Protein AF-R7ZF53-F1 (afdb_monomer_lite)

Structure (mmCIF, N/CA/C/O backbone):
data_AF-R7ZF53-F1
#
_entry.id   AF-R7ZF53-F1
#
loop_
_atom_site.group_PDB
_atom_site.id
_atom_site.type_symbol
_atom_site.label_atom_id
_atom_site.label_alt_id
_atom_site.label_comp_id
_atom_site.label_asym_id
_atom_site.label_entity_id
_atom_site.label_seq_id
_atom_site.pdbx_PDB_ins_code
_atom_site.Cartn_x
_atom_site.Cartn_y
_atom_site.Cartn_z
_atom_site.occupancy
_atom_site.B_iso_or_equiv
_atom_site.auth_seq_id
_atom_site.auth_comp_id
_atom_site.auth_asym_id
_atom_site.auth_atom_id
_atom_site.pdbx_PDB_model_num
ATOM 1 N N . MET A 1 1 ? 0.265 -41.746 15.300 1.00 52.25 1 MET A N 1
ATOM 2 C CA . MET A 1 1 ? 1.417 -40.941 14.830 1.00 52.25 1 MET A CA 1
ATOM 3 C C . MET A 1 1 ? 2.450 -41.763 14.051 1.00 52.25 1 MET A C 1
ATOM 5 O O . MET A 1 1 ? 2.731 -41.390 12.923 1.00 52.25 1 MET A O 1
ATOM 9 N N . ASN A 1 2 ? 2.970 -42.889 14.566 1.00 54.03 2 ASN A N 1
ATOM 10 C CA . ASN A 1 2 ? 4.012 -43.663 13.857 1.00 54.03 2 ASN A CA 1
ATOM 11 C C . ASN A 1 2 ? 3.586 -44.215 12.476 1.00 54.03 2 ASN A C 1
ATOM 13 O O . ASN A 1 2 ? 4.370 -44.101 11.543 1.00 54.03 2 ASN A O 1
ATOM 17 N N . ASN A 1 3 ? 2.352 -44.717 12.310 1.00 58.72 3 ASN A N 1
ATOM 18 C CA . ASN A 1 3 ? 1.872 -45.207 11.001 1.00 58.72 3 ASN A CA 1
ATOM 19 C C . ASN A 1 3 ? 1.922 -44.132 9.904 1.00 58.72 3 ASN A C 1
ATOM 21 O O . ASN A 1 3 ? 2.463 -44.380 8.834 1.00 58.72 3 ASN A O 1
ATOM 25 N N . PHE A 1 4 ? 1.447 -42.917 10.199 1.00 62.94 4 PHE A N 1
ATOM 26 C CA . PHE A 1 4 ? 1.478 -41.789 9.259 1.00 62.94 4 PHE A CA 1
ATOM 27 C C . PHE A 1 4 ? 2.906 -41.465 8.788 1.00 62.94 4 PHE A C 1
ATOM 29 O O . PHE A 1 4 ? 3.125 -41.149 7.625 1.00 62.94 4 PHE A O 1
ATOM 36 N N . LYS A 1 5 ? 3.901 -41.603 9.675 1.00 63.41 5 LYS A N 1
ATOM 37 C CA . LYS A 1 5 ? 5.309 -41.332 9.358 1.00 63.41 5 LYS A CA 1
ATOM 38 C C . LYS A 1 5 ? 5.918 -42.358 8.397 1.00 63.41 5 LYS A C 1
ATOM 40 O O . LYS A 1 5 ? 6.731 -41.976 7.560 1.00 63.41 5 LYS A O 1
ATOM 45 N N . GLU A 1 6 ? 5.551 -43.634 8.508 1.00 75.44 6 GLU A N 1
ATOM 46 C CA . GLU A 1 6 ? 6.014 -44.661 7.564 1.00 75.44 6 GLU A CA 1
ATOM 47 C C . GLU A 1 6 ? 5.228 -44.624 6.247 1.00 75.44 6 GLU A C 1
ATOM 49 O O . GLU A 1 6 ? 5.832 -44.756 5.186 1.00 75.44 6 GLU A O 1
ATOM 54 N N . GLN A 1 7 ? 3.928 -44.321 6.292 1.00 66.88 7 GLN A N 1
ATOM 55 C CA . GLN A 1 7 ? 3.101 -44.123 5.099 1.00 66.88 7 GLN A CA 1
ATOM 56 C C . GLN A 1 7 ? 3.622 -42.953 4.240 1.00 66.88 7 GLN A C 1
ATOM 58 O O . GLN A 1 7 ? 3.903 -43.140 3.058 1.00 66.88 7 GLN A O 1
ATOM 63 N N . LEU A 1 8 ? 3.917 -41.803 4.860 1.00 62.56 8 LEU A N 1
ATOM 64 C CA . LEU A 1 8 ? 4.511 -40.639 4.189 1.00 62.56 8 LEU A CA 1
ATOM 65 C C . LEU A 1 8 ? 5.898 -40.943 3.584 1.00 62.56 8 LEU A C 1
ATOM 67 O O . LEU A 1 8 ? 6.215 -40.499 2.483 1.00 62.56 8 LEU A O 1
ATOM 71 N N . LYS A 1 9 ? 6.741 -41.729 4.273 1.00 69.56 9 LYS A N 1
ATOM 72 C CA . LYS A 1 9 ? 8.036 -42.187 3.728 1.00 69.56 9 LYS A CA 1
ATOM 73 C C . LYS A 1 9 ? 7.876 -43.103 2.516 1.00 69.56 9 LYS A C 1
ATOM 75 O O . LYS A 1 9 ? 8.777 -43.139 1.679 1.00 69.56 9 LYS A O 1
ATOM 80 N N . GLN A 1 10 ? 6.804 -43.890 2.470 1.00 72.12 10 GLN A N 1
ATOM 81 C CA . GLN A 1 10 ? 6.548 -44.829 1.387 1.00 72.12 10 GLN A CA 1
ATOM 82 C C . GLN A 1 10 ? 6.003 -44.091 0.158 1.00 72.12 10 GLN A C 1
ATOM 84 O O . GLN A 1 10 ? 6.542 -44.277 -0.926 1.00 72.12 10 GLN A O 1
ATOM 89 N N . GLU A 1 11 ? 5.065 -43.158 0.333 1.00 62.78 11 GLU A N 1
ATOM 90 C CA . GLU A 1 11 ? 4.568 -42.281 -0.741 1.00 62.78 11 GLU A CA 1
ATOM 91 C C . GLU A 1 11 ? 5.685 -41.411 -1.353 1.00 62.78 11 GLU A C 1
ATOM 93 O O . GLU A 1 11 ? 5.838 -41.362 -2.574 1.00 62.78 11 GLU A O 1
ATOM 98 N N . LEU A 1 12 ? 6.562 -40.821 -0.527 1.00 60.66 12 LEU A N 1
ATOM 99 C CA . LEU A 1 12 ? 7.716 -40.025 -0.989 1.00 60.66 12 LEU A CA 1
ATOM 100 C C . LEU A 1 12 ? 8.754 -40.814 -1.812 1.00 60.66 12 LEU A C 1
ATOM 102 O O . LEU A 1 12 ? 9.619 -40.206 -2.454 1.00 60.66 12 LEU A O 1
ATOM 106 N N . ARG A 1 13 ? 8.711 -42.153 -1.788 1.00 62.62 13 ARG A N 1
ATOM 107 C CA . ARG A 1 13 ? 9.612 -43.004 -2.577 1.00 62.62 13 ARG A CA 1
ATOM 108 C C . ARG A 1 13 ? 9.081 -43.315 -3.971 1.00 62.62 13 ARG A C 1
ATOM 110 O O . ARG A 1 13 ? 9.917 -43.478 -4.856 1.00 62.62 13 ARG A O 1
ATOM 117 N N . THR A 1 14 ? 7.765 -43.394 -4.162 1.00 57.03 14 THR A N 1
ATOM 118 C CA . THR A 1 14 ? 7.198 -44.033 -5.361 1.00 57.03 14 THR A CA 1
ATOM 119 C C . THR A 1 14 ? 6.913 -43.066 -6.512 1.00 57.03 14 THR A C 1
ATOM 121 O O . THR A 1 14 ? 7.334 -43.374 -7.618 1.00 57.03 14 THR A O 1
ATOM 124 N N . ASP A 1 15 ? 6.310 -41.888 -6.275 1.00 54.09 15 ASP A N 1
ATOM 125 C CA . ASP A 1 15 ? 5.784 -41.044 -7.381 1.00 54.09 15 ASP A CA 1
ATOM 126 C C . ASP A 1 15 ? 6.053 -39.524 -7.279 1.00 54.09 15 ASP A C 1
ATOM 128 O O . ASP A 1 15 ? 5.532 -38.731 -8.060 1.00 54.09 15 ASP A O 1
ATOM 132 N N . ALA A 1 16 ? 6.889 -39.067 -6.341 1.00 53.66 16 ALA A N 1
ATOM 133 C CA . ALA A 1 16 ? 7.153 -37.631 -6.187 1.00 53.66 16 ALA A CA 1
ATOM 134 C C . ALA A 1 16 ? 8.307 -37.118 -7.093 1.00 53.66 16 ALA A C 1
ATOM 136 O O . ALA A 1 16 ? 9.413 -37.688 -7.024 1.00 53.66 16 ALA A O 1
ATOM 137 N N . PRO A 1 17 ? 8.127 -36.003 -7.846 1.00 45.22 17 PRO A N 1
ATOM 138 C CA . PRO A 1 17 ? 9.099 -35.441 -8.801 1.00 45.22 17 PRO A CA 1
ATOM 139 C C . PRO A 1 17 ? 10.241 -34.655 -8.122 1.00 45.22 17 PRO A C 1
ATOM 141 O O . PRO A 1 17 ? 10.721 -33.642 -8.623 1.00 45.22 17 PRO A O 1
ATOM 144 N N . PHE A 1 18 ? 10.694 -35.112 -6.954 1.00 62.78 18 PHE A N 1
ATOM 145 C CA . PHE A 1 18 ? 11.819 -34.512 -6.242 1.00 62.78 18 PHE A CA 1
ATOM 146 C C . PHE A 1 18 ? 13.152 -35.073 -6.734 1.00 62.78 18 PHE A C 1
ATOM 148 O O . PHE A 1 18 ? 13.312 -36.289 -6.893 1.00 62.78 18 PHE A O 1
ATOM 155 N N . THR A 1 19 ? 14.131 -34.183 -6.899 1.00 67.19 19 THR A N 1
ATOM 156 C CA . THR A 1 19 ? 15.506 -34.539 -7.261 1.00 67.19 19 THR A CA 1
ATOM 157 C C . THR A 1 19 ? 16.152 -35.437 -6.197 1.00 67.19 19 THR A C 1
ATOM 159 O O . THR A 1 19 ? 15.761 -35.448 -5.024 1.00 67.19 19 THR A O 1
ATOM 162 N N . VAL A 1 20 ? 17.169 -36.206 -6.600 1.00 60.50 20 VAL A N 1
ATOM 163 C CA . VAL A 1 20 ? 17.858 -37.171 -5.720 1.00 60.50 20 VAL A CA 1
ATOM 164 C C . VAL A 1 20 ? 18.441 -36.494 -4.469 1.00 60.50 20 VAL A C 1
ATOM 166 O O . VAL A 1 20 ? 18.356 -37.053 -3.376 1.00 60.50 20 VAL A O 1
ATOM 169 N N . ASP A 1 21 ? 18.948 -35.266 -4.603 1.00 53.84 21 ASP A N 1
ATOM 170 C CA . ASP A 1 21 ? 19.468 -34.457 -3.492 1.00 53.84 21 ASP A CA 1
ATOM 171 C C . ASP A 1 21 ? 18.367 -34.063 -2.483 1.00 53.84 21 ASP A C 1
ATOM 173 O O . ASP A 1 21 ? 18.536 -34.243 -1.275 1.00 53.84 21 ASP A O 1
ATOM 177 N N . MET A 1 22 ? 17.183 -33.639 -2.948 1.00 51.19 22 MET A N 1
ATOM 178 C CA . MET A 1 22 ? 16.047 -33.358 -2.055 1.00 51.19 22 MET A CA 1
ATOM 179 C C . MET A 1 22 ? 15.598 -34.614 -1.292 1.00 51.19 22 MET A C 1
ATOM 181 O O . MET A 1 22 ? 15.362 -34.550 -0.082 1.00 51.19 22 MET A O 1
ATOM 185 N N . LYS A 1 23 ? 15.556 -35.776 -1.962 1.00 59.62 23 LYS A N 1
ATOM 186 C CA . LYS A 1 23 ? 15.221 -37.063 -1.324 1.00 59.62 23 LYS A CA 1
ATOM 187 C C . LYS A 1 23 ? 16.246 -37.456 -0.246 1.00 59.62 23 LYS A C 1
ATOM 189 O O . LYS A 1 23 ? 15.850 -37.962 0.804 1.00 59.62 23 LYS A O 1
ATOM 194 N N . GLN A 1 24 ? 17.539 -37.171 -0.433 1.00 59.38 24 GLN A N 1
ATOM 195 C CA . GLN A 1 24 ? 18.566 -37.422 0.591 1.00 59.38 24 GLN A CA 1
ATOM 196 C C . GLN A 1 24 ? 18.449 -36.485 1.807 1.00 59.38 24 GLN A C 1
ATOM 198 O O . GLN A 1 24 ? 18.561 -36.947 2.946 1.00 59.38 24 GLN A O 1
ATOM 203 N N . ARG A 1 25 ? 18.161 -35.192 1.596 1.00 58.06 25 ARG A N 1
ATOM 204 C CA . ARG A 1 25 ? 18.036 -34.198 2.683 1.00 58.06 25 ARG A CA 1
ATOM 205 C C . ARG A 1 25 ? 16.856 -34.468 3.623 1.00 58.06 25 ARG A C 1
ATOM 207 O O . ARG A 1 25 ? 16.985 -34.255 4.823 1.00 58.06 25 ARG A O 1
ATOM 214 N N . ILE A 1 26 ? 15.738 -34.983 3.106 1.00 57.31 26 ILE A N 1
ATOM 215 C CA . ILE A 1 26 ? 14.554 -35.340 3.915 1.00 57.31 26 ILE A CA 1
ATOM 216 C C . ILE A 1 26 ? 14.816 -36.578 4.795 1.00 57.31 26 ILE A C 1
ATOM 218 O O . ILE A 1 26 ? 14.299 -36.680 5.908 1.00 57.31 26 ILE A O 1
ATOM 222 N N . VAL A 1 27 ? 15.634 -37.525 4.322 1.00 60.31 27 VAL A N 1
ATOM 223 C CA . VAL A 1 27 ? 15.929 -38.778 5.041 1.00 60.31 27 VAL A CA 1
ATOM 224 C C . VAL A 1 27 ? 16.989 -38.587 6.133 1.00 60.31 27 VAL A C 1
ATOM 226 O O . VAL A 1 27 ? 16.904 -39.221 7.188 1.00 60.31 27 VAL A O 1
ATOM 229 N N . ILE A 1 28 ? 17.975 -37.708 5.925 1.00 50.19 28 ILE A N 1
ATOM 230 C CA . ILE A 1 28 ? 19.074 -37.483 6.876 1.00 50.19 28 ILE A CA 1
ATOM 231 C C . ILE A 1 28 ? 18.737 -36.310 7.806 1.00 50.19 28 ILE A C 1
ATOM 233 O O . ILE A 1 28 ? 19.179 -35.180 7.615 1.00 50.19 28 ILE A O 1
ATOM 237 N N . ASN A 1 29 ? 17.986 -36.599 8.872 1.00 45.47 29 ASN A N 1
ATOM 238 C CA . ASN A 1 29 ? 17.669 -35.624 9.918 1.00 45.47 29 ASN A CA 1
ATOM 239 C C . ASN A 1 29 ? 18.912 -35.266 10.766 1.00 45.47 29 ASN A C 1
ATOM 241 O O . ASN A 1 29 ? 19.122 -35.806 11.854 1.00 45.47 29 ASN A O 1
ATOM 245 N N . LYS A 1 30 ? 19.747 -34.351 10.262 1.00 37.41 30 LYS A N 1
ATOM 246 C CA . LYS A 1 30 ? 20.832 -33.693 11.004 1.00 37.41 30 LYS A CA 1
ATOM 247 C C . LYS A 1 30 ? 20.637 -32.180 10.975 1.00 37.41 30 LYS A C 1
ATOM 249 O O . LYS A 1 30 ? 21.011 -31.518 10.012 1.00 37.41 30 LYS A O 1
ATOM 254 N N . GLN A 1 31 ? 20.107 -31.630 12.067 1.00 36.81 31 GLN A N 1
ATOM 255 C CA . GLN A 1 31 ? 20.148 -30.188 12.308 1.00 36.81 31 GLN A CA 1
ATOM 256 C C . GLN A 1 31 ? 21.613 -29.703 12.365 1.00 36.81 31 GLN A C 1
ATOM 258 O O . GLN A 1 31 ? 22.427 -30.324 13.061 1.00 36.81 31 GLN A O 1
ATOM 263 N N . PRO A 1 32 ? 21.975 -28.602 11.680 1.00 36.84 32 PRO A N 1
ATOM 264 C CA . PRO A 1 32 ? 23.294 -28.002 11.820 1.00 36.84 32 PRO A CA 1
ATOM 265 C C . PRO A 1 32 ? 23.442 -27.375 13.213 1.00 36.84 32 PRO A C 1
ATOM 267 O O . PRO A 1 32 ? 22.622 -26.561 13.636 1.00 36.84 32 PRO A O 1
ATOM 270 N N . LYS A 1 33 ? 24.506 -27.740 13.935 1.00 36.06 33 LYS A N 1
ATOM 271 C CA . LYS A 1 33 ? 24.841 -27.125 15.227 1.00 36.06 33 LYS A CA 1
ATOM 272 C C . LYS A 1 33 ? 25.357 -25.702 15.004 1.00 36.06 33 LYS A C 1
ATOM 274 O O . LYS A 1 33 ? 26.354 -25.512 14.311 1.00 36.06 33 LYS A O 1
ATOM 279 N N . THR A 1 34 ? 24.722 -24.720 15.635 1.00 36.78 34 THR A N 1
ATOM 280 C CA . THR A 1 34 ? 25.186 -23.326 15.668 1.00 36.78 34 THR A CA 1
ATOM 281 C C . THR A 1 34 ? 26.523 -23.207 16.403 1.00 36.78 34 THR A C 1
ATOM 283 O O . THR A 1 34 ? 26.632 -23.620 17.559 1.00 36.78 34 THR A O 1
ATOM 286 N N . ALA A 1 35 ? 27.530 -22.615 15.760 1.00 35.97 35 ALA A N 1
ATOM 287 C CA . ALA A 1 35 ? 28.796 -22.262 16.403 1.00 35.97 35 ALA A CA 1
ATOM 288 C C . ALA A 1 35 ? 28.645 -20.989 17.270 1.00 35.97 35 ALA A C 1
ATOM 290 O O . ALA A 1 35 ? 27.857 -20.109 16.916 1.00 35.97 35 ALA A O 1
ATOM 291 N N . PRO A 1 36 ? 29.379 -20.856 18.393 1.00 36.25 36 PRO A N 1
ATOM 292 C CA . PRO A 1 36 ? 29.255 -19.704 19.286 1.00 36.25 36 PRO A CA 1
ATOM 293 C C . PRO A 1 36 ? 29.867 -18.426 18.689 1.00 36.25 36 PRO A C 1
ATOM 295 O O . PRO A 1 36 ? 30.923 -18.453 18.054 1.00 36.25 36 PRO A O 1
ATOM 298 N N . ALA A 1 37 ? 29.214 -17.287 18.934 1.00 35.16 37 ALA A N 1
ATOM 299 C CA . ALA A 1 37 ? 29.604 -15.991 18.385 1.00 35.16 37 ALA A CA 1
ATOM 300 C C . ALA A 1 37 ? 30.945 -15.478 18.948 1.00 35.16 37 ALA A C 1
ATOM 302 O O . ALA A 1 37 ? 31.139 -15.368 20.160 1.00 35.16 37 ALA A O 1
ATOM 303 N N . LYS A 1 38 ? 31.862 -15.100 18.050 1.00 33.38 38 LYS A N 1
ATOM 304 C CA . LYS A 1 38 ? 33.190 -14.566 18.381 1.00 33.38 38 LYS A CA 1
ATOM 305 C C . LYS A 1 38 ? 33.127 -13.037 18.492 1.00 33.38 38 LYS A C 1
ATOM 307 O O . LYS A 1 38 ? 32.983 -12.354 17.482 1.00 33.38 38 LYS A O 1
ATOM 312 N N . LYS A 1 39 ? 33.235 -12.491 19.710 1.00 36.50 39 LYS A N 1
ATOM 313 C CA . LYS A 1 39 ? 33.302 -11.033 19.940 1.00 36.50 39 LYS A CA 1
ATOM 314 C C . LYS A 1 39 ? 34.585 -10.453 19.324 1.00 36.50 39 LYS A C 1
ATOM 316 O O . LYS A 1 39 ? 35.670 -10.966 19.590 1.00 36.50 39 LYS A O 1
ATOM 321 N N . PHE A 1 40 ? 34.461 -9.373 18.551 1.00 31.72 40 PHE A N 1
ATOM 322 C CA . PHE A 1 40 ? 35.582 -8.592 18.013 1.00 31.72 40 PHE A CA 1
ATOM 323 C C . PHE A 1 40 ? 35.603 -7.198 18.656 1.00 31.72 40 PHE A C 1
ATOM 325 O O . PHE A 1 40 ? 34.609 -6.477 18.596 1.00 31.72 40 PHE A O 1
ATOM 332 N N . ASN A 1 41 ? 36.732 -6.814 19.259 1.00 34.34 41 ASN A N 1
ATOM 333 C CA . ASN A 1 41 ? 36.886 -5.528 19.948 1.00 34.34 41 ASN A CA 1
ATOM 334 C C . ASN A 1 41 ? 37.324 -4.418 18.973 1.00 34.34 41 ASN A C 1
ATOM 336 O O . ASN A 1 41 ? 38.391 -4.492 18.368 1.00 34.34 41 ASN A O 1
ATOM 340 N N . TRP A 1 42 ? 36.512 -3.366 18.863 1.00 33.59 42 TRP A N 1
ATOM 341 C CA . TRP A 1 42 ? 36.645 -2.263 17.900 1.00 33.59 42 TRP A CA 1
ATOM 342 C C . TRP A 1 42 ? 37.352 -1.023 18.495 1.00 33.59 42 TRP A C 1
ATOM 344 O O . TRP A 1 42 ? 36.747 0.036 18.625 1.00 33.59 42 TRP A O 1
ATOM 354 N N . GLN A 1 43 ? 38.630 -1.129 18.893 1.00 37.47 43 GLN A N 1
ATOM 355 C CA . GLN A 1 43 ? 39.355 0.029 19.470 1.00 37.47 43 GLN A CA 1
ATOM 356 C C . GLN A 1 43 ? 40.796 0.285 18.989 1.00 37.47 43 GLN A C 1
ATOM 358 O O . GLN A 1 43 ? 41.361 1.309 19.359 1.00 37.47 43 GLN A O 1
ATOM 363 N N . VAL A 1 44 ? 41.397 -0.558 18.139 1.00 40.00 44 VAL A N 1
ATOM 364 C CA . VAL A 1 44 ? 42.833 -0.412 17.781 1.00 40.00 44 VAL A CA 1
ATOM 365 C C . VAL A 1 44 ? 43.077 0.228 16.398 1.00 40.00 44 VAL A C 1
ATOM 367 O O . VAL A 1 44 ? 44.136 0.801 16.166 1.00 40.00 44 VAL A O 1
ATOM 370 N N . SER A 1 45 ? 42.103 0.225 15.480 1.00 41.53 45 SER A N 1
ATOM 371 C CA . SER A 1 45 ? 42.328 0.668 14.087 1.00 41.53 45 SER A CA 1
ATOM 372 C C . SER A 1 45 ? 42.277 2.186 13.838 1.00 41.53 45 SER A C 1
ATOM 374 O O . SER A 1 45 ? 42.696 2.628 12.773 1.00 41.53 45 SER A O 1
ATOM 376 N N . VAL A 1 46 ? 41.787 3.002 14.780 1.00 42.31 46 VAL A N 1
ATOM 377 C CA . VAL A 1 46 ? 41.555 4.447 14.538 1.00 42.31 46 VAL A CA 1
ATOM 378 C C . VAL A 1 46 ? 42.855 5.267 14.553 1.00 42.31 46 VAL A C 1
ATOM 380 O O . VAL A 1 46 ? 42.996 6.218 13.788 1.00 42.31 46 VAL A O 1
ATOM 383 N N . ILE A 1 47 ? 43.837 4.881 15.374 1.00 41.69 47 ILE A N 1
ATOM 384 C CA . ILE A 1 47 ? 45.073 5.661 15.575 1.00 41.69 47 ILE A CA 1
ATOM 385 C C . ILE A 1 47 ? 45.994 5.601 14.344 1.00 41.69 47 ILE A C 1
ATOM 387 O O . ILE A 1 47 ? 46.689 6.568 14.039 1.00 41.69 47 ILE A O 1
ATOM 391 N N . SER A 1 48 ? 45.968 4.498 13.588 1.00 40.34 48 SER A N 1
ATOM 392 C CA . SER A 1 48 ? 46.894 4.306 12.466 1.00 40.34 48 SER A CA 1
ATOM 393 C C . SER A 1 48 ? 46.517 5.087 11.200 1.00 40.34 48 SER A C 1
ATOM 395 O O . SER A 1 48 ? 47.402 5.383 10.401 1.00 40.34 48 SER A O 1
ATOM 397 N N . LEU A 1 49 ? 45.238 5.437 11.007 1.00 39.31 49 LEU A N 1
ATOM 398 C CA . LEU A 1 49 ? 44.779 6.167 9.815 1.00 39.31 49 LEU A CA 1
ATOM 399 C C . LEU A 1 49 ? 45.053 7.681 9.908 1.00 39.31 49 LEU A C 1
ATOM 401 O O . LEU A 1 49 ? 45.348 8.323 8.901 1.00 39.31 49 LEU A O 1
ATOM 405 N N . ALA A 1 50 ? 45.019 8.245 11.120 1.00 40.25 50 ALA A N 1
ATOM 406 C CA . ALA A 1 50 ? 45.274 9.667 11.356 1.00 40.25 50 ALA A CA 1
ATOM 407 C C . ALA A 1 50 ? 46.723 10.078 11.024 1.00 40.25 50 ALA A C 1
ATOM 409 O O . ALA A 1 50 ? 46.954 11.166 10.499 1.00 40.25 50 ALA A O 1
ATOM 410 N N . PHE A 1 51 ? 47.698 9.195 11.269 1.00 42.47 51 PHE A N 1
ATOM 411 C CA . PHE A 1 51 ? 49.116 9.478 11.012 1.00 42.47 51 PHE A CA 1
ATOM 412 C C . PHE A 1 51 ? 49.462 9.567 9.514 1.00 42.47 51 PHE A C 1
ATOM 414 O O . PHE A 1 51 ? 50.350 10.326 9.132 1.00 42.47 51 PHE A O 1
ATOM 421 N N . VAL A 1 52 ? 48.743 8.834 8.656 1.00 49.09 52 VAL A N 1
ATOM 422 C CA . VAL A 1 52 ? 48.971 8.835 7.197 1.00 49.09 52 VAL A CA 1
ATOM 423 C C . VAL A 1 52 ? 48.455 10.126 6.550 1.00 49.09 52 VAL A C 1
ATOM 425 O O . VAL A 1 52 ? 49.112 10.684 5.673 1.00 49.09 52 VAL A O 1
ATOM 428 N N . LEU A 1 53 ? 47.315 10.647 7.017 1.00 41.91 53 LEU A N 1
ATOM 429 C CA . LEU A 1 53 ? 46.716 11.873 6.474 1.00 41.91 53 LEU A CA 1
ATOM 430 C C . LEU A 1 53 ? 47.529 13.136 6.806 1.00 41.91 53 LEU A C 1
ATOM 432 O O . LEU A 1 53 ? 47.591 14.051 5.986 1.00 41.91 53 LEU A O 1
ATOM 436 N N . ILE A 1 54 ? 48.198 13.175 7.963 1.00 46.88 54 ILE A N 1
ATOM 437 C CA . ILE A 1 54 ? 49.024 14.325 8.369 1.00 46.88 54 ILE A CA 1
ATOM 438 C C . ILE A 1 54 ? 50.300 14.432 7.514 1.00 46.88 54 ILE A C 1
ATOM 440 O O . ILE A 1 54 ? 50.669 15.539 7.127 1.00 46.88 54 ILE A O 1
ATOM 444 N N . LEU A 1 55 ? 50.945 13.314 7.146 1.00 41.53 55 LEU A N 1
ATOM 445 C CA . LEU A 1 55 ? 52.112 13.357 6.250 1.00 41.53 55 LEU A CA 1
ATOM 446 C C . LEU A 1 55 ? 51.753 13.775 4.814 1.00 41.53 55 LEU A C 1
ATOM 448 O O . LEU A 1 55 ? 52.515 14.516 4.194 1.00 41.53 55 LEU A O 1
ATOM 452 N N . GLY A 1 56 ? 50.597 13.349 4.293 1.00 40.88 56 GLY A N 1
ATOM 453 C CA . GLY A 1 56 ? 50.166 13.711 2.936 1.00 40.88 56 GLY A CA 1
ATOM 454 C C . GLY A 1 56 ? 49.950 15.218 2.743 1.00 40.88 56 GLY A C 1
ATOM 455 O O . GLY A 1 56 ? 50.278 15.761 1.689 1.00 40.88 56 GLY A O 1
ATOM 456 N N . PHE A 1 57 ? 49.458 15.913 3.773 1.00 40.00 57 PHE A N 1
ATOM 457 C CA . PHE A 1 57 ? 49.143 17.344 3.690 1.00 40.00 57 PHE A CA 1
ATOM 458 C C . PHE A 1 57 ? 50.390 18.249 3.677 1.00 40.00 57 PHE A C 1
ATOM 460 O O . PHE A 1 57 ? 50.355 19.341 3.116 1.00 40.00 57 PHE A O 1
ATOM 467 N N . VAL A 1 58 ? 51.512 17.795 4.250 1.00 40.09 58 VAL A N 1
ATOM 468 C CA . VAL A 1 58 ? 52.768 18.571 4.305 1.00 40.09 58 VAL A CA 1
ATOM 469 C C . VAL A 1 58 ? 53.505 18.572 2.958 1.00 40.09 58 VAL A C 1
ATOM 471 O O . VAL A 1 58 ? 54.132 19.568 2.605 1.00 40.09 58 VAL A O 1
ATOM 474 N N . VAL A 1 59 ? 53.398 17.496 2.170 1.00 38.06 59 VAL A N 1
ATOM 475 C CA . VAL A 1 59 ? 54.092 17.371 0.869 1.00 38.06 59 VAL A CA 1
ATOM 476 C C . VAL A 1 59 ? 53.436 18.224 -0.229 1.00 38.06 59 VAL A C 1
ATOM 478 O O . VAL A 1 59 ? 54.119 18.696 -1.135 1.00 38.06 59 VAL A O 1
ATOM 481 N N . MET A 1 60 ? 52.128 18.484 -0.137 1.00 41.66 60 MET A N 1
ATOM 482 C CA . MET A 1 60 ? 51.372 19.247 -1.147 1.00 41.66 60 MET A CA 1
ATOM 483 C C . MET A 1 60 ? 51.647 20.766 -1.121 1.00 41.66 60 MET A C 1
ATOM 485 O O . MET A 1 60 ? 51.307 21.470 -2.066 1.00 41.66 60 MET A O 1
ATOM 489 N N . LEU A 1 61 ? 52.285 21.290 -0.067 1.00 38.19 61 LEU A N 1
ATOM 490 C CA . LEU A 1 61 ? 52.470 22.733 0.156 1.00 38.19 61 LEU A CA 1
ATOM 491 C C . LEU A 1 61 ? 53.814 23.314 -0.338 1.00 38.19 61 LEU A C 1
ATOM 493 O O . LEU A 1 61 ? 54.105 24.472 -0.045 1.00 38.19 61 LEU A O 1
ATOM 497 N N . GLN A 1 62 ? 54.638 22.556 -1.076 1.00 35.72 62 GLN A N 1
ATOM 498 C CA . GLN A 1 62 ? 55.972 23.016 -1.522 1.00 35.72 62 GLN A CA 1
ATOM 499 C C . GLN A 1 62 ? 56.246 22.957 -3.037 1.00 35.72 62 GLN A C 1
ATOM 501 O O . GLN A 1 62 ? 57.403 23.057 -3.441 1.00 35.72 62 GLN A O 1
ATOM 506 N N . VAL A 1 63 ? 55.225 22.850 -3.897 1.00 33.62 63 VAL A N 1
ATOM 507 C CA . VAL A 1 63 ? 55.433 22.874 -5.361 1.00 33.62 63 VAL A CA 1
ATOM 508 C C . VAL A 1 63 ? 54.571 23.933 -6.052 1.00 33.62 63 VAL A C 1
ATOM 510 O O . VAL A 1 63 ? 53.437 23.683 -6.449 1.00 33.62 63 VAL A O 1
ATOM 513 N N . THR A 1 64 ? 55.166 25.105 -6.269 1.00 35.25 64 THR A N 1
ATOM 514 C CA . THR A 1 64 ? 54.807 26.031 -7.354 1.00 35.25 64 THR A CA 1
ATOM 515 C C . THR A 1 64 ? 55.968 26.104 -8.345 1.00 35.25 64 THR A C 1
ATOM 517 O O . THR A 1 64 ? 57.134 26.099 -7.946 1.00 35.25 64 THR A O 1
ATOM 520 N N . PRO A 1 65 ? 55.671 26.168 -9.650 1.00 33.12 65 PRO A N 1
ATOM 521 C CA . PRO A 1 65 ? 56.282 27.243 -10.431 1.00 33.12 65 PRO A CA 1
ATOM 522 C C . PRO A 1 65 ? 55.311 27.927 -11.409 1.00 33.12 65 PRO A C 1
ATOM 524 O O . PRO A 1 65 ? 54.193 27.480 -11.659 1.00 33.12 65 PRO A O 1
ATOM 527 N N . ASN A 1 66 ? 55.764 29.064 -11.937 1.00 26.81 66 ASN A N 1
ATOM 528 C CA . ASN A 1 66 ? 54.962 30.040 -12.672 1.00 26.81 66 ASN A CA 1
ATOM 529 C C . ASN A 1 66 ? 54.765 29.710 -14.165 1.00 26.81 66 ASN A C 1
ATOM 531 O O . ASN A 1 66 ? 55.702 29.286 -14.829 1.00 26.81 66 ASN A O 1
ATOM 535 N N . GLY A 1 67 ? 53.588 30.081 -14.684 1.00 25.12 67 GLY A N 1
ATOM 536 C CA . GLY A 1 67 ? 53.405 30.932 -15.872 1.00 25.12 67 GLY A CA 1
ATOM 537 C C . GLY A 1 67 ? 53.924 30.501 -17.255 1.00 25.12 67 GLY A C 1
ATOM 538 O O . GLY A 1 67 ? 55.123 30.475 -17.502 1.00 25.12 67 GLY A O 1
ATOM 539 N N . ALA A 1 68 ? 53.000 30.408 -18.221 1.00 25.91 68 ALA A N 1
ATOM 540 C CA . ALA A 1 68 ? 53.233 30.818 -19.612 1.00 25.91 68 ALA A CA 1
ATOM 541 C C . ALA A 1 68 ? 51.905 31.153 -20.322 1.00 25.91 68 ALA A C 1
ATOM 543 O O . ALA A 1 68 ? 50.926 30.419 -20.207 1.00 25.91 68 ALA A O 1
ATOM 544 N N . THR A 1 69 ? 51.884 32.256 -21.071 1.00 24.70 69 THR A N 1
ATOM 545 C CA . THR A 1 69 ? 50.740 32.717 -21.876 1.00 24.70 69 THR A CA 1
ATOM 546 C C . THR A 1 69 ? 50.817 32.145 -23.292 1.00 24.70 69 THR A C 1
ATOM 548 O O . THR A 1 69 ? 51.864 32.261 -23.924 1.00 24.70 69 THR A O 1
ATOM 551 N N . ALA A 1 70 ? 49.710 31.641 -23.847 1.00 24.58 70 ALA A N 1
ATOM 552 C CA . ALA A 1 70 ? 49.566 31.459 -25.295 1.00 24.58 70 ALA A CA 1
ATOM 553 C C . ALA A 1 70 ? 48.095 31.568 -25.730 1.00 24.58 70 ALA A C 1
ATOM 555 O O . ALA A 1 70 ? 47.250 30.785 -25.306 1.00 24.58 70 ALA A O 1
ATOM 556 N N . SER A 1 71 ? 47.804 32.537 -26.599 1.00 24.61 71 SER A N 1
ATOM 557 C CA . SER A 1 71 ? 46.544 32.621 -27.346 1.00 24.61 71 SER A CA 1
ATOM 558 C C . SER A 1 71 ? 46.671 31.826 -28.646 1.00 24.61 71 SER A C 1
ATOM 560 O O . SER A 1 71 ? 47.745 31.841 -29.256 1.00 24.61 71 SER A O 1
ATOM 562 N N . LYS A 1 72 ? 45.591 31.191 -29.122 1.00 24.86 72 LYS A N 1
ATOM 563 C CA . LYS A 1 72 ? 45.503 30.811 -30.537 1.00 24.86 72 LYS A CA 1
ATOM 564 C C . LYS A 1 72 ? 44.082 30.906 -31.092 1.00 24.86 72 LYS A C 1
ATOM 566 O O . LYS A 1 72 ? 43.150 30.290 -30.589 1.00 24.86 72 LYS A O 1
ATOM 571 N N . THR A 1 73 ? 43.979 31.701 -32.149 1.00 22.67 73 THR A N 1
ATOM 572 C CA . THR A 1 73 ? 42.786 32.020 -32.936 1.00 22.67 73 THR A CA 1
ATOM 573 C C . THR A 1 73 ? 42.257 30.809 -33.711 1.00 22.67 73 THR A C 1
ATOM 575 O O . THR A 1 73 ? 43.037 29.971 -34.165 1.00 22.67 73 THR A O 1
ATOM 578 N N . VAL A 1 74 ? 40.935 30.754 -33.899 1.00 23.78 74 VAL A N 1
ATOM 579 C CA . VAL A 1 74 ? 40.251 29.847 -34.836 1.00 23.78 74 VAL A CA 1
ATOM 580 C C . VAL A 1 74 ? 40.320 30.436 -36.245 1.00 23.78 74 VAL A C 1
ATOM 582 O O . VAL A 1 74 ? 39.966 31.597 -36.433 1.00 23.78 74 VAL A O 1
ATOM 585 N N . GLU A 1 75 ? 40.712 29.636 -37.234 1.00 22.80 75 GLU A N 1
ATOM 586 C CA . GLU A 1 75 ? 40.637 30.003 -38.651 1.00 22.80 75 GLU A CA 1
ATOM 587 C C . GLU A 1 75 ? 39.781 28.969 -39.396 1.00 22.80 75 GLU A C 1
ATOM 589 O O . GLU A 1 75 ? 39.865 27.768 -39.130 1.00 22.80 75 GLU A O 1
ATOM 594 N N . ILE A 1 76 ? 38.885 29.455 -40.257 1.00 25.00 76 ILE A N 1
ATOM 595 C CA . ILE A 1 76 ? 37.793 28.679 -40.857 1.00 25.00 76 ILE A CA 1
ATOM 596 C C . ILE A 1 76 ? 38.214 28.205 -42.252 1.00 25.00 76 ILE A C 1
ATOM 598 O O . ILE A 1 76 ? 38.715 28.990 -43.055 1.00 25.00 76 ILE A O 1
ATOM 602 N N . LEU A 1 77 ? 37.979 26.926 -42.548 1.00 22.98 77 LEU A N 1
ATOM 603 C CA . LEU A 1 77 ? 38.255 26.326 -43.853 1.00 22.98 77 LEU A CA 1
ATOM 604 C C . LEU A 1 77 ? 37.135 26.674 -44.861 1.00 22.98 77 LEU A C 1
ATOM 606 O O . LEU A 1 77 ? 35.964 26.508 -44.512 1.00 22.98 77 LEU A O 1
ATOM 610 N N . PRO A 1 78 ? 37.442 27.127 -46.093 1.00 25.30 78 PRO A N 1
ATOM 611 C CA . PRO A 1 78 ? 36.429 27.365 -47.117 1.00 25.30 78 PRO A CA 1
ATOM 612 C C . PRO A 1 78 ? 35.970 26.079 -47.831 1.00 25.30 78 PRO A C 1
ATOM 614 O O . PRO A 1 78 ? 36.643 25.050 -47.829 1.00 25.30 78 PRO A O 1
ATOM 617 N N . THR A 1 79 ? 34.782 26.191 -48.420 1.00 24.33 79 THR A N 1
ATOM 618 C CA . THR A 1 79 ? 33.911 25.150 -48.986 1.00 24.33 79 THR A CA 1
ATOM 619 C C . THR A 1 79 ? 34.392 24.548 -50.309 1.00 24.33 79 THR A C 1
ATOM 621 O O . THR A 1 79 ? 35.046 25.231 -51.088 1.00 24.33 79 THR A O 1
ATOM 624 N N . ASP A 1 80 ? 33.885 23.353 -50.642 1.00 23.58 80 ASP A N 1
ATOM 625 C CA . ASP A 1 80 ? 33.436 23.064 -52.013 1.00 23.58 80 ASP A CA 1
ATOM 626 C C . ASP A 1 80 ? 32.184 22.155 -52.023 1.00 23.58 80 ASP A C 1
ATOM 628 O O . ASP A 1 80 ? 32.119 21.130 -51.345 1.00 23.58 80 ASP A O 1
ATOM 632 N N . GLN A 1 81 ? 31.177 22.558 -52.799 1.00 31.45 81 GLN A N 1
ATOM 633 C CA . GLN A 1 81 ? 29.966 21.810 -53.178 1.00 31.45 81 GLN A CA 1
ATOM 634 C C . GLN A 1 81 ? 29.686 22.124 -54.654 1.00 31.45 81 GLN A C 1
ATOM 636 O O . GLN A 1 81 ? 30.055 23.203 -55.122 1.00 31.45 81 GLN A O 1
ATOM 641 N N . PRO A 1 82 ? 28.941 21.266 -55.374 1.00 29.36 82 PRO A N 1
ATOM 642 C CA . PRO A 1 82 ? 27.846 21.856 -56.154 1.00 29.36 82 PRO A CA 1
ATOM 643 C C . PRO A 1 82 ? 26.555 21.018 -56.264 1.00 29.36 82 PRO A C 1
ATOM 645 O O . PRO A 1 82 ? 26.560 19.798 -56.119 1.00 29.36 82 PRO A O 1
ATOM 648 N N . ASN A 1 83 ? 25.496 21.728 -56.692 1.00 26.88 83 ASN A N 1
ATOM 649 C CA . ASN A 1 83 ? 24.170 21.287 -57.176 1.00 26.88 83 ASN A CA 1
ATOM 650 C C . ASN A 1 83 ? 23.072 21.085 -56.096 1.00 26.88 83 ASN A C 1
ATOM 652 O O . ASN A 1 83 ? 23.134 20.132 -55.333 1.00 26.88 83 ASN A O 1
ATOM 656 N N . GLY A 1 84 ? 21.994 21.887 -56.031 1.00 22.86 84 GLY A N 1
ATOM 657 C CA . GLY A 1 84 ? 21.683 23.134 -56.757 1.00 22.86 84 GLY A CA 1
ATOM 658 C C . GLY A 1 84 ? 20.217 23.614 -56.618 1.00 22.86 84 GLY A C 1
ATOM 659 O O . GLY A 1 84 ? 19.368 22.875 -56.137 1.00 22.86 84 GLY A O 1
ATOM 660 N N . VAL A 1 85 ? 19.940 24.816 -57.158 1.00 24.05 85 VAL A N 1
ATOM 661 C CA . VAL A 1 85 ? 18.613 25.407 -57.510 1.00 24.05 85 VAL A CA 1
ATOM 662 C C . VAL A 1 85 ? 17.758 26.081 -56.397 1.00 24.05 85 VAL A C 1
ATOM 664 O O . VAL A 1 85 ? 16.948 25.441 -55.747 1.00 24.05 85 VAL A O 1
ATOM 667 N N . THR A 1 86 ? 17.909 27.419 -56.297 1.00 22.31 86 THR A N 1
ATOM 668 C CA . THR A 1 86 ? 16.879 28.514 -56.283 1.00 22.31 86 THR A CA 1
ATOM 669 C C . THR A 1 86 ? 15.597 28.361 -55.409 1.00 22.31 86 THR A C 1
ATOM 671 O O . THR A 1 86 ? 14.877 27.387 -55.551 1.00 22.31 86 THR A O 1
ATOM 674 N N . ALA A 1 87 ? 15.151 29.328 -54.578 1.00 22.77 87 ALA A N 1
ATOM 675 C CA . ALA A 1 87 ? 15.081 30.782 -54.824 1.00 22.77 87 ALA A CA 1
ATOM 676 C C . ALA A 1 87 ? 14.992 31.715 -53.576 1.00 22.77 87 ALA A C 1
ATOM 678 O O . ALA A 1 87 ? 14.409 31.360 -52.561 1.00 22.77 87 ALA A O 1
ATOM 679 N N . SER A 1 88 ? 15.509 32.945 -53.750 1.00 22.17 88 SER A N 1
ATOM 680 C CA . SER A 1 88 ? 15.153 34.269 -53.165 1.00 22.17 88 SER A CA 1
ATOM 681 C C . SER A 1 88 ? 14.487 34.364 -51.771 1.00 22.17 88 SER A C 1
ATOM 683 O O . SER A 1 88 ? 13.343 33.969 -51.603 1.00 22.17 88 SER A O 1
ATOM 685 N N . LYS A 1 89 ? 15.122 34.930 -50.730 1.00 22.69 89 LYS A N 1
ATOM 686 C CA . LYS A 1 89 ? 15.562 36.340 -50.511 1.00 22.69 89 LYS A CA 1
ATOM 687 C C . LYS A 1 89 ? 14.430 37.349 -50.216 1.00 22.69 89 LYS A C 1
ATOM 689 O O . LYS A 1 89 ? 13.830 37.891 -51.139 1.00 22.69 89 LYS A O 1
ATOM 694 N N . MET A 1 90 ? 14.359 37.791 -48.957 1.00 21.77 90 MET A N 1
ATOM 695 C CA . MET A 1 90 ? 14.323 39.223 -48.624 1.00 21.77 90 MET A CA 1
ATOM 696 C C . MET A 1 90 ? 15.469 39.552 -47.660 1.00 21.77 90 MET A C 1
ATOM 698 O O . MET A 1 90 ? 15.887 38.713 -46.868 1.00 21.77 90 MET A O 1
ATOM 702 N N . VAL A 1 91 ? 16.003 40.765 -47.787 1.00 22.75 91 VAL A N 1
ATOM 703 C CA . VAL A 1 91 ? 17.055 41.348 -46.947 1.00 22.75 91 VAL A CA 1
ATOM 704 C C . VAL A 1 91 ? 16.590 42.755 -46.610 1.00 22.75 91 VAL A C 1
ATOM 706 O O . VAL A 1 91 ? 16.251 43.494 -47.531 1.00 22.75 91 VAL A O 1
ATOM 709 N N . GLU A 1 92 ? 16.655 43.137 -45.341 1.00 21.59 92 GLU A N 1
ATOM 710 C CA . GLU A 1 92 ? 16.651 44.540 -44.927 1.00 21.59 92 GLU A CA 1
ATOM 711 C C . GLU A 1 92 ? 17.709 44.737 -43.830 1.00 21.59 92 GLU A C 1
ATOM 713 O O . GLU A 1 92 ? 18.010 43.812 -43.072 1.00 21.59 92 GLU A O 1
ATOM 718 N N . THR A 1 93 ? 18.370 45.895 -43.823 1.00 21.92 93 THR A N 1
ATOM 719 C CA . THR A 1 93 ? 19.681 46.086 -43.178 1.00 21.92 93 THR A CA 1
ATOM 720 C C . THR A 1 93 ? 19.753 47.336 -42.303 1.00 21.92 93 THR A C 1
ATOM 722 O O . THR A 1 93 ? 19.698 48.433 -42.853 1.00 21.92 93 THR A O 1
ATOM 725 N N . LEU A 1 94 ? 20.101 47.135 -41.018 1.00 24.92 94 LEU A N 1
ATOM 726 C CA . LEU A 1 94 ? 20.763 48.091 -40.095 1.00 24.92 94 LEU A CA 1
ATOM 727 C C . LEU A 1 94 ? 19.991 49.398 -39.736 1.00 24.92 94 LEU A C 1
ATOM 729 O O . LEU A 1 94 ? 19.019 49.717 -40.413 1.00 24.92 94 LEU A O 1
ATOM 733 N N . PRO A 1 95 ? 20.396 50.182 -38.696 1.00 28.98 95 PRO A N 1
ATOM 734 C CA . PRO A 1 95 ? 21.600 50.098 -37.846 1.00 28.98 95 PRO A CA 1
ATOM 735 C C . PRO A 1 95 ? 21.360 50.128 -36.303 1.00 28.98 95 PRO A C 1
ATOM 737 O O . PRO A 1 95 ? 20.246 50.017 -35.808 1.00 28.98 95 PRO A O 1
ATOM 740 N N . THR A 1 96 ? 22.474 50.250 -35.572 1.00 30.59 96 THR A N 1
ATOM 741 C CA . THR A 1 96 ? 22.720 50.383 -34.116 1.00 30.59 96 THR A CA 1
ATOM 742 C C . THR A 1 96 ? 21.808 51.293 -33.276 1.00 30.59 96 THR A C 1
ATOM 744 O O . THR A 1 96 ? 21.578 52.431 -33.671 1.00 30.59 96 THR A O 1
ATOM 747 N N . ASP A 1 97 ? 21.499 50.863 -32.038 1.00 23.00 97 ASP A N 1
ATOM 748 C CA . ASP A 1 97 ? 21.896 51.556 -30.784 1.00 23.00 97 ASP A CA 1
ATOM 749 C C . ASP A 1 97 ? 21.640 50.698 -29.510 1.00 23.00 97 ASP A C 1
ATOM 751 O O . ASP A 1 97 ? 20.807 49.794 -29.509 1.00 23.00 97 ASP A O 1
ATOM 755 N N . GLN A 1 98 ? 22.378 50.960 -28.420 1.00 29.64 98 GLN A N 1
ATOM 756 C CA . GLN A 1 98 ? 22.11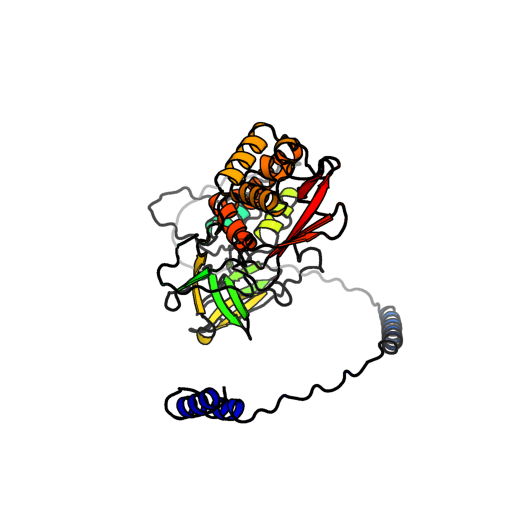6 50.460 -27.047 1.00 29.64 98 GLN A CA 1
ATOM 757 C C . GLN A 1 98 ? 21.201 51.463 -26.298 1.00 29.64 98 GLN A C 1
ATOM 759 O O . GLN A 1 98 ? 21.312 52.649 -26.611 1.00 29.64 98 GLN A O 1
ATOM 764 N N . PRO A 1 99 ? 20.364 51.082 -25.289 1.00 32.31 99 PRO A N 1
ATOM 765 C CA . PRO A 1 99 ? 20.773 50.258 -24.133 1.00 32.31 99 PRO A CA 1
ATOM 766 C C . PRO A 1 99 ? 19.706 49.337 -23.467 1.00 32.31 99 PRO A C 1
ATOM 768 O O . PRO A 1 99 ? 18.527 49.357 -23.788 1.00 32.31 99 PRO A O 1
ATOM 771 N N . ASN A 1 100 ? 20.163 48.567 -22.467 1.00 29.19 100 ASN A N 1
ATOM 772 C CA . ASN A 1 100 ? 19.447 47.983 -21.313 1.00 29.19 100 ASN A CA 1
ATOM 773 C C . ASN A 1 100 ? 17.978 47.495 -21.434 1.00 29.19 100 ASN A C 1
ATOM 775 O O . ASN A 1 100 ? 17.040 48.267 -21.266 1.00 29.19 100 ASN A O 1
ATOM 779 N N . GLY A 1 101 ? 17.821 46.164 -21.388 1.00 29.19 101 GLY A N 1
ATOM 780 C CA . GLY A 1 101 ? 16.861 45.507 -20.483 1.00 29.19 101 GLY A CA 1
ATOM 781 C C . GLY A 1 101 ? 15.467 45.158 -21.019 1.00 29.19 101 GLY A C 1
ATOM 782 O O . GLY A 1 101 ? 14.513 45.881 -20.755 1.00 29.19 101 GLY A O 1
ATOM 783 N N . VAL A 1 102 ? 15.319 43.970 -21.625 1.00 23.12 102 VAL A N 1
ATOM 784 C CA . VAL A 1 102 ? 14.024 43.271 -21.774 1.00 23.12 102 VAL A CA 1
ATOM 785 C C . VAL A 1 102 ? 14.218 41.757 -21.612 1.00 23.12 102 VAL A C 1
ATOM 787 O O . VAL A 1 102 ? 15.201 41.192 -22.090 1.00 23.12 102 VAL A O 1
ATOM 790 N N . THR A 1 103 ? 13.267 41.106 -20.941 1.00 28.72 103 THR A N 1
ATOM 791 C CA . THR A 1 103 ? 13.157 39.650 -20.769 1.00 28.72 103 THR A CA 1
ATOM 792 C C . THR A 1 103 ? 13.051 38.925 -22.115 1.00 28.72 103 THR A C 1
ATOM 794 O O . THR A 1 103 ? 12.113 39.161 -22.873 1.00 28.72 103 THR A O 1
ATOM 797 N N . ALA A 1 104 ? 13.968 37.999 -22.401 1.00 21.56 104 ALA A N 1
ATOM 798 C CA . ALA A 1 104 ? 13.884 37.150 -23.587 1.00 21.56 104 ALA A CA 1
ATOM 799 C C . ALA A 1 104 ? 12.989 35.927 -23.321 1.00 21.56 104 ALA A C 1
ATOM 801 O O . ALA A 1 104 ? 13.459 34.901 -22.827 1.00 21.56 104 ALA A O 1
ATOM 802 N N . SER A 1 105 ? 11.703 36.021 -23.669 1.00 23.83 105 SER A N 1
ATOM 803 C CA . SER A 1 105 ? 10.848 34.834 -23.792 1.00 23.83 105 SER A CA 1
ATOM 804 C C . SER A 1 105 ? 11.387 33.940 -24.906 1.00 23.83 105 SER A C 1
ATOM 806 O O . SER A 1 105 ? 11.462 34.356 -26.062 1.00 23.83 105 SER A O 1
ATOM 808 N N . LYS A 1 106 ? 11.768 32.708 -24.565 1.00 25.06 106 LYS A N 1
ATOM 809 C CA . LYS A 1 106 ? 12.223 31.714 -25.538 1.00 25.06 106 LYS A CA 1
ATOM 810 C C . LYS A 1 106 ? 11.004 31.138 -26.258 1.00 25.06 106 LYS A C 1
ATOM 812 O O . LYS A 1 106 ? 10.216 30.423 -25.646 1.00 25.06 106 LYS A O 1
ATOM 817 N N . THR A 1 107 ? 10.851 31.443 -27.543 1.00 20.89 107 THR A N 1
ATOM 818 C CA . THR A 1 107 ? 9.817 30.833 -28.387 1.00 20.89 107 THR A CA 1
ATOM 819 C C . THR A 1 107 ? 10.050 29.326 -28.460 1.00 20.89 107 THR A C 1
ATOM 821 O O . THR A 1 107 ? 11.051 28.878 -29.018 1.00 20.89 107 THR A O 1
ATOM 824 N N . VAL A 1 108 ? 9.135 28.547 -27.887 1.00 25.62 108 VAL A N 1
ATOM 825 C CA . VAL A 1 108 ? 9.002 27.117 -28.179 1.00 25.62 108 VAL A CA 1
ATOM 826 C C . VAL A 1 108 ? 8.260 27.008 -29.508 1.00 25.62 108 VAL A C 1
ATOM 828 O O . VAL A 1 108 ? 7.196 27.610 -29.657 1.00 25.62 108 VAL A O 1
ATOM 831 N N . GLU A 1 109 ? 8.798 26.262 -30.474 1.00 22.67 109 GLU A N 1
ATOM 832 C CA . GLU A 1 109 ? 8.039 25.888 -31.670 1.00 22.67 109 GLU A CA 1
ATOM 833 C C . GLU A 1 109 ? 6.955 24.876 -31.285 1.00 22.67 109 GLU A C 1
ATOM 835 O O . GLU A 1 109 ? 7.166 23.665 -31.272 1.00 22.67 109 GLU A O 1
ATOM 840 N N . THR A 1 110 ? 5.769 25.381 -30.960 1.00 27.61 110 THR A N 1
ATOM 841 C CA . THR A 1 110 ? 4.554 24.576 -30.889 1.00 27.61 110 THR A CA 1
ATOM 842 C C . THR A 1 110 ? 3.958 24.456 -32.290 1.00 27.61 110 THR A C 1
ATOM 844 O O . THR A 1 110 ? 3.363 25.401 -32.807 1.00 27.61 110 THR A O 1
ATOM 847 N N . LEU A 1 111 ? 4.087 23.284 -32.925 1.00 25.09 111 LEU A N 1
ATOM 848 C CA . LEU A 1 111 ? 3.273 22.973 -34.105 1.00 25.09 111 LEU A CA 1
ATOM 849 C C . LEU A 1 111 ? 1.799 22.818 -33.682 1.00 25.09 111 LEU A C 1
ATOM 851 O O . LEU A 1 111 ? 1.506 21.981 -32.824 1.00 25.09 111 LEU A O 1
ATOM 855 N N . PRO A 1 112 ? 0.851 23.561 -34.283 1.00 25.62 112 PRO A N 1
ATOM 856 C CA . PRO A 1 112 ? -0.566 23.359 -34.028 1.00 25.62 112 PRO A CA 1
ATOM 857 C C . PRO A 1 112 ? -1.114 22.170 -34.835 1.00 25.62 112 PRO A C 1
ATOM 859 O O . PRO A 1 112 ? -1.120 22.178 -36.062 1.00 25.62 112 PRO A O 1
ATOM 862 N N . THR A 1 113 ? -1.574 21.166 -34.089 1.00 32.84 113 THR A N 1
ATOM 863 C CA . THR A 1 113 ? -2.614 20.160 -34.388 1.00 32.84 113 THR A CA 1
ATOM 864 C C . THR A 1 113 ? -3.162 20.006 -35.815 1.00 32.84 113 THR A C 1
ATOM 866 O O . THR A 1 113 ? -3.838 20.897 -36.322 1.00 32.84 113 THR A O 1
ATOM 869 N N . ASP A 1 114 ? -3.158 18.753 -36.279 1.00 23.52 114 ASP A N 1
ATOM 870 C CA . ASP A 1 114 ? -4.398 18.070 -36.678 1.00 23.52 114 ASP A CA 1
ATOM 871 C C . ASP A 1 114 ? -4.406 16.651 -36.072 1.00 23.52 114 ASP A C 1
ATOM 873 O O . ASP A 1 114 ? -3.412 15.929 -36.155 1.00 23.52 114 ASP A O 1
ATOM 877 N N . GLN A 1 115 ? -5.502 16.252 -35.414 1.00 32.88 115 GLN A N 1
ATOM 878 C CA . GLN A 1 115 ? -5.675 14.890 -34.879 1.00 32.88 115 GLN A CA 1
ATOM 879 C C . GLN A 1 115 ? -6.325 13.974 -35.924 1.00 32.88 115 GLN A C 1
ATOM 881 O O . GLN A 1 115 ? -7.246 14.383 -36.632 1.00 32.88 115 GLN A O 1
ATOM 886 N N . PRO A 1 116 ? -5.952 12.685 -35.927 1.00 29.83 116 PRO A N 1
ATOM 887 C CA . PRO A 1 116 ? -6.942 11.721 -35.441 1.00 29.83 116 PRO A CA 1
ATOM 888 C C . PRO A 1 116 ? -6.373 10.658 -34.484 1.00 29.83 116 PRO A C 1
ATOM 890 O O . PRO A 1 116 ? -5.267 10.162 -34.660 1.00 29.83 116 PRO A O 1
ATOM 893 N N . ASN A 1 117 ? -7.195 10.290 -33.495 1.00 32.03 117 ASN A N 1
ATOM 894 C CA . ASN A 1 117 ? -7.224 9.034 -32.727 1.00 32.03 117 ASN A CA 1
ATOM 895 C C . ASN A 1 117 ? -5.969 8.137 -32.740 1.00 32.03 117 ASN A C 1
ATOM 897 O O . ASN A 1 117 ? -5.779 7.346 -33.662 1.00 32.03 117 ASN A O 1
ATOM 901 N N . GLY A 1 118 ? -5.224 8.131 -31.629 1.00 29.53 118 GLY A N 1
ATOM 902 C CA . GLY A 1 118 ? -4.193 7.115 -31.375 1.00 29.53 118 GLY A CA 1
ATOM 903 C C . GLY A 1 118 ? -2.875 7.648 -30.823 1.00 29.53 118 GLY A C 1
ATOM 904 O O . GLY A 1 118 ? -1.819 7.174 -31.237 1.00 29.53 118 GLY A O 1
ATOM 905 N N . VAL A 1 119 ? -2.903 8.612 -29.893 1.00 29.66 119 VAL A N 1
ATOM 906 C CA . VAL A 1 119 ? -1.679 9.029 -29.191 1.00 29.66 119 VAL A CA 1
ATOM 907 C C . VAL A 1 119 ? -1.240 7.895 -28.268 1.00 29.66 119 VAL A C 1
ATOM 909 O O . VAL A 1 119 ? -1.685 7.782 -27.128 1.00 29.66 119 VAL A O 1
ATOM 912 N N . THR A 1 120 ? -0.360 7.039 -28.781 1.00 34.88 120 THR A N 1
ATOM 913 C CA . THR A 1 120 ? 0.466 6.176 -27.939 1.00 34.88 120 THR A CA 1
ATOM 914 C C . THR A 1 120 ? 1.404 7.111 -27.190 1.00 34.88 120 THR A C 1
ATOM 916 O O . THR A 1 120 ? 2.283 7.710 -27.808 1.00 34.88 120 THR A O 1
ATOM 919 N N . ALA A 1 121 ? 1.176 7.304 -25.890 1.00 51.91 121 ALA A N 1
ATOM 920 C CA . ALA A 1 121 ? 2.027 8.165 -25.081 1.00 51.91 121 ALA A CA 1
ATOM 921 C C . ALA A 1 121 ? 3.467 7.628 -25.132 1.00 51.91 121 ALA A C 1
ATOM 923 O O . ALA A 1 121 ? 3.729 6.480 -24.756 1.00 51.91 121 ALA A O 1
ATOM 924 N N . SER A 1 122 ? 4.387 8.429 -25.679 1.00 73.62 122 SER A N 1
ATOM 925 C CA . SER A 1 122 ? 5.792 8.041 -25.756 1.00 73.62 122 SER A CA 1
ATOM 926 C C . SER A 1 122 ? 6.367 8.036 -24.348 1.00 73.62 122 SER A C 1
ATOM 928 O O . SER A 1 122 ? 6.447 9.077 -23.691 1.00 73.62 122 SER A O 1
ATOM 930 N N . LYS A 1 123 ? 6.816 6.862 -23.897 1.00 89.44 123 LYS A N 1
ATOM 931 C CA . LYS A 1 123 ? 7.485 6.712 -22.598 1.00 89.44 123 LYS A CA 1
ATOM 932 C C . LYS A 1 123 ? 8.848 7.425 -22.568 1.00 89.44 123 LYS A C 1
ATOM 934 O O . LYS A 1 123 ? 9.425 7.550 -21.493 1.00 89.44 123 LYS A O 1
ATOM 939 N N . THR A 1 124 ? 9.356 7.910 -23.707 1.00 92.94 124 THR A N 1
ATOM 940 C CA . THR A 1 124 ? 10.624 8.645 -23.823 1.00 92.94 124 THR A CA 1
ATOM 941 C C . THR A 1 124 ? 10.478 10.027 -24.461 1.00 92.94 124 THR A C 1
ATOM 943 O O . THR A 1 124 ? 9.618 10.241 -25.319 1.00 92.94 124 THR A O 1
ATOM 946 N N . VAL A 1 125 ? 11.357 10.953 -24.057 1.00 93.06 125 VAL A N 1
ATOM 947 C CA . VAL A 1 125 ? 11.484 12.321 -24.595 1.00 93.06 125 VAL A CA 1
ATOM 948 C C . VAL A 1 125 ? 12.959 12.707 -24.771 1.00 93.06 125 VAL A C 1
ATOM 950 O O . VAL A 1 125 ? 13.799 12.306 -23.968 1.00 93.06 125 VAL A O 1
ATOM 953 N N . GLU A 1 126 ? 13.291 13.512 -25.785 1.00 91.69 126 GLU A N 1
ATOM 954 C CA . GLU A 1 126 ? 14.671 13.998 -26.005 1.00 91.69 126 GLU A CA 1
ATOM 955 C C . GLU A 1 126 ? 15.156 14.914 -24.868 1.00 91.69 126 GLU A C 1
ATOM 957 O O . GLU A 1 126 ? 16.323 14.887 -24.481 1.00 91.69 126 GLU A O 1
ATOM 962 N N . THR A 1 127 ? 14.247 15.704 -24.289 1.00 88.56 127 THR A N 1
ATOM 963 C CA . THR A 1 127 ? 14.512 16.598 -23.154 1.00 88.56 127 THR A CA 1
ATOM 964 C C . THR A 1 127 ? 13.353 16.560 -22.166 1.00 88.56 127 THR A C 1
ATOM 966 O O . THR A 1 127 ? 12.198 16.675 -22.574 1.00 88.56 127 THR A O 1
ATOM 969 N N . LEU A 1 128 ? 13.647 16.453 -20.869 1.00 86.88 128 LEU A N 1
ATOM 970 C CA . LEU A 1 128 ? 12.636 16.616 -19.819 1.00 86.88 128 LEU A CA 1
ATOM 971 C C . LEU A 1 128 ? 12.213 18.095 -19.692 1.00 86.88 128 LEU A C 1
ATOM 973 O O . LEU A 1 128 ? 13.074 18.972 -19.823 1.00 86.88 128 LEU A O 1
ATOM 977 N N . PRO A 1 129 ? 10.932 18.389 -19.389 1.00 86.38 129 PRO A N 1
ATOM 978 C CA . PRO A 1 129 ? 10.495 19.739 -19.051 1.00 86.38 129 PRO A CA 1
ATOM 979 C C . PRO A 1 129 ? 11.264 20.305 -17.854 1.00 86.38 129 PRO A C 1
ATOM 981 O O . PRO A 1 129 ? 11.548 19.594 -16.887 1.00 86.38 129 PRO A O 1
ATOM 984 N N . THR A 1 130 ? 11.582 21.598 -17.912 1.00 80.88 130 THR A N 1
ATOM 985 C CA . THR A 1 130 ? 12.155 22.335 -16.776 1.00 80.88 130 THR A CA 1
ATOM 986 C C . THR A 1 130 ? 11.083 22.893 -15.847 1.00 80.88 130 THR A C 1
ATOM 988 O O . THR A 1 130 ? 11.375 23.125 -14.676 1.00 80.88 130 THR A O 1
ATOM 991 N N . ASP A 1 131 ? 9.860 23.113 -16.345 1.00 82.56 131 ASP A N 1
ATOM 992 C CA . ASP A 1 131 ? 8.722 23.400 -15.476 1.00 82.56 131 ASP A CA 1
ATOM 993 C C . ASP A 1 131 ? 8.259 22.124 -14.760 1.00 82.56 131 ASP A C 1
ATOM 995 O O . ASP A 1 131 ? 8.202 21.030 -15.326 1.00 82.56 131 ASP A O 1
ATOM 999 N N . HIS A 1 132 ? 7.933 22.278 -13.482 1.00 75.88 132 HIS A N 1
ATOM 1000 C CA . HIS A 1 132 ? 7.580 21.180 -12.594 1.00 75.88 132 HIS A CA 1
ATOM 1001 C C . HIS A 1 132 ? 6.160 20.657 -12.834 1.00 75.88 132 HIS A C 1
ATOM 1003 O O . HIS A 1 132 ? 5.941 19.466 -12.625 1.00 75.88 132 HIS A O 1
ATOM 1009 N N . ASN A 1 133 ? 5.209 21.493 -13.272 1.00 80.56 133 ASN A N 1
ATOM 1010 C CA . ASN A 1 133 ? 3.857 21.043 -13.611 1.00 80.56 133 ASN A CA 1
ATOM 1011 C C . ASN A 1 133 ? 3.878 20.315 -14.950 1.00 80.56 133 ASN A C 1
ATOM 1013 O O . ASN A 1 133 ? 3.340 19.219 -15.038 1.00 80.56 133 ASN A O 1
ATOM 1017 N N . GLU A 1 134 ? 4.577 20.857 -15.953 1.00 85.31 134 GLU A N 1
ATOM 1018 C CA . GLU A 1 134 ? 4.776 20.176 -17.239 1.00 85.31 134 GLU A CA 1
ATOM 1019 C C . GLU A 1 134 ? 5.459 18.811 -17.056 1.00 85.31 134 GLU A C 1
ATOM 1021 O O . GLU A 1 134 ? 5.018 17.812 -17.627 1.00 85.31 134 GLU A O 1
ATOM 1026 N N . LEU A 1 135 ? 6.495 18.734 -16.209 1.00 83.31 135 LEU A N 1
ATOM 1027 C CA . LEU A 1 135 ? 7.127 17.463 -15.849 1.00 83.31 135 LEU A CA 1
ATOM 1028 C C . LEU A 1 135 ? 6.146 16.531 -15.126 1.00 83.31 135 LEU A C 1
ATOM 1030 O O . LEU A 1 135 ? 6.092 15.340 -15.426 1.00 83.31 135 LEU A O 1
ATOM 1034 N N . PHE A 1 136 ? 5.387 17.042 -14.157 1.00 81.75 136 PHE A N 1
ATOM 1035 C CA . PHE A 1 136 ? 4.443 16.241 -13.384 1.00 81.75 136 PHE A CA 1
ATOM 1036 C C . PHE A 1 136 ? 3.328 15.677 -14.269 1.00 81.75 136 PHE A C 1
ATOM 1038 O O . PHE A 1 136 ? 3.038 14.486 -14.188 1.00 81.75 136 PHE A O 1
ATOM 1045 N N . ASP A 1 137 ? 2.767 16.487 -15.163 1.00 85.56 137 ASP A N 1
ATOM 1046 C CA . ASP A 1 137 ? 1.745 16.081 -16.123 1.00 85.56 137 ASP A CA 1
ATOM 1047 C C . ASP A 1 137 ? 2.294 15.069 -17.136 1.00 85.56 137 ASP A C 1
ATOM 1049 O O . ASP A 1 137 ? 1.634 14.064 -17.398 1.00 85.56 137 ASP A O 1
ATOM 1053 N N . LEU A 1 138 ? 3.522 15.248 -17.637 1.00 88.50 138 LEU A N 1
ATOM 1054 C CA . LEU A 1 138 ? 4.202 14.259 -18.483 1.00 88.50 138 LEU A CA 1
ATOM 1055 C C . LEU A 1 138 ? 4.365 12.907 -17.760 1.00 88.50 138 LEU A C 1
ATOM 1057 O O . LEU A 1 138 ? 4.034 11.852 -18.305 1.00 88.50 138 LEU A O 1
ATOM 1061 N N . LEU A 1 139 ? 4.831 12.928 -16.508 1.00 87.88 139 LEU A N 1
ATOM 1062 C CA . LEU A 1 139 ? 5.032 11.719 -15.702 1.00 87.88 139 LEU A CA 1
ATOM 1063 C C . LEU A 1 139 ? 3.707 11.095 -15.226 1.00 87.88 139 LEU A C 1
ATOM 1065 O O . LEU A 1 139 ? 3.677 9.905 -14.922 1.00 87.88 139 LEU A O 1
ATOM 1069 N N . GLN A 1 140 ? 2.608 11.857 -15.195 1.00 86.00 140 GLN A N 1
ATOM 1070 C CA . GLN A 1 140 ? 1.249 11.338 -15.016 1.00 86.00 140 GLN A CA 1
ATOM 1071 C C . GLN A 1 140 ? 0.685 10.698 -16.290 1.00 86.00 140 GLN A C 1
ATOM 1073 O O . GLN A 1 140 ? 0.030 9.664 -16.193 1.00 86.00 140 GLN A O 1
ATOM 1078 N N . GLN A 1 141 ? 0.915 11.292 -17.464 1.00 89.69 141 GLN A N 1
ATOM 1079 C CA . GLN A 1 141 ? 0.442 10.767 -18.754 1.00 89.69 141 GLN A CA 1
ATOM 1080 C C . GLN A 1 141 ? 1.075 9.409 -19.084 1.00 89.69 141 GLN A C 1
ATOM 1082 O O . GLN A 1 141 ? 0.417 8.542 -19.655 1.00 89.69 141 GLN A O 1
ATOM 1087 N N . ASN A 1 142 ? 2.329 9.214 -18.672 1.00 91.00 142 ASN A N 1
ATOM 1088 C CA . ASN A 1 142 ? 3.078 7.971 -18.844 1.00 91.00 142 ASN A CA 1
ATOM 1089 C C . ASN A 1 142 ? 2.981 7.003 -17.643 1.00 91.00 142 ASN A C 1
ATOM 1091 O O . ASN A 1 142 ? 3.604 5.940 -17.660 1.00 91.00 142 ASN A O 1
ATOM 1095 N N . GLU A 1 143 ? 2.225 7.334 -16.590 1.00 88.25 143 GLU A N 1
ATOM 1096 C CA . GLU A 1 143 ? 2.046 6.452 -15.432 1.00 88.25 143 GLU A CA 1
ATOM 1097 C C . GLU A 1 143 ? 1.140 5.257 -15.769 1.00 88.25 143 GLU A C 1
ATOM 1099 O O . GLU A 1 143 ? -0.054 5.409 -16.026 1.00 88.25 143 GLU A O 1
ATOM 1104 N N . THR A 1 144 ? 1.671 4.039 -15.647 1.00 90.38 144 THR A N 1
ATOM 1105 C CA . THR A 1 144 ? 0.833 2.838 -15.544 1.00 90.38 144 THR A CA 1
ATOM 1106 C C . THR A 1 144 ? 0.137 2.836 -14.188 1.00 90.38 144 THR A C 1
ATOM 1108 O O . THR A 1 144 ? 0.799 2.740 -13.156 1.00 90.38 144 THR A O 1
ATOM 1111 N N . VAL A 1 145 ? -1.192 2.926 -14.181 1.00 88.94 145 VAL A N 1
ATOM 1112 C CA . VAL A 1 145 ? -2.015 2.911 -12.965 1.00 88.94 145 VAL A CA 1
ATOM 1113 C C . VAL A 1 145 ? -2.662 1.536 -12.801 1.00 88.94 145 VAL A C 1
ATOM 1115 O O . VAL A 1 145 ? -3.483 1.134 -13.625 1.00 88.94 145 VAL A O 1
ATOM 1118 N N . LEU A 1 146 ? -2.311 0.811 -11.736 1.00 92.56 146 LEU A N 1
ATOM 1119 C CA . LEU A 1 146 ? -2.839 -0.533 -11.489 1.00 92.56 146 LEU A CA 1
ATOM 1120 C C . LEU A 1 146 ? -4.323 -0.491 -11.058 1.00 92.56 146 LEU A C 1
ATOM 1122 O O . LEU A 1 146 ? -4.645 0.132 -10.037 1.00 92.56 146 LEU A O 1
ATOM 1126 N N . PRO A 1 147 ? -5.242 -1.170 -11.776 1.00 93.81 147 PRO A N 1
ATOM 1127 C CA . PRO A 1 147 ? -6.651 -1.231 -11.404 1.00 93.81 147 PRO A CA 1
ATOM 1128 C C . PRO A 1 147 ? -6.872 -2.137 -10.186 1.00 93.81 147 PRO A C 1
ATOM 1130 O O . PRO A 1 147 ? -6.117 -3.074 -9.940 1.00 93.81 147 PRO A O 1
ATOM 1133 N N . ILE A 1 148 ? -7.952 -1.895 -9.438 1.00 93.88 148 ILE A N 1
ATOM 1134 C CA . ILE A 1 148 ? -8.389 -2.774 -8.340 1.00 93.88 148 ILE A CA 1
ATOM 1135 C C . ILE A 1 148 ? -9.430 -3.755 -8.884 1.00 93.88 148 ILE A C 1
ATOM 1137 O O . ILE A 1 148 ? -10.551 -3.329 -9.198 1.00 93.88 148 ILE A O 1
ATOM 1141 N N . ILE A 1 149 ? -9.066 -5.036 -8.965 1.00 95.50 149 ILE A N 1
ATOM 1142 C CA . ILE A 1 149 ? -9.813 -6.084 -9.676 1.00 95.50 149 ILE A CA 1
ATOM 1143 C C . ILE A 1 149 ? -10.080 -7.317 -8.806 1.00 95.50 149 ILE A C 1
ATOM 1145 O O . ILE A 1 149 ? -9.297 -7.656 -7.918 1.00 95.50 149 ILE A O 1
ATOM 1149 N N . GLU A 1 150 ? -11.178 -8.016 -9.089 1.00 95.75 150 GLU A N 1
ATOM 1150 C CA . GLU A 1 150 ? -11.383 -9.369 -8.568 1.00 95.75 150 GLU A CA 1
ATOM 1151 C C . GLU A 1 150 ? -10.472 -10.353 -9.314 1.00 95.75 150 GLU A C 1
ATOM 1153 O O . GLU A 1 150 ? -10.398 -10.290 -10.544 1.00 95.75 150 GLU A O 1
ATOM 1158 N N . PRO A 1 151 ? -9.779 -11.268 -8.613 1.00 92.81 151 PRO A N 1
ATOM 1159 C CA . PRO A 1 151 ? -8.761 -12.109 -9.227 1.00 92.81 151 PRO A CA 1
ATOM 1160 C C . PRO A 1 151 ? -9.321 -13.276 -10.044 1.00 92.81 151 PRO A C 1
ATOM 1162 O O . PRO A 1 151 ? -8.521 -13.932 -10.679 1.00 92.81 151 PRO A O 1
ATOM 1165 N N . ASN A 1 152 ? -10.627 -13.583 -9.996 1.00 92.75 152 ASN A N 1
ATOM 1166 C CA . ASN A 1 152 ? -11.383 -14.472 -10.910 1.00 92.75 152 ASN A CA 1
ATOM 1167 C C . ASN A 1 152 ? -10.747 -15.814 -11.373 1.00 92.75 152 ASN A C 1
ATOM 1169 O O . ASN A 1 152 ? -11.188 -16.396 -12.362 1.00 92.75 152 ASN A O 1
ATOM 1173 N N . GLY A 1 153 ? -9.777 -16.359 -10.631 1.00 91.12 153 GLY A N 1
ATOM 1174 C CA . GLY A 1 153 ? -9.032 -17.580 -10.974 1.00 91.12 153 GLY A CA 1
ATOM 1175 C C . GLY A 1 153 ? -7.608 -17.333 -11.494 1.00 91.12 153 GLY A C 1
ATOM 1176 O O . GLY A 1 153 ? -6.824 -18.278 -11.552 1.00 91.12 153 GLY A O 1
ATOM 1177 N N . GLN A 1 154 ? -7.249 -16.085 -11.804 1.00 95.75 154 GLN A N 1
ATOM 1178 C CA . GLN A 1 154 ? -5.873 -15.650 -12.046 1.00 95.75 154 GLN A CA 1
ATOM 1179 C C . GLN A 1 154 ? -4.994 -15.762 -10.788 1.00 95.75 154 GLN A C 1
ATOM 1181 O O . GLN A 1 154 ? -5.468 -15.794 -9.646 1.00 95.75 154 GLN A O 1
ATOM 1186 N N . LEU A 1 155 ? -3.681 -15.812 -11.014 1.00 97.31 155 LEU A N 1
ATOM 1187 C CA . LEU A 1 155 ? -2.678 -15.971 -9.968 1.00 97.31 155 LEU A CA 1
ATOM 1188 C C . LEU A 1 155 ? -2.566 -14.696 -9.120 1.00 97.31 155 LEU A C 1
ATOM 1190 O O . LEU A 1 155 ? -2.450 -13.589 -9.641 1.00 97.31 155 LEU A O 1
ATOM 1194 N N . VAL A 1 156 ? -2.572 -14.862 -7.796 1.00 97.44 156 VAL A N 1
ATOM 1195 C CA . VAL A 1 156 ? -2.375 -13.777 -6.828 1.00 97.44 156 VAL A CA 1
ATOM 1196 C C . VAL A 1 156 ? -1.051 -13.974 -6.108 1.00 97.44 156 VAL A C 1
ATOM 1198 O O . VAL A 1 156 ? -0.794 -15.046 -5.561 1.00 97.44 156 VAL A O 1
ATOM 1201 N N . ILE A 1 157 ? -0.254 -12.913 -6.041 1.00 96.50 157 ILE A N 1
ATOM 1202 C CA . ILE A 1 157 ? 0.969 -12.847 -5.243 1.00 96.50 157 ILE A CA 1
ATOM 1203 C C . ILE A 1 157 ? 0.830 -11.856 -4.089 1.00 96.50 157 ILE A C 1
ATOM 1205 O O . ILE A 1 157 ? 0.109 -10.864 -4.176 1.00 96.50 157 ILE A O 1
ATOM 1209 N N . GLN A 1 158 ? 1.570 -12.106 -3.014 1.00 94.62 158 GLN A N 1
ATOM 1210 C CA . GLN A 1 158 ? 1.818 -11.137 -1.954 1.00 94.62 158 GLN A CA 1
ATOM 1211 C C . GLN A 1 158 ? 3.256 -10.629 -2.135 1.00 94.62 158 GLN A C 1
ATOM 1213 O O . GLN A 1 158 ? 4.180 -11.410 -1.900 1.00 94.62 158 GLN A O 1
ATOM 1218 N N . PRO A 1 159 ? 3.485 -9.379 -2.582 1.00 94.06 159 PRO A N 1
ATOM 1219 C CA . PRO A 1 159 ? 4.838 -8.858 -2.749 1.00 94.06 159 PRO A CA 1
ATOM 1220 C C . PRO A 1 159 ? 5.565 -8.814 -1.402 1.00 94.06 159 PRO A C 1
ATOM 1222 O O . PRO A 1 159 ? 5.009 -8.368 -0.396 1.00 94.06 159 PRO A O 1
ATOM 1225 N N . THR A 1 160 ? 6.826 -9.248 -1.388 1.00 92.50 160 THR A N 1
ATOM 1226 C CA . THR A 1 160 ? 7.745 -9.003 -0.266 1.00 92.50 160 THR A CA 1
ATOM 1227 C C . THR A 1 160 ? 8.285 -7.576 -0.329 1.00 92.50 160 THR A C 1
ATOM 1229 O O . THR A 1 160 ? 8.481 -6.933 0.699 1.00 92.50 160 THR A O 1
ATOM 1232 N N . ILE A 1 161 ? 8.518 -7.075 -1.548 1.00 90.69 161 ILE A N 1
ATOM 1233 C CA . ILE A 1 161 ? 8.986 -5.716 -1.825 1.00 90.69 161 ILE A CA 1
ATOM 1234 C C . ILE A 1 161 ? 8.211 -5.183 -3.034 1.00 90.69 161 ILE A C 1
ATOM 1236 O O . ILE A 1 161 ? 8.356 -5.701 -4.138 1.00 90.69 161 ILE A O 1
ATOM 1240 N N . GLY A 1 162 ? 7.400 -4.142 -2.842 1.00 91.69 162 GLY A N 1
ATOM 1241 C CA . GLY A 1 162 ? 6.722 -3.444 -3.935 1.00 91.69 162 GLY A CA 1
ATOM 1242 C C . GLY A 1 162 ? 7.385 -2.105 -4.241 1.00 91.69 162 GLY A C 1
ATOM 1243 O O . GLY A 1 162 ? 7.232 -1.144 -3.490 1.00 91.69 162 GLY A O 1
ATOM 1244 N N . TYR A 1 163 ? 8.075 -2.005 -5.370 1.00 90.62 163 TYR A N 1
ATOM 1245 C CA . TYR A 1 163 ? 8.563 -0.745 -5.927 1.00 90.62 163 TYR A CA 1
ATOM 1246 C C . TYR A 1 163 ? 7.492 -0.085 -6.807 1.00 90.62 163 TYR A C 1
ATOM 1248 O O . TYR A 1 163 ? 7.743 0.266 -7.956 1.00 90.62 163 TYR A O 1
ATOM 1256 N N . LEU A 1 164 ? 6.283 0.088 -6.266 1.00 88.75 164 LEU A N 1
ATOM 1257 C CA . LEU A 1 164 ? 5.250 0.886 -6.923 1.00 88.75 164 LEU A CA 1
ATOM 1258 C C . LEU A 1 164 ? 5.655 2.366 -6.926 1.00 88.75 164 LEU A C 1
ATOM 1260 O O . LEU A 1 164 ? 6.088 2.896 -5.902 1.00 88.75 164 LEU A O 1
ATOM 1264 N N . MET A 1 165 ? 5.490 3.019 -8.073 1.00 85.69 165 MET A N 1
ATOM 1265 C CA . MET A 1 165 ? 5.881 4.408 -8.315 1.00 85.69 165 MET A CA 1
ATOM 1266 C C . MET A 1 165 ? 4.671 5.278 -8.635 1.00 85.69 165 MET A C 1
ATOM 1268 O O . MET A 1 165 ? 3.623 4.790 -9.063 1.00 85.69 165 MET A O 1
ATOM 1272 N N . GLY A 1 166 ? 4.835 6.584 -8.461 1.00 81.81 166 GLY A N 1
ATOM 1273 C CA . GLY A 1 166 ? 3.783 7.545 -8.733 1.00 81.81 166 GLY A CA 1
ATOM 1274 C C . GLY A 1 166 ? 2.694 7.515 -7.673 1.00 81.81 166 GLY A C 1
ATOM 1275 O O . GLY A 1 166 ? 2.929 7.269 -6.487 1.00 81.81 166 GLY A O 1
ATOM 1276 N N . LYS A 1 167 ? 1.461 7.732 -8.111 1.00 79.88 167 LYS A N 1
ATOM 1277 C CA . LYS A 1 167 ? 0.279 7.868 -7.260 1.00 79.88 167 LYS A CA 1
ATOM 1278 C C . LYS A 1 167 ? 0.032 6.615 -6.403 1.00 79.88 167 LYS A C 1
ATOM 1280 O O . LYS A 1 167 ? -0.516 6.726 -5.306 1.00 79.88 167 LYS A O 1
ATOM 1285 N N . GLN A 1 168 ? 0.466 5.441 -6.873 1.00 83.00 168 GLN A N 1
ATOM 1286 C CA . GLN A 1 168 ? 0.188 4.130 -6.268 1.00 83.00 168 GLN A CA 1
ATOM 1287 C C . GLN A 1 168 ? 1.247 3.607 -5.277 1.00 83.00 168 GLN A C 1
ATOM 1289 O O . GLN A 1 168 ? 1.082 2.505 -4.752 1.00 83.00 168 GLN A O 1
ATOM 1294 N N . PHE A 1 169 ? 2.305 4.374 -4.971 1.00 81.38 169 PHE A N 1
ATOM 1295 C CA . PHE A 1 169 ? 3.421 3.926 -4.112 1.00 81.38 169 PHE A CA 1
ATOM 1296 C C . PHE A 1 169 ? 2.974 3.335 -2.757 1.00 81.38 169 PHE A C 1
ATOM 1298 O O . PHE A 1 169 ? 3.559 2.375 -2.255 1.00 81.38 169 PHE A O 1
ATOM 1305 N N . GLY A 1 170 ? 1.908 3.893 -2.171 1.00 80.75 170 GLY A N 1
ATOM 1306 C CA . GLY A 1 170 ? 1.369 3.490 -0.870 1.00 80.75 170 GLY A CA 1
ATOM 1307 C C . GLY A 1 170 ? 0.628 2.149 -0.863 1.00 80.75 170 GLY A C 1
ATOM 1308 O O . GLY A 1 170 ? 0.177 1.730 0.200 1.00 80.75 170 GLY A O 1
ATOM 1309 N N . LEU A 1 171 ? 0.482 1.491 -2.019 1.00 88.31 171 LEU A N 1
ATOM 1310 C CA . LEU A 1 171 ? -0.172 0.185 -2.171 1.00 88.31 171 LEU A CA 1
ATOM 1311 C C . LEU A 1 171 ? 0.832 -0.950 -2.443 1.00 88.31 171 LEU A C 1
ATOM 1313 O O . LEU A 1 171 ? 0.438 -2.059 -2.792 1.00 88.31 171 LEU A O 1
ATOM 1317 N N . SER A 1 172 ? 2.127 -0.679 -2.263 1.00 89.19 172 SER A N 1
ATOM 1318 C CA . SER A 1 172 ? 3.249 -1.595 -2.506 1.00 89.19 172 SER A CA 1
ATOM 1319 C C . SER A 1 172 ? 3.154 -2.950 -1.800 1.00 89.19 172 SER A C 1
ATOM 1321 O O . SER A 1 172 ? 3.685 -3.931 -2.314 1.00 89.19 172 SER A O 1
ATOM 1323 N N . SER A 1 173 ? 2.471 -3.013 -0.656 1.00 89.38 173 SER A N 1
ATOM 1324 C CA . SER A 1 173 ? 2.271 -4.244 0.119 1.00 89.38 173 SER A CA 1
ATOM 1325 C C . SER A 1 173 ? 0.941 -4.952 -0.156 1.00 89.38 173 SER A C 1
ATOM 1327 O O . SER A 1 173 ? 0.685 -5.985 0.450 1.00 89.38 173 SER A O 1
ATOM 1329 N N . ILE A 1 174 ? 0.062 -4.429 -1.014 1.00 93.06 174 ILE A N 1
ATOM 1330 C CA . ILE A 1 174 ? -1.247 -5.055 -1.264 1.00 93.06 174 ILE A CA 1
ATOM 1331 C C . ILE A 1 174 ? -1.071 -6.272 -2.192 1.00 93.06 174 ILE A C 1
ATOM 1333 O O . ILE A 1 174 ? -0.272 -6.187 -3.125 1.00 93.06 174 ILE A O 1
ATOM 1337 N N . PRO A 1 175 ? -1.787 -7.399 -1.975 1.00 96.25 175 PRO A N 1
ATOM 1338 C CA . PRO A 1 175 ? -1.741 -8.537 -2.884 1.00 96.25 175 PRO A CA 1
ATOM 1339 C C . PRO A 1 175 ? -2.073 -8.125 -4.321 1.00 96.25 175 PRO A C 1
ATOM 1341 O O . PRO A 1 175 ? -3.000 -7.348 -4.560 1.00 96.25 175 PRO A O 1
ATOM 1344 N N . MET A 1 176 ? -1.340 -8.668 -5.286 1.00 97.62 176 MET A N 1
ATOM 1345 C CA . MET A 1 176 ? -1.419 -8.277 -6.694 1.00 97.62 176 MET A CA 1
ATOM 1346 C C . MET A 1 176 ? -1.804 -9.468 -7.562 1.00 97.62 176 MET A C 1
ATOM 1348 O O . MET A 1 176 ? -1.425 -10.602 -7.274 1.00 97.62 176 MET A O 1
ATOM 1352 N N . VAL A 1 177 ? -2.569 -9.205 -8.615 1.00 98.38 177 VAL A N 1
ATOM 1353 C CA . VAL A 1 177 ? -2.973 -10.199 -9.610 1.00 98.38 177 VAL A CA 1
ATOM 1354 C C . VAL A 1 177 ? -1.974 -10.155 -10.760 1.00 98.38 177 VAL A C 1
ATOM 1356 O O . VAL A 1 177 ? -1.662 -9.069 -11.260 1.00 98.38 177 VAL A O 1
ATOM 1359 N N . ILE A 1 178 ? -1.470 -11.321 -11.160 1.00 98.25 178 ILE A N 1
ATOM 1360 C CA . ILE A 1 178 ? -0.456 -11.452 -12.208 1.00 98.25 178 ILE A CA 1
ATOM 1361 C C . ILE A 1 178 ? -0.875 -12.413 -13.322 1.00 98.25 178 ILE A C 1
ATOM 1363 O O . ILE A 1 178 ? -1.593 -13.388 -13.091 1.00 98.25 178 ILE A O 1
ATOM 1367 N N . GLU A 1 179 ? -0.369 -12.141 -14.520 1.00 97.44 179 GLU A N 1
ATOM 1368 C CA . GLU A 1 179 ? -0.441 -13.010 -15.694 1.00 97.44 179 GLU A CA 1
ATOM 1369 C C . GLU A 1 179 ? 0.982 -13.460 -16.071 1.00 97.44 179 GLU A C 1
ATOM 1371 O O . GLU A 1 179 ? 1.799 -12.607 -16.427 1.00 97.44 179 GLU A O 1
ATOM 1376 N N . PRO A 1 180 ? 1.316 -14.762 -15.965 1.00 95.88 180 PRO A N 1
ATOM 1377 C CA . PRO A 1 180 ? 2.650 -15.267 -16.306 1.00 95.88 180 PRO A CA 1
ATOM 1378 C C . PRO A 1 180 ? 3.016 -15.101 -17.786 1.00 95.88 180 PRO A C 1
ATOM 1380 O O . PRO A 1 180 ? 4.115 -14.656 -18.094 1.00 95.88 180 PRO A O 1
ATOM 1383 N N . ASP A 1 181 ? 2.081 -15.407 -18.689 1.00 91.31 181 ASP A N 1
ATOM 1384 C CA . ASP A 1 181 ? 2.338 -15.593 -20.126 1.00 91.31 181 ASP A CA 1
ATOM 1385 C C . ASP A 1 181 ? 1.900 -14.384 -20.989 1.00 91.31 181 ASP A C 1
ATOM 1387 O O . ASP A 1 181 ? 1.367 -14.548 -22.089 1.00 91.31 181 ASP A O 1
ATOM 1391 N N . THR A 1 182 ? 2.088 -13.158 -20.483 1.00 93.81 182 THR A N 1
ATOM 1392 C CA . THR A 1 182 ? 1.655 -11.909 -21.143 1.00 93.81 182 THR A CA 1
ATOM 1393 C C . THR A 1 182 ? 2.844 -11.019 -21.522 1.00 93.81 182 THR A C 1
ATOM 1395 O O . THR A 1 182 ? 3.764 -10.821 -20.737 1.00 93.81 182 THR A O 1
ATOM 1398 N N . GLU A 1 183 ? 2.789 -10.417 -22.716 1.00 94.88 183 GLU A N 1
ATOM 1399 C CA . GLU A 1 183 ? 3.798 -9.490 -23.251 1.00 94.88 183 GLU A CA 1
ATOM 1400 C C . GLU A 1 183 ? 4.087 -8.295 -22.307 1.00 94.88 183 GLU A C 1
ATOM 1402 O O . GLU A 1 183 ? 3.176 -7.566 -21.887 1.00 94.88 183 GLU A O 1
ATOM 1407 N N . ILE A 1 184 ? 5.374 -8.073 -22.016 1.00 96.12 184 ILE A N 1
ATOM 1408 C CA . ILE A 1 184 ? 5.899 -7.036 -21.109 1.00 96.12 184 ILE A CA 1
ATOM 1409 C C . ILE A 1 184 ? 6.437 -5.845 -21.923 1.00 96.12 184 ILE A C 1
ATOM 1411 O O . ILE A 1 184 ? 7.219 -6.030 -22.852 1.00 96.12 184 ILE A O 1
ATOM 1415 N N . LYS A 1 185 ? 6.029 -4.611 -21.583 1.00 95.50 185 LYS A N 1
ATOM 1416 C CA . LYS A 1 185 ? 6.268 -3.388 -22.381 1.00 95.50 185 LYS A CA 1
ATOM 1417 C C . LYS A 1 185 ? 6.737 -2.191 -21.559 1.00 95.50 185 LYS A C 1
ATOM 1419 O O . LYS A 1 185 ? 5.921 -1.333 -21.185 1.00 95.50 185 LYS A O 1
ATOM 1424 N N . ILE A 1 186 ? 8.055 -2.059 -21.373 1.00 95.94 186 ILE A N 1
ATOM 1425 C CA . ILE A 1 186 ? 8.700 -0.940 -20.650 1.00 95.94 186 ILE A CA 1
ATOM 1426 C C . ILE A 1 186 ? 7.871 -0.645 -19.385 1.00 95.94 186 ILE A C 1
ATOM 1428 O O . ILE A 1 186 ? 7.611 -1.594 -18.675 1.00 95.94 186 ILE A O 1
ATOM 1432 N N . GLY A 1 187 ? 7.346 0.561 -19.125 1.00 94.31 187 GLY A N 1
ATOM 1433 C CA . GLY A 1 187 ? 6.658 0.925 -17.862 1.00 94.31 187 GLY A CA 1
ATOM 1434 C C . GLY A 1 187 ? 5.427 0.123 -17.374 1.00 94.31 187 GLY A C 1
ATOM 1435 O O . GLY A 1 187 ? 4.690 0.643 -16.545 1.00 94.31 187 GLY A O 1
ATOM 1436 N N . ASP A 1 188 ? 5.147 -1.081 -17.876 1.00 96.62 188 ASP A N 1
ATOM 1437 C CA . ASP A 1 188 ? 4.423 -2.122 -17.131 1.00 96.62 188 ASP A CA 1
ATOM 1438 C C . ASP A 1 188 ? 5.074 -2.410 -15.761 1.00 96.62 188 ASP A C 1
ATOM 1440 O O . ASP A 1 188 ? 6.268 -2.181 -15.558 1.00 96.62 188 ASP A O 1
ATOM 1444 N N . TYR A 1 189 ? 4.304 -2.993 -14.838 1.00 97.69 189 TYR A N 1
ATOM 1445 C CA . TYR A 1 189 ? 4.834 -3.615 -13.622 1.00 97.69 189 TYR A CA 1
ATOM 1446 C C . TYR A 1 189 ? 4.955 -5.128 -13.801 1.00 97.69 189 TYR A C 1
ATOM 1448 O O . TYR A 1 189 ? 4.036 -5.767 -14.314 1.00 97.69 189 TYR A O 1
ATOM 1456 N N . ILE A 1 190 ? 6.044 -5.717 -13.307 1.00 98.06 190 ILE A N 1
ATOM 1457 C CA . ILE A 1 190 ? 6.240 -7.173 -13.286 1.00 98.06 190 ILE A CA 1
ATOM 1458 C C . ILE A 1 190 ? 6.573 -7.661 -11.881 1.00 98.06 190 ILE A C 1
ATOM 1460 O O . ILE A 1 190 ? 7.208 -6.950 -11.099 1.00 98.06 190 ILE A O 1
ATOM 1464 N N . ALA A 1 191 ? 6.146 -8.882 -11.575 1.00 98.31 191 ALA A N 1
ATOM 1465 C CA . ALA A 1 191 ? 6.558 -9.628 -10.401 1.00 98.31 191 ALA A CA 1
ATOM 1466 C C . ALA A 1 191 ? 7.702 -10.578 -10.773 1.00 98.31 191 ALA A C 1
ATOM 1468 O O . ALA A 1 191 ? 7.593 -11.318 -11.751 1.00 98.31 191 ALA A O 1
ATOM 1469 N N . TYR A 1 192 ? 8.775 -10.594 -9.987 1.00 97.94 192 TYR A N 1
ATOM 1470 C CA . TYR A 1 192 ? 9.926 -11.468 -10.212 1.00 97.94 192 TYR A CA 1
ATOM 1471 C C . TYR A 1 192 ? 10.550 -11.960 -8.902 1.00 97.94 192 TYR A C 1
ATOM 1473 O O . TYR A 1 192 ? 10.433 -11.334 -7.845 1.00 97.94 192 TYR A O 1
ATOM 1481 N N . TYR A 1 193 ? 11.231 -13.099 -8.972 1.00 97.31 193 TYR A N 1
ATOM 1482 C CA . TYR A 1 193 ? 11.925 -13.709 -7.849 1.00 97.31 193 TYR A CA 1
ATOM 1483 C C . TYR A 1 193 ? 13.357 -13.183 -7.720 1.00 97.31 193 TYR A C 1
ATOM 1485 O O . TYR A 1 193 ? 14.156 -13.214 -8.661 1.00 97.31 193 TYR A O 1
ATOM 1493 N N . HIS A 1 194 ? 13.718 -12.772 -6.504 1.00 94.38 194 HIS A N 1
ATOM 1494 C CA . HIS A 1 194 ? 15.094 -12.451 -6.131 1.00 94.38 194 HIS A CA 1
ATOM 1495 C C . HIS A 1 194 ? 15.434 -13.097 -4.790 1.00 94.38 194 HIS A C 1
ATOM 1497 O O . HIS A 1 194 ? 14.883 -12.744 -3.751 1.00 94.38 194 HIS A O 1
ATOM 1503 N N . LYS A 1 195 ? 16.373 -14.050 -4.794 1.00 91.06 195 LYS A N 1
ATOM 1504 C CA . LYS A 1 195 ? 16.785 -14.850 -3.621 1.00 91.06 195 LYS A CA 1
ATOM 1505 C C . LYS A 1 195 ? 15.626 -15.662 -3.008 1.00 91.06 195 LYS A C 1
ATOM 1507 O O . LYS A 1 195 ? 15.476 -16.835 -3.329 1.00 91.06 195 LYS A O 1
ATOM 1512 N N . LYS A 1 196 ? 14.866 -15.067 -2.085 1.00 90.81 196 LYS A N 1
ATOM 1513 C CA . LYS A 1 196 ? 13.684 -15.643 -1.409 1.00 90.81 196 LYS A CA 1
ATOM 1514 C C . LYS A 1 196 ? 12.468 -14.719 -1.467 1.00 90.81 196 LYS A C 1
ATOM 1516 O O . LYS A 1 196 ? 11.406 -15.090 -0.978 1.00 90.81 196 LYS A O 1
ATOM 1521 N N . ASP A 1 197 ? 12.654 -13.534 -2.027 1.00 93.75 197 ASP A N 1
ATOM 1522 C CA . ASP A 1 197 ? 11.695 -12.450 -2.029 1.00 93.75 197 ASP A CA 1
ATOM 1523 C C . ASP A 1 197 ? 11.011 -12.422 -3.396 1.00 93.75 197 ASP A C 1
ATOM 1525 O O . ASP A 1 197 ? 11.645 -12.684 -4.425 1.00 93.75 197 ASP A O 1
ATOM 1529 N N . ILE A 1 198 ? 9.721 -12.095 -3.409 1.00 96.00 198 ILE A N 1
ATOM 1530 C CA . ILE A 1 198 ? 9.014 -11.737 -4.637 1.00 96.00 198 ILE A CA 1
ATOM 1531 C C . ILE A 1 198 ? 8.905 -10.214 -4.693 1.00 96.00 198 ILE A C 1
ATOM 1533 O O . ILE A 1 198 ? 8.341 -9.574 -3.799 1.00 96.00 198 ILE A O 1
ATOM 1537 N N . ILE A 1 199 ? 9.529 -9.638 -5.716 1.00 96.25 199 ILE A N 1
ATOM 1538 C CA . ILE A 1 199 ? 9.655 -8.198 -5.915 1.00 96.25 199 ILE A CA 1
ATOM 1539 C C . ILE A 1 199 ? 8.713 -7.785 -7.040 1.00 96.25 199 ILE A C 1
ATOM 1541 O O . ILE A 1 199 ? 8.642 -8.460 -8.064 1.00 96.25 199 ILE A O 1
ATOM 1545 N N . VAL A 1 200 ? 8.008 -6.671 -6.858 1.00 97.31 200 VAL A N 1
ATOM 1546 C CA . VAL A 1 200 ? 7.264 -5.998 -7.928 1.00 97.31 200 VAL A CA 1
ATOM 1547 C C . VAL A 1 200 ? 7.972 -4.699 -8.281 1.00 97.31 200 VAL A C 1
ATOM 1549 O O . VAL A 1 200 ? 8.251 -3.902 -7.387 1.00 97.31 200 VAL A O 1
ATOM 1552 N N . ALA A 1 201 ? 8.253 -4.470 -9.563 1.00 95.69 201 ALA A N 1
ATOM 1553 C CA . ALA A 1 201 ? 8.938 -3.269 -10.044 1.00 95.69 201 ALA A CA 1
ATOM 1554 C C . ALA A 1 201 ? 8.425 -2.835 -11.428 1.00 95.69 201 ALA A C 1
ATOM 1556 O O . ALA A 1 201 ? 7.935 -3.684 -12.178 1.00 95.69 201 ALA A O 1
ATOM 1557 N N . PRO A 1 202 ? 8.532 -1.539 -11.782 1.00 95.38 202 PRO A N 1
ATOM 1558 C CA . PRO A 1 202 ? 8.329 -1.088 -13.149 1.00 95.38 202 PRO A CA 1
ATOM 1559 C C . PRO A 1 202 ? 9.491 -1.560 -14.031 1.00 95.38 202 PRO A C 1
ATOM 1561 O O . PRO A 1 202 ? 10.652 -1.539 -13.604 1.00 95.38 202 PRO A O 1
ATOM 1564 N N . VAL A 1 203 ? 9.179 -1.947 -15.266 1.00 96.69 203 VAL A N 1
ATOM 1565 C CA . VAL A 1 203 ? 10.183 -2.221 -16.300 1.00 96.69 203 VAL A CA 1
ATOM 1566 C C . VAL A 1 203 ? 10.543 -0.908 -17.008 1.00 96.69 203 VAL A C 1
ATOM 1568 O O . VAL A 1 203 ? 9.699 -0.057 -17.280 1.00 96.69 203 VAL A O 1
ATOM 1571 N N . PHE A 1 204 ? 11.828 -0.704 -17.265 1.00 95.94 204 PHE A N 1
ATOM 1572 C CA . PHE A 1 204 ? 12.396 0.504 -17.867 1.00 95.94 204 PHE A CA 1
ATOM 1573 C C . PHE A 1 204 ? 12.996 0.255 -19.258 1.00 95.94 204 PHE A C 1
ATOM 1575 O O . PHE A 1 204 ? 13.135 1.207 -20.019 1.00 95.94 204 PHE A O 1
ATOM 1582 N N . GLY A 1 205 ? 13.289 -1.001 -19.603 1.00 96.50 205 GLY A N 1
ATOM 1583 C CA . GLY A 1 205 ? 13.779 -1.425 -20.916 1.00 96.50 205 GLY A CA 1
ATOM 1584 C C . GLY A 1 205 ? 13.551 -2.917 -21.143 1.00 96.50 205 GLY A C 1
ATOM 1585 O O . GLY A 1 205 ? 13.441 -3.677 -20.176 1.00 96.50 205 GLY A O 1
ATOM 1586 N N . VAL A 1 206 ? 13.462 -3.304 -22.411 1.00 96.81 206 VAL A N 1
ATOM 1587 C CA . VAL A 1 206 ? 13.268 -4.679 -22.902 1.00 96.81 206 VAL A CA 1
ATOM 1588 C C . VAL A 1 206 ? 14.378 -5.050 -23.899 1.00 96.81 206 VAL A C 1
ATOM 1590 O O . VAL A 1 206 ? 15.245 -4.231 -24.192 1.00 96.81 206 VAL A O 1
ATOM 1593 N N . ALA A 1 207 ? 14.358 -6.270 -24.435 1.00 96.50 207 ALA A N 1
ATOM 1594 C CA . ALA A 1 207 ? 15.298 -6.750 -25.450 1.00 96.50 207 ALA A CA 1
ATOM 1595 C C . ALA A 1 207 ? 15.681 -5.705 -26.523 1.00 96.50 207 ALA A C 1
ATOM 1597 O O . ALA A 1 207 ? 14.824 -5.108 -27.177 1.00 96.50 207 ALA A O 1
ATOM 1598 N N . GLY A 1 208 ? 16.987 -5.519 -26.726 1.00 96.25 208 GLY A N 1
ATOM 1599 C CA . GLY A 1 208 ? 17.577 -4.559 -27.661 1.00 96.25 208 GLY A CA 1
ATOM 1600 C C . GLY A 1 208 ? 17.742 -3.134 -27.118 1.00 96.25 208 GLY A C 1
ATOM 1601 O O . GLY A 1 208 ? 18.506 -2.363 -27.701 1.00 96.25 208 GLY A O 1
ATOM 1602 N N . ASP A 1 209 ? 17.091 -2.779 -26.007 1.00 97.06 209 ASP A N 1
ATOM 1603 C CA . ASP A 1 209 ? 17.206 -1.446 -25.417 1.00 97.06 209 ASP A CA 1
ATOM 1604 C C . ASP A 1 209 ? 18.550 -1.237 -24.717 1.00 97.06 209 ASP A C 1
ATOM 1606 O O . ASP A 1 209 ? 18.988 -2.054 -23.905 1.00 97.06 209 ASP A O 1
ATOM 1610 N N . LYS A 1 210 ? 19.168 -0.075 -24.952 1.00 96.69 210 LYS A N 1
ATOM 1611 C CA . LYS A 1 210 ? 20.270 0.435 -24.137 1.00 96.69 210 LYS A CA 1
ATOM 1612 C C . LYS A 1 210 ? 19.731 1.331 -23.022 1.00 96.69 210 LYS A C 1
ATOM 1614 O O . LYS A 1 210 ? 19.098 2.352 -23.298 1.00 96.69 210 LYS A O 1
ATOM 1619 N N . ILE A 1 211 ? 20.055 1.000 -21.772 1.00 96.44 211 ILE A N 1
ATOM 1620 C CA . ILE A 1 211 ? 19.660 1.770 -20.585 1.00 96.44 211 ILE A CA 1
ATOM 1621 C C . ILE A 1 211 ? 20.880 2.397 -19.919 1.00 96.44 211 ILE A C 1
ATOM 1623 O O . ILE A 1 211 ? 21.878 1.724 -19.666 1.00 96.44 211 ILE A O 1
ATOM 1627 N N . GLN A 1 212 ? 20.774 3.676 -19.566 1.00 95.75 212 GLN A N 1
ATOM 1628 C CA . GLN A 1 212 ? 21.776 4.359 -18.750 1.00 95.75 212 GLN A CA 1
ATOM 1629 C C . GLN A 1 212 ? 21.086 5.103 -17.606 1.00 95.75 212 GLN A C 1
ATOM 1631 O O . GLN A 1 212 ? 19.959 5.575 -17.752 1.00 95.75 212 GLN A O 1
ATOM 1636 N N . THR A 1 213 ? 21.750 5.238 -16.462 1.00 92.19 213 THR A N 1
ATOM 1637 C CA . THR A 1 213 ? 21.337 6.184 -15.423 1.00 92.19 213 THR A CA 1
ATOM 1638 C C . THR A 1 213 ? 22.437 7.192 -15.160 1.00 92.19 213 THR A C 1
ATOM 1640 O O . THR A 1 213 ? 23.602 6.825 -15.018 1.00 92.19 213 THR A O 1
ATOM 1643 N N . SER A 1 214 ? 22.066 8.468 -15.055 1.00 88.19 214 SER A N 1
ATOM 1644 C CA . SER A 1 214 ? 22.964 9.488 -14.527 1.00 88.19 214 SER A CA 1
ATOM 1645 C C . SER A 1 214 ? 22.256 10.425 -13.568 1.00 88.19 214 SER A C 1
ATOM 1647 O O . SER A 1 214 ? 21.169 10.922 -13.858 1.00 88.19 214 SER A O 1
ATOM 1649 N N . HIS A 1 215 ? 22.852 10.640 -12.394 1.00 82.56 215 HIS A N 1
ATOM 1650 C CA . HIS A 1 215 ? 22.316 11.503 -11.335 1.00 82.56 215 HIS A CA 1
ATOM 1651 C C . HIS A 1 215 ? 20.867 11.152 -10.927 1.00 82.56 215 HIS A C 1
ATOM 1653 O O . HIS A 1 215 ? 20.130 11.988 -10.406 1.00 82.56 215 HIS A O 1
ATOM 1659 N N . GLY A 1 216 ? 20.465 9.892 -11.141 1.00 80.25 216 GLY A N 1
ATOM 1660 C CA . GLY A 1 216 ? 19.122 9.377 -10.865 1.00 80.25 216 GLY A CA 1
ATOM 1661 C C . GLY A 1 216 ? 18.071 9.629 -11.949 1.00 80.25 216 GLY A C 1
ATOM 1662 O O . GLY A 1 216 ? 16.907 9.308 -11.732 1.00 80.25 216 GLY A O 1
ATOM 1663 N N . GLN A 1 217 ? 18.454 10.183 -13.098 1.00 88.25 217 GLN A N 1
ATOM 1664 C CA . GLN A 1 217 ? 17.647 10.162 -14.317 1.00 88.25 217 GLN A CA 1
ATOM 1665 C C . GLN A 1 217 ? 17.972 8.889 -15.104 1.00 88.25 217 GLN A C 1
ATOM 1667 O O . GLN A 1 217 ? 19.142 8.524 -15.212 1.00 88.25 217 GLN A O 1
ATOM 1672 N N . VAL A 1 218 ? 16.956 8.218 -15.643 1.00 92.38 218 VAL A N 1
ATOM 1673 C CA . VAL A 1 218 ? 17.096 7.060 -16.534 1.00 92.38 218 VAL A CA 1
ATOM 1674 C C . VAL A 1 218 ? 16.957 7.533 -17.979 1.00 92.38 218 VAL A C 1
ATOM 1676 O O . VAL A 1 218 ? 16.023 8.266 -18.311 1.00 92.38 218 VAL A O 1
ATOM 1679 N N . THR A 1 219 ? 17.855 7.083 -18.848 1.00 94.62 219 THR A N 1
ATOM 1680 C CA . THR A 1 219 ? 17.719 7.198 -20.298 1.00 94.62 219 THR A CA 1
ATOM 1681 C C . THR A 1 219 ? 17.549 5.822 -20.931 1.00 94.62 219 THR A C 1
ATOM 1683 O O . THR A 1 219 ? 18.094 4.819 -20.469 1.00 94.62 219 THR A O 1
ATOM 1686 N N . LEU A 1 220 ? 16.763 5.800 -22.001 1.00 95.88 220 LEU A N 1
ATOM 1687 C CA . LEU A 1 220 ? 16.441 4.659 -22.836 1.00 95.88 220 LEU A CA 1
ATOM 1688 C C . LEU A 1 220 ? 16.791 5.031 -24.282 1.00 95.88 220 LEU A C 1
ATOM 1690 O O . LEU A 1 220 ? 16.237 5.980 -24.840 1.00 95.88 220 LEU A O 1
ATOM 1694 N N . ASN A 1 221 ? 17.748 4.312 -24.872 1.00 95.88 221 ASN A N 1
ATOM 1695 C CA . ASN A 1 221 ? 18.257 4.536 -26.229 1.00 95.88 221 ASN A CA 1
ATOM 1696 C C . ASN A 1 221 ? 18.704 5.995 -26.488 1.00 95.88 221 ASN A C 1
ATOM 1698 O O . ASN A 1 221 ? 18.538 6.526 -27.582 1.00 95.88 221 ASN A O 1
ATOM 1702 N N . GLY A 1 222 ? 19.261 6.650 -25.460 1.00 93.62 222 GLY A N 1
ATOM 1703 C CA . GLY A 1 222 ? 19.730 8.043 -25.499 1.00 93.62 222 GLY A CA 1
ATOM 1704 C C . GLY A 1 222 ? 18.681 9.109 -25.151 1.00 93.62 222 GLY A C 1
ATOM 1705 O O . GLY A 1 222 ? 19.060 10.247 -24.898 1.00 93.62 222 GLY A O 1
ATOM 1706 N N . ASN A 1 223 ? 17.397 8.750 -25.064 1.00 95.31 223 ASN A N 1
ATOM 1707 C CA . ASN A 1 223 ? 16.305 9.655 -24.684 1.00 95.31 223 ASN A CA 1
ATOM 1708 C C . ASN A 1 223 ? 15.942 9.491 -23.203 1.00 95.31 223 ASN A C 1
ATOM 1710 O O . ASN A 1 223 ? 16.069 8.398 -22.659 1.00 95.31 223 ASN A O 1
ATOM 1714 N N . PHE A 1 224 ? 15.442 10.529 -22.534 1.00 93.75 224 PHE A N 1
ATOM 1715 C CA . PHE A 1 224 ? 14.988 10.418 -21.143 1.00 93.75 224 PHE A CA 1
ATOM 1716 C C . PHE A 1 224 ? 13.746 9.539 -21.034 1.00 93.75 224 PHE A C 1
ATOM 1718 O O . PHE A 1 224 ? 12.774 9.742 -21.760 1.00 93.75 224 PHE A O 1
ATOM 1725 N N . LEU A 1 225 ? 13.753 8.601 -20.088 1.00 94.06 225 LEU A N 1
ATOM 1726 C CA . LEU A 1 225 ? 12.603 7.765 -19.769 1.00 94.06 225 LEU A CA 1
ATOM 1727 C C . LEU A 1 225 ? 11.659 8.538 -18.840 1.00 94.06 225 LEU A C 1
ATOM 1729 O O . LEU A 1 225 ? 11.898 8.682 -17.641 1.00 94.06 225 LEU A O 1
ATOM 1733 N N . ALA A 1 226 ? 10.565 9.037 -19.401 1.00 92.62 226 ALA A N 1
ATOM 1734 C CA . ALA A 1 226 ? 9.568 9.841 -18.714 1.00 92.62 226 ALA A CA 1
ATOM 1735 C C . ALA A 1 226 ? 8.557 8.956 -17.960 1.00 92.62 226 ALA A C 1
ATOM 1737 O O . ALA A 1 226 ? 7.359 9.004 -18.233 1.00 92.62 226 ALA A O 1
ATOM 1738 N N . LEU A 1 227 ? 9.040 8.150 -17.007 1.00 91.06 227 LEU A N 1
ATOM 1739 C CA . LEU A 1 227 ? 8.219 7.317 -16.117 1.00 91.06 227 LEU A CA 1
ATOM 1740 C C . LEU A 1 227 ? 8.346 7.733 -14.640 1.00 91.06 227 LEU A C 1
ATOM 1742 O O . LEU A 1 227 ? 9.414 8.175 -14.202 1.00 91.06 227 LEU A O 1
ATOM 1746 N N . PRO A 1 228 ? 7.302 7.523 -13.816 1.00 86.12 228 PRO A N 1
ATOM 1747 C CA . PRO A 1 228 ? 7.433 7.575 -12.364 1.00 86.12 228 PRO A CA 1
ATOM 1748 C C . PRO A 1 228 ? 8.565 6.659 -11.865 1.00 86.12 228 PRO A C 1
ATOM 1750 O O . PRO A 1 228 ? 8.674 5.503 -12.266 1.00 86.12 228 PRO A O 1
ATOM 1753 N N . GLY A 1 229 ? 9.428 7.182 -10.992 1.00 81.88 229 GLY A N 1
ATOM 1754 C CA . GLY A 1 229 ? 10.641 6.506 -10.507 1.00 81.88 229 GLY A CA 1
ATOM 1755 C C . GLY A 1 229 ? 11.869 6.589 -11.428 1.00 81.88 229 GLY A C 1
ATOM 1756 O O . GLY A 1 229 ? 12.972 6.331 -10.952 1.00 81.88 229 GLY A O 1
ATOM 1757 N N . ALA A 1 230 ? 11.713 6.980 -12.698 1.00 87.81 230 ALA A N 1
ATOM 1758 C CA . ALA A 1 230 ? 12.807 7.089 -13.673 1.00 87.81 230 ALA A CA 1
ATOM 1759 C C . ALA A 1 230 ? 13.455 8.489 -13.739 1.00 87.81 230 ALA A C 1
ATOM 1761 O O . ALA A 1 230 ? 14.466 8.679 -14.412 1.00 87.81 230 ALA A O 1
ATOM 1762 N N . VAL A 1 231 ? 12.891 9.475 -13.036 1.00 82.56 231 VAL A N 1
ATOM 1763 C CA . VAL A 1 231 ? 13.367 10.864 -13.019 1.00 82.56 231 VAL A CA 1
ATOM 1764 C C . VAL A 1 231 ? 13.700 11.280 -11.586 1.00 82.56 231 VAL A C 1
ATOM 1766 O O . VAL A 1 231 ? 12.838 11.271 -10.706 1.00 82.56 231 VAL A O 1
ATOM 1769 N N . ALA A 1 232 ? 14.959 11.653 -11.349 1.00 73.81 232 ALA A N 1
ATOM 1770 C CA . ALA A 1 232 ? 15.392 12.305 -10.116 1.00 73.81 232 ALA A CA 1
ATOM 1771 C C . ALA A 1 232 ? 14.739 13.690 -9.952 1.00 73.81 232 ALA A C 1
ATOM 1773 O O . ALA A 1 232 ? 14.404 14.326 -10.952 1.00 73.81 232 ALA A O 1
ATOM 1774 N N . PRO A 1 233 ? 14.593 14.199 -8.712 1.00 62.81 233 PRO A N 1
ATOM 1775 C CA . PRO A 1 233 ? 14.104 15.552 -8.483 1.00 62.81 233 PRO A CA 1
ATOM 1776 C C . PRO A 1 233 ? 14.955 16.575 -9.245 1.00 62.81 233 PRO A C 1
ATOM 1778 O O . PRO A 1 233 ? 16.160 16.692 -9.007 1.00 62.81 233 PRO A O 1
ATOM 1781 N N . ILE A 1 234 ? 14.305 17.328 -10.135 1.00 65.94 234 ILE A N 1
ATOM 1782 C CA . ILE A 1 234 ? 14.845 18.581 -10.673 1.00 65.94 234 ILE A CA 1
ATOM 1783 C C . ILE A 1 234 ? 14.981 19.577 -9.503 1.00 65.94 234 ILE A C 1
ATOM 1785 O O . ILE A 1 234 ? 14.413 19.376 -8.428 1.00 65.94 234 ILE A O 1
ATOM 1789 N N . VAL A 1 235 ? 15.778 20.634 -9.662 1.00 64.25 235 VAL A N 1
ATOM 1790 C CA . VAL A 1 235 ? 15.856 21.703 -8.658 1.00 64.25 235 VAL A CA 1
ATOM 1791 C C . VAL A 1 235 ? 14.486 22.379 -8.542 1.00 64.25 235 VAL A C 1
ATOM 1793 O O . VAL A 1 235 ? 14.074 23.095 -9.448 1.00 64.25 235 VAL A O 1
ATOM 1796 N N . PHE A 1 236 ? 13.790 22.147 -7.430 1.00 64.06 236 PHE A N 1
ATOM 1797 C CA . PHE A 1 236 ? 12.533 22.820 -7.107 1.00 64.06 236 PHE A CA 1
ATOM 1798 C C . PHE A 1 236 ? 12.817 24.157 -6.419 1.00 64.06 236 PHE A C 1
ATOM 1800 O O . PHE A 1 236 ? 13.560 24.204 -5.437 1.00 64.06 236 PHE A O 1
ATOM 1807 N N . GLU A 1 237 ? 12.210 25.234 -6.917 1.00 65.81 237 GLU A N 1
ATOM 1808 C CA . GLU A 1 237 ? 12.263 26.552 -6.270 1.00 65.81 237 GLU A CA 1
ATOM 1809 C C . GLU A 1 237 ? 11.300 26.644 -5.073 1.00 65.81 237 GLU A C 1
ATOM 1811 O O . GLU A 1 237 ? 11.555 27.388 -4.125 1.00 65.81 237 GLU A O 1
ATOM 1816 N N . ASP A 1 238 ? 10.220 25.857 -5.091 1.00 73.94 238 ASP A N 1
ATOM 1817 C CA . ASP A 1 238 ? 9.206 25.796 -4.041 1.00 73.94 238 ASP A CA 1
ATOM 1818 C C . ASP A 1 238 ? 9.243 24.473 -3.250 1.00 73.94 238 ASP A C 1
ATOM 1820 O O . ASP A 1 238 ? 9.354 23.369 -3.790 1.00 73.94 238 ASP A O 1
ATOM 1824 N N . ALA A 1 239 ? 9.088 24.599 -1.932 1.00 72.44 239 ALA A N 1
ATOM 1825 C CA . ALA A 1 239 ? 9.072 23.484 -1.001 1.00 72.44 239 ALA A CA 1
ATOM 1826 C C . ALA A 1 239 ? 7.748 22.696 -1.014 1.00 72.44 239 ALA A C 1
ATOM 1828 O O . ALA A 1 239 ? 7.757 21.522 -0.642 1.00 72.44 239 ALA A O 1
ATOM 1829 N N . GLU A 1 240 ? 6.608 23.280 -1.410 1.00 70.06 240 GLU A N 1
ATOM 1830 C CA . GLU A 1 240 ? 5.359 22.513 -1.564 1.00 70.06 240 GLU A CA 1
ATOM 1831 C C . GLU A 1 240 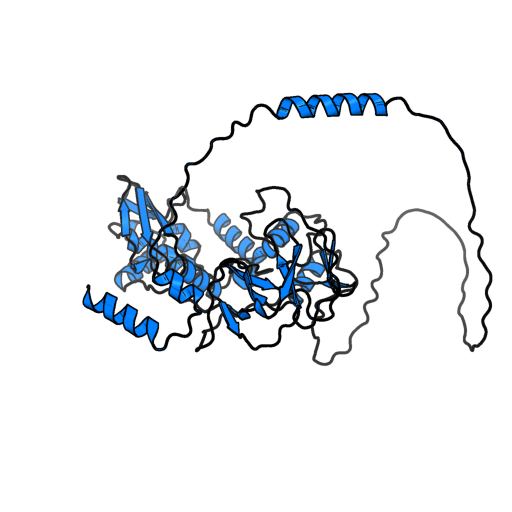? 5.477 21.534 -2.746 1.00 70.06 240 GLU A C 1
ATOM 1833 O O . GLU A 1 240 ? 5.246 20.335 -2.568 1.00 70.06 240 GLU A O 1
ATOM 1838 N N . GLN A 1 241 ? 5.961 21.999 -3.899 1.00 68.00 241 GLN A N 1
ATOM 1839 C CA . GLN A 1 241 ? 6.280 21.180 -5.076 1.00 68.00 241 GLN A CA 1
ATOM 1840 C C . GLN A 1 241 ? 7.334 20.108 -4.781 1.00 68.00 241 GLN A C 1
ATOM 1842 O O . GLN A 1 241 ? 7.118 18.935 -5.092 1.00 68.00 241 GLN A O 1
ATOM 1847 N N . GLU A 1 242 ? 8.440 20.469 -4.115 1.00 71.00 242 GLU A N 1
ATOM 1848 C CA . GLU A 1 242 ? 9.473 19.504 -3.712 1.00 71.00 242 GLU A CA 1
ATOM 1849 C C . GLU A 1 242 ? 8.878 18.392 -2.826 1.00 71.00 242 GLU A C 1
ATOM 1851 O O . GLU A 1 242 ? 9.249 17.223 -2.939 1.00 71.00 242 GLU A O 1
ATOM 1856 N N . ASN A 1 243 ? 7.919 18.729 -1.955 1.00 68.38 243 ASN A N 1
ATOM 1857 C CA . ASN A 1 243 ? 7.213 17.755 -1.126 1.00 68.38 243 ASN A CA 1
ATOM 1858 C C . ASN A 1 243 ? 6.226 16.896 -1.930 1.00 68.38 243 ASN A C 1
ATOM 1860 O O . ASN A 1 243 ? 6.215 15.680 -1.731 1.00 68.38 243 ASN A O 1
ATOM 1864 N N . ILE A 1 244 ? 5.449 17.467 -2.856 1.00 66.19 244 ILE A N 1
ATOM 1865 C CA . ILE A 1 244 ? 4.569 16.699 -3.757 1.00 66.19 244 ILE A CA 1
ATOM 1866 C C . ILE A 1 244 ? 5.397 15.687 -4.561 1.00 66.19 244 ILE A C 1
ATOM 1868 O O . ILE A 1 244 ? 5.058 14.503 -4.583 1.00 66.19 244 ILE A O 1
ATOM 1872 N N . PHE A 1 245 ? 6.533 16.108 -5.124 1.00 69.19 245 PHE A N 1
ATOM 1873 C CA . PHE A 1 245 ? 7.447 15.217 -5.837 1.00 69.19 245 PHE A CA 1
ATOM 1874 C C . PHE A 1 245 ? 8.036 14.141 -4.906 1.00 69.19 245 PHE A C 1
ATOM 1876 O O . PHE A 1 245 ? 7.979 12.955 -5.222 1.00 69.19 245 PHE A O 1
ATOM 1883 N N . LYS A 1 246 ? 8.515 14.492 -3.703 1.00 67.56 246 LYS A N 1
ATOM 1884 C CA . LYS A 1 246 ? 8.974 13.491 -2.713 1.00 67.56 246 LYS A CA 1
ATOM 1885 C C . LYS A 1 246 ? 7.914 12.429 -2.416 1.00 67.56 246 LYS A C 1
ATOM 1887 O O . LYS A 1 246 ? 8.264 11.256 -2.331 1.00 67.56 246 LYS A O 1
ATOM 1892 N N . PHE A 1 247 ? 6.649 12.823 -2.271 1.00 62.34 247 PHE A N 1
ATOM 1893 C CA . PHE A 1 247 ? 5.539 11.899 -2.034 1.00 62.34 247 PHE A CA 1
ATOM 1894 C C . PHE A 1 247 ? 5.202 11.034 -3.252 1.00 62.34 247 PHE A C 1
ATOM 1896 O O . PHE A 1 247 ? 4.919 9.853 -3.090 1.00 62.34 247 PHE A O 1
ATOM 1903 N N . TYR A 1 248 ? 5.227 11.602 -4.457 1.00 64.19 248 TYR A N 1
ATOM 1904 C CA . TYR A 1 248 ? 4.904 10.890 -5.696 1.00 64.19 248 TYR A CA 1
ATOM 1905 C C . TYR A 1 248 ? 5.994 9.877 -6.093 1.00 64.19 248 TYR A C 1
ATOM 1907 O O . TYR A 1 248 ? 5.710 8.864 -6.727 1.00 64.19 248 TYR A O 1
ATOM 1915 N N . PHE A 1 249 ? 7.248 10.121 -5.700 1.00 60.91 249 PHE A N 1
ATOM 1916 C CA . PHE A 1 249 ? 8.394 9.280 -6.060 1.00 60.91 249 PHE A CA 1
ATOM 1917 C C . PHE A 1 249 ? 8.959 8.445 -4.896 1.00 60.91 249 PHE A C 1
ATOM 1919 O O . PHE A 1 249 ? 9.879 7.655 -5.126 1.00 60.91 249 PHE A O 1
ATOM 1926 N N . ARG A 1 250 ? 8.479 8.586 -3.643 1.00 60.69 250 ARG A N 1
ATOM 1927 C CA . ARG A 1 250 ? 9.071 7.838 -2.516 1.00 60.69 250 ARG A CA 1
ATOM 1928 C C . ARG A 1 250 ? 8.204 7.628 -1.268 1.00 60.69 250 ARG A C 1
ATOM 1930 O O . ARG A 1 250 ? 7.500 8.503 -0.777 1.00 60.69 250 ARG A O 1
ATOM 1937 N N . ASP A 1 251 ? 8.434 6.469 -0.653 1.00 51.62 251 ASP A N 1
ATOM 1938 C CA . ASP A 1 251 ? 8.113 6.169 0.742 1.00 51.62 251 ASP A CA 1
ATOM 1939 C C . ASP A 1 251 ? 8.854 7.101 1.733 1.00 51.62 251 ASP A C 1
ATOM 1941 O O . ASP A 1 251 ? 10.091 7.167 1.773 1.00 51.62 251 ASP A O 1
ATOM 1945 N N . LEU A 1 252 ? 8.073 7.780 2.582 1.00 44.22 252 LEU A N 1
ATOM 1946 C CA . LEU A 1 252 ? 8.523 8.654 3.672 1.00 44.22 252 LEU A CA 1
ATOM 1947 C C . LEU A 1 252 ? 9.538 7.985 4.617 1.00 44.22 252 LEU A C 1
ATOM 1949 O O . LEU A 1 252 ? 10.431 8.662 5.135 1.00 44.22 252 LEU A O 1
ATOM 1953 N N . ALA A 1 253 ? 9.424 6.672 4.856 1.00 39.59 253 ALA A N 1
ATOM 1954 C CA . ALA A 1 253 ? 10.168 5.985 5.915 1.00 39.59 253 ALA A CA 1
ATOM 1955 C C . ALA A 1 253 ? 11.699 6.021 5.734 1.00 39.59 253 ALA A C 1
ATOM 1957 O O . ALA A 1 253 ? 12.446 5.940 6.715 1.00 39.59 253 ALA A O 1
ATOM 1958 N N . ASN A 1 254 ? 12.176 6.179 4.494 1.00 43.12 254 ASN A N 1
ATOM 1959 C CA . ASN A 1 254 ? 13.598 6.127 4.148 1.00 43.12 254 ASN A CA 1
ATOM 1960 C C . ASN A 1 254 ? 14.203 7.485 3.737 1.00 43.12 254 ASN A C 1
ATOM 1962 O O . ASN A 1 254 ? 15.361 7.534 3.314 1.00 43.12 254 ASN A O 1
ATOM 1966 N N . TYR A 1 255 ? 13.473 8.602 3.866 1.00 41.16 255 TYR A N 1
ATOM 1967 C CA . TYR A 1 255 ? 14.025 9.942 3.598 1.00 41.16 255 TYR A CA 1
ATOM 1968 C C . TYR A 1 255 ? 14.942 10.441 4.726 1.00 41.16 255 TYR A C 1
ATOM 1970 O O . TYR A 1 255 ? 16.004 11.000 4.471 1.00 41.16 255 TYR A O 1
ATOM 1978 N N . HIS A 1 256 ? 14.588 10.166 5.982 1.00 42.84 256 HIS A N 1
ATOM 1979 C CA . HIS A 1 256 ? 15.354 10.623 7.150 1.00 42.84 256 HIS A CA 1
ATOM 1980 C C . HIS A 1 256 ? 16.626 9.802 7.439 1.00 42.84 256 HIS A C 1
ATOM 1982 O O . HIS A 1 256 ? 17.394 10.152 8.335 1.00 42.84 256 HIS A O 1
ATOM 1988 N N . LYS A 1 257 ? 16.872 8.711 6.700 1.00 45.88 257 LYS A N 1
ATOM 1989 C CA . LYS A 1 257 ? 18.026 7.821 6.892 1.00 45.88 257 LYS A CA 1
ATOM 1990 C C . LYS A 1 257 ? 18.992 7.918 5.711 1.00 45.88 257 LYS A C 1
ATOM 1992 O O . LYS A 1 257 ? 18.851 7.207 4.723 1.00 45.88 257 LYS A O 1
ATOM 1997 N N . THR A 1 258 ? 20.027 8.741 5.898 1.00 44.59 258 THR A N 1
ATOM 1998 C CA . THR A 1 258 ? 21.170 8.984 4.989 1.00 44.59 258 THR A CA 1
ATOM 1999 C C . THR A 1 258 ? 20.839 9.592 3.620 1.00 44.59 258 THR A C 1
ATOM 2001 O O . THR A 1 258 ? 19.782 9.361 3.045 1.00 44.59 258 THR A O 1
ATOM 2004 N N . LYS A 1 259 ? 21.777 10.395 3.089 1.00 54.88 259 LYS A N 1
ATOM 2005 C CA . LYS A 1 259 ? 21.691 10.976 1.739 1.00 54.88 259 LYS A CA 1
ATOM 2006 C C . LYS A 1 259 ? 21.423 9.858 0.727 1.00 54.88 259 LYS A C 1
ATOM 2008 O O . LYS A 1 259 ? 22.239 8.937 0.644 1.00 54.88 259 LYS A O 1
ATOM 2013 N N . MET A 1 260 ? 20.322 9.946 -0.026 1.00 59.56 260 MET A N 1
ATOM 2014 C CA . MET A 1 260 ? 20.074 9.017 -1.130 1.00 59.56 260 MET A CA 1
ATOM 2015 C C . MET A 1 260 ? 21.272 9.025 -2.072 1.00 59.56 260 MET A C 1
ATOM 2017 O O . MET A 1 260 ? 21.740 10.086 -2.483 1.00 59.56 260 MET A O 1
ATOM 2021 N N . ARG A 1 261 ? 21.763 7.832 -2.396 1.00 75.25 261 ARG A N 1
ATOM 2022 C CA . ARG A 1 261 ? 22.745 7.639 -3.455 1.00 75.25 261 ARG A CA 1
ATOM 2023 C C . ARG A 1 261 ? 21.984 7.174 -4.680 1.00 75.25 261 ARG A C 1
ATOM 2025 O O . ARG A 1 261 ? 21.373 6.108 -4.639 1.00 75.25 261 ARG A O 1
ATOM 2032 N N . TYR A 1 262 ? 22.011 7.979 -5.729 1.00 82.62 262 TYR A N 1
ATOM 2033 C CA . TYR A 1 262 ? 21.773 7.479 -7.073 1.00 82.62 262 TYR A CA 1
ATOM 2034 C C . TYR A 1 262 ? 23.022 6.710 -7.496 1.00 82.62 262 TYR A C 1
ATOM 2036 O O . TYR A 1 262 ? 24.136 7.106 -7.141 1.00 82.62 262 TYR A O 1
ATOM 2044 N N . ILE A 1 263 ? 22.832 5.571 -8.152 1.00 87.19 263 ILE A N 1
ATOM 2045 C CA . ILE A 1 263 ? 23.930 4.778 -8.698 1.00 87.19 263 ILE A CA 1
ATOM 2046 C C . ILE A 1 263 ? 23.765 4.800 -10.208 1.00 87.19 263 ILE A C 1
ATOM 2048 O O . ILE A 1 263 ? 22.806 4.236 -10.746 1.00 87.19 263 ILE A O 1
ATOM 2052 N N . ASP A 1 264 ? 24.702 5.497 -10.837 1.00 91.94 264 ASP A N 1
ATOM 2053 C CA . ASP A 1 264 ? 24.835 5.621 -12.280 1.00 91.94 264 ASP A CA 1
ATOM 2054 C C . ASP A 1 264 ? 25.262 4.264 -12.863 1.00 91.94 264 ASP A C 1
ATOM 2056 O O . ASP A 1 264 ? 26.188 3.623 -12.353 1.00 91.94 264 ASP A O 1
ATOM 2060 N N . VAL A 1 265 ? 24.567 3.817 -13.907 1.00 93.19 265 VAL A N 1
ATOM 2061 C CA . VAL A 1 265 ? 24.864 2.595 -14.664 1.00 93.19 265 VAL A CA 1
ATOM 2062 C C . VAL A 1 265 ? 24.881 2.909 -16.154 1.00 93.19 265 VAL A C 1
ATOM 2064 O O . VAL A 1 265 ? 24.140 3.766 -16.624 1.00 93.19 265 VAL A O 1
ATOM 2067 N N . ASP A 1 266 ? 25.707 2.190 -16.901 1.00 96.25 266 ASP A N 1
ATOM 2068 C CA . ASP A 1 266 ? 25.682 2.155 -18.361 1.00 96.25 266 ASP A CA 1
ATOM 2069 C C . ASP A 1 266 ? 25.560 0.676 -18.729 1.00 96.25 266 ASP A C 1
ATOM 2071 O O . ASP A 1 266 ? 26.509 -0.083 -18.530 1.00 96.25 266 ASP A O 1
ATOM 2075 N N . LEU A 1 267 ? 24.357 0.241 -19.110 1.00 95.56 267 LEU A N 1
ATOM 2076 C CA . LEU A 1 267 ? 24.096 -1.147 -19.478 1.00 95.56 267 LEU A CA 1
ATOM 2077 C C . LEU A 1 267 ? 24.358 -1.326 -20.974 1.00 95.56 267 LEU A C 1
ATOM 2079 O O . LEU A 1 267 ? 24.022 -0.454 -21.778 1.00 95.56 267 LEU A O 1
ATOM 2083 N N . ASP A 1 268 ? 24.935 -2.464 -21.350 1.00 95.69 268 ASP A N 1
ATOM 2084 C CA . ASP A 1 268 ? 24.929 -2.908 -22.744 1.00 95.69 268 ASP A CA 1
ATOM 2085 C C . ASP A 1 268 ? 23.475 -3.144 -23.220 1.00 95.69 268 ASP A C 1
ATOM 2087 O O . ASP A 1 268 ? 22.575 -3.282 -22.384 1.00 95.69 268 ASP A O 1
ATOM 2091 N N . PRO A 1 269 ? 23.205 -3.155 -24.542 1.00 97.31 269 PRO A N 1
ATOM 2092 C CA . PRO A 1 269 ? 21.874 -3.457 -25.065 1.00 97.31 269 PRO A CA 1
ATOM 2093 C C . PRO A 1 269 ? 21.363 -4.808 -24.552 1.00 97.31 269 PRO A C 1
ATOM 2095 O O . PRO A 1 269 ? 22.058 -5.815 -24.696 1.00 97.31 269 PRO A O 1
ATOM 2098 N N . LEU A 1 270 ? 20.161 -4.816 -23.971 1.00 97.56 270 LEU A N 1
ATOM 2099 C CA . LEU A 1 270 ? 19.579 -5.992 -23.315 1.00 97.56 270 LEU A CA 1
ATOM 2100 C C . LEU A 1 270 ? 19.409 -7.171 -24.287 1.00 97.56 270 LEU A C 1
ATOM 2102 O O . LEU A 1 270 ? 19.027 -6.983 -25.447 1.00 97.56 270 LEU A O 1
ATOM 2106 N N . HIS A 1 271 ? 19.655 -8.391 -23.813 1.00 97.25 271 HIS A N 1
ATOM 2107 C CA . HIS A 1 271 ? 19.409 -9.616 -24.578 1.00 97.25 271 HIS A CA 1
ATOM 2108 C C . HIS A 1 271 ? 17.907 -9.948 -24.715 1.00 97.25 271 HIS A C 1
ATOM 2110 O O . HIS A 1 271 ? 17.057 -9.315 -24.092 1.00 97.25 271 HIS A O 1
ATOM 2116 N N . GLU A 1 272 ? 17.564 -10.925 -25.570 1.00 93.94 272 GLU A N 1
ATOM 2117 C CA . GLU A 1 272 ? 16.163 -11.289 -25.874 1.00 93.94 272 GLU A CA 1
ATOM 2118 C C . GLU A 1 272 ? 15.354 -11.729 -24.643 1.00 93.94 272 GLU A C 1
ATOM 2120 O O . GLU A 1 272 ? 14.144 -11.526 -24.623 1.00 93.94 272 GLU A O 1
ATOM 2125 N N . ASP A 1 273 ? 16.018 -12.281 -23.625 1.00 94.88 273 ASP A N 1
ATOM 2126 C CA . ASP A 1 273 ? 15.435 -12.754 -22.366 1.00 94.88 273 ASP A CA 1
ATOM 2127 C C . ASP A 1 273 ? 15.616 -11.774 -21.190 1.00 94.88 273 ASP A C 1
ATOM 2129 O O . ASP A 1 273 ? 15.336 -12.142 -20.049 1.00 94.88 273 ASP A O 1
ATOM 2133 N N . GLU A 1 274 ? 16.102 -10.547 -21.429 1.00 97.56 274 GLU A N 1
ATOM 2134 C CA . GLU A 1 274 ? 16.493 -9.588 -20.386 1.00 97.56 274 GLU A CA 1
ATOM 2135 C C . GLU A 1 274 ? 15.596 -8.342 -20.280 1.00 97.56 274 GLU A C 1
ATOM 2137 O O . GLU A 1 274 ? 15.146 -7.749 -21.261 1.00 97.56 274 GLU A O 1
ATOM 2142 N N . TYR A 1 275 ? 15.417 -7.882 -19.037 1.00 98.06 275 TYR A N 1
ATOM 2143 C CA . TYR A 1 275 ? 14.611 -6.714 -18.685 1.00 98.06 275 TYR A CA 1
ATOM 2144 C C . TYR A 1 275 ? 15.352 -5.816 -17.702 1.00 98.06 275 TYR A C 1
ATOM 2146 O O . TYR A 1 275 ? 15.863 -6.272 -16.676 1.00 98.06 275 TYR A O 1
ATOM 2154 N N . ALA A 1 276 ? 15.331 -4.512 -17.962 1.00 97.50 276 ALA A N 1
ATOM 2155 C CA . ALA A 1 276 ? 15.776 -3.507 -17.007 1.00 97.50 276 ALA A CA 1
ATOM 2156 C C . ALA A 1 276 ? 14.631 -3.143 -16.051 1.00 97.50 276 ALA A C 1
ATOM 2158 O O . ALA A 1 276 ? 13.575 -2.697 -16.493 1.00 97.50 276 ALA A O 1
ATOM 2159 N N . VAL A 1 277 ? 14.845 -3.277 -14.741 1.00 96.06 277 VAL A N 1
ATOM 2160 C CA . VAL A 1 277 ? 13.876 -2.935 -13.682 1.00 96.06 277 VAL A CA 1
ATOM 2161 C C . VAL A 1 277 ? 14.470 -1.986 -12.644 1.00 96.06 277 VAL A C 1
ATOM 216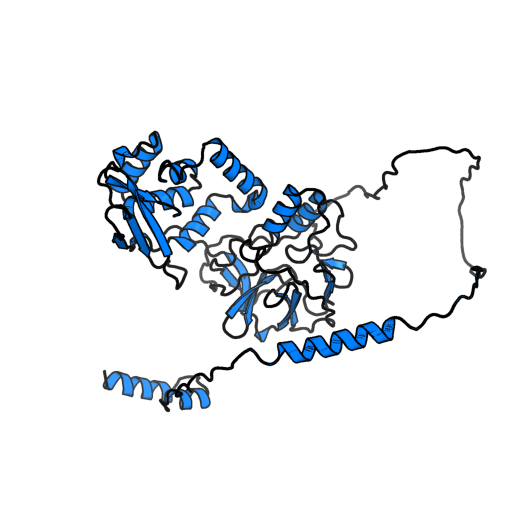3 O O . VAL A 1 277 ? 15.670 -2.014 -12.361 1.00 96.06 277 VAL A O 1
ATOM 2166 N N . TYR A 1 278 ? 13.625 -1.165 -12.022 1.00 91.75 278 TYR A N 1
ATOM 2167 C CA . TYR A 1 278 ? 14.032 -0.322 -10.892 1.00 91.75 278 TYR A CA 1
ATOM 2168 C C . TYR A 1 278 ? 14.472 -1.149 -9.670 1.00 91.75 278 TYR A C 1
ATOM 2170 O O . TYR A 1 278 ? 13.866 -2.168 -9.329 1.00 91.75 278 TYR A O 1
ATOM 2178 N N . LYS A 1 279 ? 15.485 -0.657 -8.945 1.00 86.69 279 LYS A N 1
ATOM 2179 C CA . LYS A 1 279 ? 16.023 -1.284 -7.732 1.00 86.69 279 LYS A CA 1
ATOM 2180 C C . LYS A 1 279 ? 16.482 -0.255 -6.689 1.00 86.69 279 LYS A C 1
ATOM 2182 O O . LYS A 1 279 ? 17.055 0.773 -7.034 1.00 86.69 279 LYS A O 1
ATOM 2187 N N . ASN A 1 280 ? 16.301 -0.580 -5.399 1.00 81.94 280 ASN A N 1
ATOM 2188 C CA . ASN A 1 280 ? 16.700 0.277 -4.266 1.00 81.94 280 ASN A CA 1
ATOM 2189 C C . ASN A 1 280 ? 17.318 -0.487 -3.065 1.00 81.94 280 ASN A C 1
ATOM 2191 O O . ASN A 1 280 ? 17.122 -0.106 -1.914 1.00 81.94 280 ASN A O 1
ATOM 2195 N N . GLU A 1 281 ? 18.039 -1.600 -3.284 1.00 75.75 281 GLU A N 1
ATOM 2196 C CA . GLU A 1 281 ? 18.695 -2.342 -2.176 1.00 75.75 281 GLU A CA 1
ATOM 2197 C C . GLU A 1 281 ? 19.860 -1.552 -1.534 1.00 75.75 281 GLU A C 1
ATOM 2199 O O . GLU A 1 281 ? 20.122 -1.691 -0.341 1.00 75.75 281 GLU A O 1
ATOM 2204 N N . VAL A 1 282 ? 20.591 -0.757 -2.327 1.00 73.94 282 VAL A N 1
ATOM 2205 C CA . VAL A 1 282 ? 21.853 -0.083 -1.929 1.00 73.94 282 VAL A CA 1
ATOM 2206 C C . VAL A 1 282 ? 21.942 1.387 -2.374 1.00 73.94 282 VAL A C 1
ATOM 2208 O O . VAL A 1 282 ? 22.937 2.065 -2.114 1.00 73.94 282 VAL A O 1
ATOM 2211 N N . GLY A 1 283 ? 20.905 1.873 -3.051 1.00 76.88 283 GLY A N 1
ATOM 2212 C CA . GLY A 1 283 ? 20.857 3.137 -3.776 1.00 76.88 283 GLY A CA 1
ATOM 2213 C C . GLY A 1 283 ? 19.869 3.030 -4.936 1.00 76.88 283 GLY A C 1
ATOM 2214 O O . GLY A 1 283 ? 19.550 1.920 -5.363 1.00 76.88 283 GLY A O 1
ATOM 2215 N N . GLN A 1 284 ? 19.392 4.174 -5.418 1.00 80.00 284 GLN A N 1
ATOM 2216 C CA . GLN A 1 284 ? 18.417 4.266 -6.504 1.00 80.00 284 GLN A CA 1
ATOM 2217 C C . GLN A 1 284 ? 19.095 3.975 -7.840 1.00 80.00 284 GLN A C 1
ATOM 2219 O O . GLN A 1 284 ? 20.026 4.691 -8.220 1.00 80.00 284 GLN A O 1
ATOM 2224 N N . THR A 1 285 ? 18.672 2.910 -8.522 1.00 86.88 285 THR A N 1
ATOM 2225 C CA . THR A 1 285 ? 19.339 2.424 -9.735 1.00 86.88 285 THR A CA 1
ATOM 2226 C C . THR A 1 285 ? 18.457 1.473 -10.549 1.00 86.88 285 THR A C 1
ATOM 2228 O O . THR A 1 285 ? 17.310 1.200 -10.188 1.00 86.88 285 THR A O 1
ATOM 2231 N N . VAL A 1 286 ? 19.019 0.948 -11.635 1.00 91.50 286 VAL A N 1
ATOM 2232 C CA . VAL A 1 286 ? 18.427 -0.085 -12.487 1.00 91.50 286 VAL A CA 1
ATOM 2233 C C . VAL A 1 286 ? 19.187 -1.399 -12.301 1.00 91.50 286 VAL A C 1
ATOM 2235 O O . VAL A 1 286 ? 20.395 -1.411 -12.073 1.00 91.50 286 VAL A O 1
ATOM 2238 N N . SER A 1 287 ? 18.473 -2.518 -12.375 1.00 92.94 287 SER A N 1
ATOM 2239 C CA . SER A 1 287 ? 19.032 -3.869 -12.417 1.00 92.94 287 SER A CA 1
ATOM 2240 C C . SER A 1 287 ? 18.522 -4.581 -13.658 1.00 92.94 287 SER A C 1
ATOM 2242 O O . SER A 1 287 ? 17.359 -4.412 -14.014 1.00 92.94 287 SER A O 1
ATOM 2244 N N . VAL A 1 288 ? 19.354 -5.429 -14.253 1.00 97.00 288 VAL A N 1
ATOM 2245 C CA . VAL A 1 288 ? 18.884 -6.440 -15.204 1.00 97.00 288 VAL A CA 1
ATOM 2246 C C . VAL A 1 288 ? 18.307 -7.625 -14.422 1.00 97.00 288 VAL A C 1
ATOM 2248 O O . VAL A 1 288 ? 18.805 -7.952 -13.335 1.00 97.00 288 VAL A O 1
ATOM 2251 N N . ILE A 1 289 ? 17.249 -8.227 -14.958 1.00 97.44 289 ILE A N 1
ATOM 2252 C CA . ILE A 1 289 ? 16.729 -9.559 -14.619 1.00 97.44 289 ILE A CA 1
ATOM 2253 C C . ILE A 1 289 ? 16.442 -10.318 -15.920 1.00 97.44 289 ILE A C 1
ATOM 2255 O O . ILE A 1 289 ? 16.339 -9.684 -16.968 1.00 97.44 289 ILE A O 1
ATOM 2259 N N . ASN A 1 290 ? 16.257 -11.638 -15.847 1.00 96.88 290 ASN A N 1
ATOM 2260 C CA . ASN A 1 290 ? 15.852 -12.446 -17.003 1.00 96.88 290 ASN A CA 1
ATOM 2261 C C . ASN A 1 290 ? 14.474 -13.107 -16.850 1.00 96.88 290 ASN A C 1
ATOM 2263 O O . ASN A 1 290 ? 13.949 -13.207 -15.737 1.00 96.88 290 ASN A O 1
ATOM 2267 N N . ASP A 1 291 ? 13.923 -13.603 -17.962 1.00 95.06 291 ASP A N 1
ATOM 2268 C CA . ASP A 1 291 ? 12.653 -14.346 -18.042 1.00 95.06 291 ASP A CA 1
ATOM 2269 C C . ASP A 1 291 ? 12.515 -15.432 -16.967 1.00 95.06 291 ASP A C 1
ATOM 2271 O O . ASP A 1 291 ? 11.473 -15.565 -16.328 1.00 95.06 291 ASP A O 1
ATOM 2275 N N . ALA A 1 292 ? 13.584 -16.189 -16.696 1.00 95.75 292 ALA A N 1
ATOM 2276 C CA . ALA A 1 292 ? 13.563 -17.278 -15.717 1.00 95.75 292 ALA A CA 1
ATOM 2277 C C . ALA A 1 292 ? 13.371 -16.804 -14.258 1.00 95.75 292 ALA A C 1
ATOM 2279 O O . ALA A 1 292 ? 13.137 -17.628 -13.368 1.00 95.75 292 ALA A O 1
ATOM 2280 N N . GLN A 1 293 ? 13.468 -15.498 -13.992 1.00 97.56 293 GLN A N 1
ATOM 2281 C CA . GLN A 1 293 ? 13.104 -14.889 -12.712 1.00 97.56 293 GLN A CA 1
ATOM 2282 C C . GLN A 1 293 ? 11.655 -14.392 -12.666 1.00 97.56 293 GLN A C 1
ATOM 2284 O O . GLN A 1 293 ? 11.154 -14.140 -11.568 1.00 97.56 293 GLN A O 1
ATOM 2289 N N . ILE A 1 294 ? 10.990 -14.203 -13.806 1.00 97.88 294 ILE A N 1
ATOM 2290 C CA . ILE A 1 294 ? 9.679 -13.556 -13.881 1.00 97.88 294 ILE A CA 1
ATOM 2291 C C . ILE A 1 294 ? 8.588 -14.519 -13.397 1.00 97.88 294 ILE A C 1
ATOM 2293 O O . ILE A 1 294 ? 8.514 -15.679 -13.791 1.00 97.88 294 ILE A O 1
ATOM 2297 N N . ALA A 1 295 ? 7.732 -14.025 -12.502 1.00 97.88 295 ALA A N 1
ATOM 2298 C CA . ALA A 1 295 ? 6.519 -14.712 -12.061 1.00 97.88 295 ALA A CA 1
ATOM 2299 C C . ALA A 1 295 ? 5.302 -14.315 -12.916 1.00 97.88 295 ALA A C 1
ATOM 2301 O O . ALA A 1 295 ? 4.373 -15.106 -13.068 1.00 97.88 295 ALA A O 1
ATOM 2302 N N . GLY A 1 296 ? 5.301 -13.087 -13.446 1.00 98.00 296 GLY A N 1
ATOM 2303 C CA . GLY A 1 296 ? 4.312 -12.592 -14.400 1.00 98.00 296 GLY A CA 1
ATOM 2304 C C . GLY A 1 296 ? 4.170 -11.071 -14.403 1.00 98.00 296 GLY A C 1
ATOM 2305 O O . GLY A 1 296 ? 4.650 -10.372 -13.504 1.00 98.00 296 GLY A O 1
ATOM 2306 N N . LYS A 1 297 ? 3.460 -10.554 -15.405 1.00 98.12 297 LYS A N 1
ATOM 2307 C CA . LYS A 1 297 ? 3.042 -9.152 -15.488 1.00 98.12 297 LYS A CA 1
ATOM 2308 C C . LYS A 1 297 ? 1.967 -8.854 -14.446 1.00 98.12 297 LYS A C 1
ATOM 2310 O O . LYS A 1 297 ? 1.000 -9.600 -14.327 1.00 98.12 297 LYS A O 1
ATOM 2315 N N . VAL A 1 298 ? 2.096 -7.747 -13.718 1.00 98.31 298 VAL A N 1
ATOM 2316 C CA . VAL A 1 298 ? 1.072 -7.279 -12.774 1.00 98.31 298 VAL A CA 1
ATOM 2317 C C . VAL A 1 298 ? -0.036 -6.565 -13.539 1.00 98.31 298 VAL A C 1
ATOM 2319 O O . VAL A 1 298 ? 0.181 -5.501 -14.115 1.00 98.31 298 VAL A O 1
ATOM 2322 N N . ILE A 1 299 ? -1.236 -7.144 -13.511 1.00 97.12 299 ILE A N 1
ATOM 2323 C CA . ILE A 1 299 ? -2.422 -6.605 -14.196 1.00 97.12 299 ILE A CA 1
ATOM 2324 C C . ILE A 1 299 ? -3.347 -5.806 -13.273 1.00 97.12 299 ILE A C 1
ATOM 2326 O O . ILE A 1 299 ? -4.236 -5.101 -13.744 1.00 97.12 299 ILE A O 1
ATOM 2330 N N . GLY A 1 300 ? -3.150 -5.895 -11.956 1.00 96.50 300 GLY A N 1
ATOM 2331 C CA . GLY A 1 300 ? -3.931 -5.131 -10.993 1.00 96.50 300 GLY A CA 1
ATOM 2332 C C . GLY A 1 300 ? -3.644 -5.489 -9.542 1.00 96.50 300 GLY A C 1
ATOM 2333 O O . GLY A 1 300 ? -2.958 -6.458 -9.223 1.00 96.50 300 GLY A O 1
ATOM 2334 N N . LEU A 1 301 ? -4.215 -4.694 -8.647 1.00 96.06 301 LEU A N 1
ATOM 2335 C CA . LEU A 1 301 ? -4.283 -4.977 -7.221 1.00 96.06 301 LEU A CA 1
ATOM 2336 C C . LEU A 1 301 ? -5.500 -5.865 -6.960 1.00 96.06 301 LEU A C 1
ATOM 2338 O O . LEU A 1 301 ? -6.588 -5.597 -7.480 1.00 96.06 301 LEU A O 1
ATOM 2342 N N . LYS A 1 302 ? -5.341 -6.896 -6.129 1.00 96.31 302 LYS A N 1
ATOM 2343 C CA . LYS A 1 302 ? -6.467 -7.721 -5.686 1.00 96.31 302 LYS A CA 1
ATOM 2344 C C . LYS A 1 302 ? -7.443 -6.843 -4.905 1.00 96.31 302 LYS A C 1
ATOM 2346 O O . LYS A 1 302 ? -7.041 -6.169 -3.958 1.00 96.31 302 LYS A O 1
ATOM 2351 N N . ASN A 1 303 ? -8.725 -6.889 -5.254 1.00 95.12 303 ASN A N 1
ATOM 2352 C CA . ASN A 1 303 ? -9.763 -6.246 -4.462 1.00 95.12 303 ASN A CA 1
ATOM 2353 C C . ASN A 1 303 ? -9.860 -6.896 -3.072 1.00 95.12 303 ASN A C 1
ATOM 2355 O O . ASN A 1 303 ? -9.946 -8.120 -2.947 1.00 95.12 303 ASN A O 1
ATOM 2359 N N . LEU A 1 304 ? -9.833 -6.071 -2.027 1.00 94.19 304 LEU A N 1
ATOM 2360 C CA . LEU A 1 304 ? -10.029 -6.479 -0.640 1.00 94.19 304 LEU A CA 1
ATOM 2361 C C . LEU A 1 304 ? -11.120 -5.592 -0.045 1.00 94.19 304 LEU A C 1
ATOM 2363 O O . LEU A 1 304 ? -10.984 -4.371 -0.034 1.00 94.19 304 LEU A O 1
ATOM 2367 N N . GLU A 1 305 ? -12.167 -6.212 0.484 1.00 91.38 305 GLU A N 1
ATOM 2368 C CA . GLU A 1 305 ? -13.201 -5.535 1.267 1.00 91.38 305 GLU A CA 1
ATOM 2369 C C . GLU A 1 305 ? -13.037 -5.879 2.761 1.00 91.38 305 GLU A C 1
ATOM 2371 O O . GLU A 1 305 ? -12.442 -6.918 3.089 1.00 91.38 305 GLU A O 1
ATOM 2376 N N . PRO A 1 306 ? -13.535 -5.030 3.680 1.00 90.94 306 PRO A N 1
ATOM 2377 C CA . PRO A 1 306 ? -13.554 -5.328 5.108 1.00 90.94 306 PRO A CA 1
ATOM 2378 C C . PRO A 1 306 ? -14.255 -6.663 5.418 1.00 90.94 306 PRO A C 1
ATOM 2380 O O . PRO A 1 306 ? -15.393 -6.872 5.004 1.00 90.94 306 PRO A O 1
ATOM 2383 N N . THR A 1 307 ? -13.603 -7.569 6.158 1.00 89.12 307 THR A N 1
ATOM 2384 C CA . THR A 1 307 ? -14.204 -8.863 6.562 1.00 89.12 307 THR A CA 1
ATOM 2385 C C . THR A 1 307 ? -15.219 -8.728 7.690 1.00 89.12 307 THR A C 1
ATOM 2387 O O . THR A 1 307 ? -16.053 -9.614 7.877 1.00 89.12 307 THR A O 1
ATOM 2390 N N . PHE A 1 308 ? -15.171 -7.622 8.435 1.00 87.69 308 PHE A N 1
ATOM 2391 C CA . PHE A 1 308 ? -16.101 -7.330 9.514 1.00 87.69 308 PHE A CA 1
ATOM 2392 C C . PHE A 1 308 ? -17.174 -6.330 9.071 1.00 87.69 308 PHE A C 1
ATOM 2394 O O . PHE A 1 308 ? -16.905 -5.350 8.379 1.00 87.69 308 PHE A O 1
ATOM 2401 N N . THR A 1 309 ? -18.387 -6.534 9.575 1.00 90.00 309 THR A N 1
ATOM 2402 C CA . THR A 1 309 ? -19.417 -5.497 9.667 1.00 90.00 309 THR A CA 1
ATOM 2403 C C . THR A 1 309 ? -19.682 -5.207 11.141 1.00 90.00 309 THR A C 1
ATOM 2405 O O . THR A 1 309 ? -19.426 -6.050 12.007 1.00 90.00 309 THR A O 1
ATOM 2408 N N . LEU A 1 310 ? -20.217 -4.027 11.447 1.00 94.88 310 LEU A N 1
ATOM 2409 C CA . LEU A 1 310 ? -20.824 -3.796 12.756 1.00 94.88 310 LEU A CA 1
ATOM 2410 C C . LEU A 1 310 ? -22.074 -4.683 12.892 1.00 94.88 310 LEU A C 1
ATOM 2412 O O . LEU A 1 310 ? -22.771 -4.936 11.905 1.00 94.88 310 LEU A O 1
ATOM 2416 N N . THR A 1 311 ? -22.361 -5.184 14.096 1.00 95.81 311 THR A N 1
ATOM 2417 C CA . THR A 1 311 ? -23.689 -5.760 14.383 1.00 95.81 311 THR A CA 1
ATOM 2418 C C . THR A 1 311 ? -24.752 -4.655 14.402 1.00 95.81 311 THR A C 1
ATOM 2420 O O . THR A 1 311 ? -24.416 -3.476 14.440 1.00 95.81 311 THR A O 1
ATOM 2423 N N . THR A 1 312 ? -26.042 -5.002 14.432 1.00 97.31 312 THR A N 1
ATOM 2424 C CA . THR A 1 312 ? -27.130 -4.010 14.550 1.00 97.31 312 THR A CA 1
ATOM 2425 C C . THR A 1 312 ? -26.972 -3.093 15.771 1.00 97.31 312 THR A C 1
ATOM 2427 O O . THR A 1 312 ? -27.179 -1.886 15.657 1.00 97.31 312 THR A O 1
ATOM 2430 N N . ASP A 1 313 ? -26.545 -3.635 16.915 1.00 96.75 313 ASP A N 1
ATOM 2431 C CA . ASP A 1 313 ? -26.288 -2.852 18.131 1.00 96.75 313 ASP A CA 1
ATOM 2432 C C . ASP A 1 313 ? -25.047 -1.955 17.981 1.00 96.75 313 ASP A C 1
ATOM 2434 O O . ASP A 1 313 ? -25.078 -0.778 18.338 1.00 96.75 313 ASP A O 1
ATOM 2438 N N . GLU A 1 314 ? -23.954 -2.491 17.419 1.00 97.62 314 GLU A N 1
ATOM 2439 C CA . GLU A 1 314 ? -22.729 -1.721 17.169 1.00 97.62 314 GLU A CA 1
ATOM 2440 C C . GLU A 1 314 ? -22.975 -0.597 16.143 1.00 97.62 314 GLU A C 1
ATOM 2442 O O . GLU A 1 314 ? -22.464 0.506 16.311 1.00 97.62 314 GLU A O 1
ATOM 2447 N N . GLN A 1 315 ? -23.794 -0.840 15.118 1.00 97.94 315 GLN A N 1
ATOM 2448 C CA . GLN A 1 315 ? -24.183 0.155 14.117 1.00 97.94 315 GLN A CA 1
ATOM 2449 C C . GLN A 1 315 ? -25.070 1.245 14.731 1.00 97.94 315 GLN A C 1
ATOM 2451 O O . GLN A 1 315 ? -24.815 2.426 14.524 1.00 97.94 315 GLN A O 1
ATOM 2456 N N . SER A 1 316 ? -26.043 0.868 15.567 1.00 97.62 316 SER A N 1
ATOM 2457 C CA . SER A 1 316 ? -26.922 1.828 16.253 1.00 97.62 316 SER A CA 1
ATOM 2458 C C . SER A 1 316 ? -26.134 2.771 17.173 1.00 97.62 316 SER A C 1
ATOM 2460 O O . SER A 1 316 ? -26.400 3.971 17.213 1.00 97.62 316 SER A O 1
ATOM 2462 N N . LEU A 1 317 ? -25.127 2.246 17.883 1.00 97.62 317 LEU A N 1
ATOM 2463 C CA . LEU A 1 317 ? -24.194 3.047 18.683 1.00 97.62 317 LEU A CA 1
ATOM 2464 C C . LEU A 1 317 ? -23.293 3.943 17.818 1.00 97.62 317 LEU A C 1
ATOM 2466 O O . LEU A 1 317 ? -23.002 5.069 18.218 1.00 97.62 317 LEU A O 1
ATOM 2470 N N . TYR A 1 318 ? -22.850 3.463 16.651 1.00 98.06 318 TYR A N 1
ATOM 2471 C CA . TYR A 1 318 ? -22.034 4.242 15.716 1.00 98.06 318 TYR A CA 1
ATOM 2472 C C . TYR A 1 318 ? -22.810 5.434 15.155 1.00 98.06 318 TYR A C 1
ATOM 2474 O O . TYR A 1 318 ? -22.302 6.552 15.170 1.00 98.06 318 TYR A O 1
ATOM 2482 N N . ASP A 1 319 ? -24.048 5.207 14.716 1.00 97.81 319 ASP A N 1
ATOM 2483 C CA . ASP A 1 319 ? -24.898 6.242 14.131 1.00 97.81 319 ASP A CA 1
ATOM 2484 C C . ASP A 1 319 ? -25.297 7.292 15.183 1.00 97.81 319 ASP A C 1
ATOM 2486 O O . ASP A 1 319 ? -25.163 8.490 14.932 1.00 97.81 319 ASP A O 1
ATOM 2490 N N . ALA A 1 320 ? -25.665 6.862 16.398 1.00 97.31 320 ALA A N 1
ATOM 2491 C CA . ALA A 1 320 ? -25.950 7.763 17.520 1.00 97.31 320 ALA A CA 1
ATOM 2492 C C . ALA A 1 320 ? -24.719 8.578 17.962 1.00 97.31 320 ALA A C 1
ATOM 2494 O O . ALA A 1 320 ? -24.835 9.761 18.284 1.00 97.31 320 ALA A O 1
ATOM 2495 N N . PHE A 1 321 ? -23.524 7.975 17.956 1.00 97.50 321 PHE A N 1
ATOM 2496 C CA . PHE A 1 321 ? -22.279 8.703 18.207 1.00 97.50 321 PHE A CA 1
ATOM 2497 C C . PHE A 1 321 ? -21.999 9.724 17.102 1.00 97.50 321 PHE A C 1
ATOM 2499 O O . PHE A 1 321 ? -21.652 10.867 17.389 1.00 97.50 321 PHE A O 1
ATOM 2506 N N . LYS A 1 322 ? -22.161 9.330 15.839 1.00 96.62 322 LYS A N 1
ATOM 2507 C CA . LYS A 1 322 ? -21.862 10.161 14.672 1.00 96.62 322 LYS A CA 1
ATOM 2508 C C . LYS A 1 322 ? -22.786 11.376 14.531 1.00 96.62 322 LYS A C 1
ATOM 2510 O O . LYS A 1 322 ? -22.361 12.376 13.966 1.00 96.62 322 LYS A O 1
ATOM 2515 N N . GLU A 1 323 ? -24.010 11.324 15.057 1.00 95.50 323 GLU A N 1
ATOM 2516 C CA . GLU A 1 323 ? -24.962 12.442 14.979 1.00 95.50 323 GLU A CA 1
ATOM 2517 C C . GLU A 1 323 ? -24.428 13.730 15.635 1.00 95.50 323 GLU A C 1
ATOM 2519 O O . GLU A 1 323 ? -24.589 14.814 15.080 1.00 95.50 323 GLU A O 1
ATOM 2524 N N . ASN A 1 324 ? -23.777 13.616 16.802 1.00 93.31 324 ASN A N 1
ATOM 2525 C CA . ASN A 1 324 ? -23.353 14.770 17.614 1.00 93.31 324 ASN A CA 1
ATOM 2526 C C . ASN A 1 324 ? -21.937 14.644 18.223 1.00 93.31 324 ASN A C 1
ATOM 2528 O O . ASN A 1 324 ? -21.511 15.514 18.983 1.00 93.31 324 ASN A O 1
ATOM 2532 N N . TYR A 1 325 ? -21.212 13.558 17.936 1.00 94.25 325 TYR A N 1
ATOM 2533 C CA . TYR A 1 325 ? -19.904 13.206 18.513 1.00 94.25 325 TYR A CA 1
ATOM 2534 C C . TYR A 1 325 ? -19.867 13.146 20.056 1.00 94.25 325 TYR A C 1
ATOM 2536 O O . TYR A 1 325 ? -18.799 13.269 20.674 1.00 94.25 325 TYR A O 1
ATOM 2544 N N . ASP A 1 326 ? -21.023 12.923 20.692 1.00 93.31 326 ASP A N 1
ATOM 2545 C CA . ASP A 1 326 ? -21.133 12.756 22.140 1.00 93.31 326 ASP A CA 1
ATOM 2546 C C . ASP A 1 326 ? -20.590 11.388 22.569 1.00 93.31 326 ASP A C 1
ATOM 2548 O O . ASP A 1 326 ? -21.180 10.345 22.296 1.00 93.31 326 ASP A O 1
ATOM 2552 N N . LEU A 1 327 ? -19.475 11.390 23.302 1.00 93.12 327 LEU A N 1
ATOM 2553 C CA . LEU A 1 327 ? -18.893 10.170 23.860 1.00 93.12 327 LEU A CA 1
ATOM 2554 C C . LEU A 1 327 ? -19.830 9.466 24.852 1.00 93.12 327 LEU A C 1
ATOM 2556 O O . LEU A 1 327 ? -19.683 8.259 25.039 1.00 93.12 327 LEU A O 1
ATOM 2560 N N . SER A 1 328 ? -20.776 10.168 25.490 1.00 94.50 328 SER A N 1
ATOM 2561 C CA . SER A 1 328 ? -21.605 9.594 26.557 1.00 94.50 328 SER A CA 1
ATOM 2562 C C . SER A 1 328 ? -22.422 8.381 26.091 1.00 94.50 328 SER A C 1
ATOM 2564 O O . SER A 1 328 ? -22.596 7.434 26.863 1.00 94.50 328 SER A O 1
ATOM 2566 N N . VAL A 1 329 ? -22.803 8.340 24.806 1.00 96.62 329 VAL A N 1
ATOM 2567 C CA . VAL A 1 329 ? -23.514 7.209 24.182 1.00 96.62 329 VAL A CA 1
ATOM 2568 C C . VAL A 1 329 ? -22.679 5.923 24.154 1.00 96.62 329 VAL A C 1
ATOM 2570 O O . VAL A 1 329 ? -23.228 4.827 24.123 1.00 96.62 329 VAL A O 1
ATOM 2573 N N . LEU A 1 330 ? -21.346 6.034 24.220 1.00 97.12 330 LEU A N 1
ATOM 2574 C CA . LEU A 1 330 ? -20.414 4.903 24.225 1.00 97.12 330 LEU A CA 1
ATOM 2575 C C . LEU A 1 330 ? -20.145 4.358 25.641 1.00 97.12 330 LEU A C 1
ATOM 2577 O O . LEU A 1 330 ? -19.361 3.417 25.803 1.00 97.12 330 LEU A O 1
ATOM 2581 N N . LYS A 1 331 ? -20.776 4.901 26.689 1.00 96.50 331 LYS A N 1
ATOM 2582 C CA . LYS A 1 331 ? -20.545 4.473 28.076 1.00 96.50 331 LYS A CA 1
ATOM 2583 C C . LYS A 1 331 ? -20.905 2.999 28.292 1.00 96.50 331 LYS A C 1
ATOM 2585 O O . LYS A 1 331 ? -22.016 2.562 28.022 1.00 96.50 331 LYS A O 1
ATOM 2590 N N . GLY A 1 332 ? -19.948 2.227 28.813 1.00 95.50 332 GLY A N 1
ATOM 2591 C CA . GLY A 1 332 ? -20.084 0.774 28.994 1.00 95.50 332 GLY A CA 1
ATOM 2592 C C . GLY A 1 332 ? -19.844 -0.059 27.726 1.00 95.50 332 GLY A C 1
ATOM 2593 O O . GLY A 1 332 ? -19.848 -1.287 27.803 1.00 95.50 332 GLY A O 1
ATOM 2594 N N . THR A 1 333 ? -19.580 0.574 26.578 1.00 97.62 333 THR A N 1
ATOM 2595 C CA . THR A 1 333 ? -19.251 -0.124 25.327 1.00 97.62 333 THR A CA 1
ATOM 2596 C C . THR A 1 333 ? -17.895 -0.824 25.436 1.00 97.62 333 THR A C 1
ATOM 2598 O O . THR A 1 333 ? -16.942 -0.311 26.028 1.00 97.62 333 THR A O 1
ATOM 2601 N N . LYS A 1 334 ? -17.792 -2.024 24.853 1.00 96.94 334 LYS A N 1
ATOM 2602 C CA . LYS A 1 334 ? -16.552 -2.812 24.856 1.00 96.94 334 LYS A CA 1
ATOM 2603 C C . LYS A 1 334 ? -15.459 -2.107 24.031 1.00 96.94 334 LYS A C 1
ATOM 2605 O O . LYS A 1 334 ? -15.766 -1.619 22.943 1.00 96.94 334 LYS A O 1
ATOM 2610 N N . PRO A 1 335 ? -14.177 -2.148 24.454 1.00 97.75 335 PRO A N 1
ATOM 2611 C CA . PRO A 1 335 ? -13.056 -1.564 23.707 1.00 97.75 335 PRO A CA 1
ATOM 2612 C C . PRO A 1 335 ? -13.008 -1.979 22.231 1.00 97.75 335 PRO A C 1
ATOM 2614 O O . PRO A 1 335 ? -12.763 -1.151 21.360 1.00 97.75 335 PRO A O 1
ATOM 2617 N N . LEU A 1 336 ? -13.288 -3.258 21.950 1.00 97.31 336 LEU A N 1
ATOM 2618 C CA . LEU A 1 336 ? -13.275 -3.808 20.596 1.00 97.31 336 LEU A CA 1
ATOM 2619 C C . LEU A 1 336 ? -14.351 -3.194 19.691 1.00 97.31 336 LEU A C 1
ATOM 2621 O O . LEU A 1 336 ? -14.083 -2.908 18.530 1.00 97.31 336 LEU A O 1
ATOM 2625 N N . THR A 1 337 ? -15.548 -2.950 20.220 1.00 97.38 337 THR A N 1
ATOM 2626 C CA . THR A 1 337 ? -16.633 -2.313 19.467 1.00 97.38 337 THR A CA 1
ATOM 2627 C C . THR A 1 337 ? -16.244 -0.891 19.057 1.00 97.38 337 THR A C 1
ATOM 2629 O O . THR A 1 337 ? -16.364 -0.546 17.886 1.00 97.38 337 THR A O 1
ATOM 2632 N N . ILE A 1 338 ? -15.662 -0.106 19.973 1.00 97.88 338 ILE A N 1
ATOM 2633 C CA . ILE A 1 338 ? -15.162 1.248 19.668 1.00 97.88 338 ILE A CA 1
ATOM 2634 C C . ILE A 1 338 ? -14.016 1.196 18.640 1.00 97.88 338 ILE A C 1
ATOM 2636 O O . ILE A 1 338 ? -13.946 2.028 17.738 1.00 97.88 338 ILE A O 1
ATOM 2640 N N . ALA A 1 339 ? -13.139 0.191 18.715 1.00 97.06 339 ALA A N 1
ATOM 2641 C CA . ALA A 1 339 ? -12.073 0.006 17.731 1.00 97.06 339 ALA A CA 1
ATOM 2642 C C . ALA A 1 339 ? -12.604 -0.347 16.327 1.00 97.06 339 ALA A C 1
ATOM 2644 O O . ALA A 1 339 ? -12.139 0.234 15.348 1.00 97.06 339 ALA A O 1
ATOM 2645 N N . LYS A 1 340 ? -13.614 -1.224 16.209 1.00 97.06 340 LYS A N 1
ATOM 2646 C CA . LYS A 1 340 ? -14.291 -1.502 14.927 1.00 97.06 340 LYS A CA 1
ATOM 2647 C C . LYS A 1 340 ? -14.945 -0.249 14.342 1.00 97.06 340 LYS A C 1
ATOM 2649 O O . LYS A 1 340 ? -14.807 0.000 13.152 1.00 97.06 340 LYS A O 1
ATOM 2654 N N . MET A 1 341 ? -15.633 0.541 15.167 1.00 97.62 341 MET A N 1
ATOM 2655 C CA . MET A 1 341 ? -16.256 1.810 14.766 1.00 97.62 341 MET A CA 1
ATOM 2656 C C . MET A 1 341 ? -15.228 2.816 14.224 1.00 97.62 341 MET A C 1
ATOM 2658 O O . MET A 1 341 ? -15.441 3.433 13.182 1.00 97.62 341 MET A O 1
ATOM 2662 N N . TYR A 1 342 ? -14.081 2.938 14.897 1.00 96.50 342 TYR A N 1
ATOM 2663 C CA . TYR A 1 342 ? -12.959 3.764 14.453 1.00 96.50 342 TYR A CA 1
ATOM 2664 C C . TYR A 1 342 ? -12.382 3.294 13.104 1.00 96.50 342 TYR A C 1
ATOM 2666 O O . TYR A 1 342 ? -12.128 4.118 12.224 1.00 96.50 342 TYR A O 1
ATOM 2674 N N . VAL A 1 343 ? -12.220 1.978 12.911 1.00 95.19 343 VAL A N 1
ATOM 2675 C CA . VAL A 1 343 ? -11.764 1.398 11.634 1.00 95.19 343 VAL A CA 1
ATOM 2676 C C . VAL A 1 343 ? -12.814 1.556 10.528 1.00 95.19 343 VAL A C 1
ATOM 2678 O O . VAL A 1 343 ? -12.448 1.833 9.388 1.00 95.19 343 VAL A O 1
ATOM 2681 N N . LEU A 1 344 ? -14.110 1.447 10.840 1.00 95.62 344 LEU A N 1
ATOM 2682 C CA . LEU A 1 344 ? -15.180 1.714 9.878 1.00 95.62 344 LEU A CA 1
ATOM 2683 C C . LEU A 1 344 ? -15.087 3.157 9.365 1.00 95.62 344 LEU A C 1
ATOM 2685 O O . LEU A 1 344 ? -15.028 3.362 8.154 1.00 95.62 344 LEU A O 1
ATOM 2689 N N . ALA A 1 345 ? -14.988 4.138 10.268 1.00 94.88 345 ALA A N 1
ATOM 2690 C CA . ALA A 1 345 ? -14.839 5.545 9.903 1.00 94.88 345 ALA A CA 1
ATOM 2691 C C . ALA A 1 345 ? -13.592 5.798 9.026 1.00 94.88 345 ALA A C 1
ATOM 2693 O O . ALA A 1 345 ? -13.678 6.497 8.017 1.00 94.88 345 ALA A O 1
ATOM 2694 N N . GLU A 1 346 ? -12.451 5.169 9.341 1.00 91.31 346 GLU A N 1
ATOM 2695 C CA . GLU A 1 346 ? -11.251 5.176 8.484 1.00 91.31 346 GLU A CA 1
ATOM 2696 C C . GLU A 1 346 ? -11.538 4.611 7.080 1.00 91.31 346 GLU A C 1
ATOM 2698 O O . GLU A 1 346 ? -11.232 5.273 6.085 1.00 91.31 346 GLU A O 1
ATOM 2703 N N . SER A 1 347 ? -12.170 3.436 6.989 1.00 92.25 347 SER A N 1
ATOM 2704 C CA . SER A 1 347 ? -12.466 2.765 5.715 1.00 92.25 347 SER A CA 1
ATOM 2705 C C . SER A 1 347 ? -13.437 3.543 4.823 1.00 92.25 347 SER A C 1
ATOM 2707 O O . SER A 1 347 ? -13.300 3.540 3.600 1.00 92.25 347 SER A O 1
ATOM 2709 N N . GLU A 1 348 ? -14.379 4.268 5.429 1.00 91.38 348 GLU A N 1
ATOM 2710 C CA . GLU A 1 348 ? -15.354 5.096 4.722 1.00 91.38 348 GLU A CA 1
ATOM 2711 C C . GLU A 1 348 ? -14.791 6.462 4.290 1.00 91.38 348 GLU A C 1
ATOM 2713 O O . GLU A 1 348 ? -15.443 7.161 3.511 1.00 91.38 348 GLU A O 1
ATOM 2718 N N . GLY A 1 349 ? -13.591 6.835 4.757 1.00 87.69 349 GLY A N 1
ATOM 2719 C CA . GLY A 1 349 ? -12.998 8.166 4.573 1.00 87.69 349 GLY A CA 1
ATOM 2720 C C . GLY A 1 349 ? -13.591 9.244 5.491 1.00 87.69 349 GLY A C 1
ATOM 2721 O O . GLY A 1 349 ? -13.373 10.435 5.271 1.00 87.69 349 GLY A O 1
ATOM 2722 N N . ASP A 1 350 ? -14.335 8.837 6.518 1.00 91.56 350 ASP A N 1
ATOM 2723 C CA . ASP A 1 350 ? -15.030 9.692 7.478 1.00 91.56 350 ASP A CA 1
ATOM 2724 C C . ASP A 1 350 ? -14.065 10.155 8.578 1.00 91.56 350 ASP A C 1
ATOM 2726 O O . ASP A 1 350 ? -14.047 9.662 9.711 1.00 91.56 350 ASP A O 1
ATOM 2730 N N . TYR A 1 351 ? -13.175 11.076 8.206 1.00 89.25 351 TYR A N 1
ATOM 2731 C CA . TYR A 1 351 ? -12.111 11.525 9.097 1.00 89.25 351 TYR A CA 1
ATOM 2732 C C . TYR A 1 351 ? -12.627 12.310 10.306 1.00 89.25 351 TYR A C 1
ATOM 2734 O O . TYR A 1 351 ? -12.006 12.228 11.362 1.00 89.25 351 TYR A O 1
ATOM 2742 N N . GLU A 1 352 ? -13.760 13.007 10.199 1.00 91.44 352 GLU A N 1
ATOM 2743 C CA . GLU A 1 352 ? -14.381 13.692 11.339 1.00 91.44 352 GLU A CA 1
ATOM 2744 C C . GLU A 1 352 ? -14.822 12.687 12.407 1.00 91.44 352 GLU A C 1
ATOM 2746 O O . GLU A 1 352 ? -14.338 12.754 13.539 1.00 91.44 352 GLU A O 1
ATOM 2751 N N . THR A 1 353 ? -15.624 11.681 12.035 1.00 95.12 353 THR A N 1
ATOM 2752 C CA . THR A 1 353 ? -16.060 10.626 12.965 1.00 95.12 353 THR A CA 1
ATOM 2753 C C . THR A 1 353 ? -14.864 9.833 13.499 1.00 95.12 353 THR A C 1
ATOM 2755 O O . THR A 1 353 ? -14.769 9.572 14.701 1.00 95.12 353 THR A O 1
ATOM 2758 N N . LYS A 1 354 ? -13.885 9.511 12.639 1.00 94.31 354 LYS A N 1
ATOM 2759 C CA . LYS A 1 354 ? -12.640 8.834 13.037 1.00 94.31 354 LYS A CA 1
ATOM 2760 C C . LYS A 1 354 ? -11.889 9.616 14.120 1.00 94.31 354 LYS A C 1
ATOM 2762 O O . LYS A 1 354 ? -11.453 9.031 15.114 1.00 94.31 354 LYS A O 1
ATOM 2767 N N . PHE A 1 355 ? -11.696 10.922 13.931 1.00 92.75 355 PHE A N 1
ATOM 2768 C CA . PHE A 1 355 ? -10.977 11.755 14.893 1.00 92.75 355 PHE A CA 1
ATOM 2769 C C . PHE A 1 355 ? -11.809 12.051 16.143 1.00 92.75 355 PHE A C 1
ATOM 2771 O O . PHE A 1 355 ? -11.230 12.137 17.225 1.00 92.75 355 PHE A O 1
ATOM 2778 N N . ALA A 1 356 ? -13.139 12.097 16.050 1.00 94.06 356 ALA A N 1
ATOM 2779 C CA . AL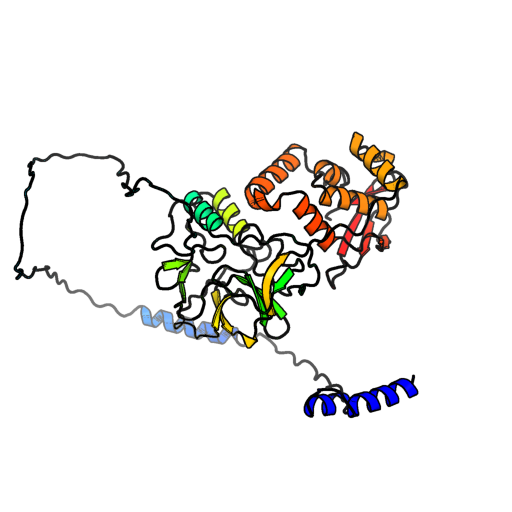A A 1 356 ? -14.018 12.223 17.208 1.00 94.06 356 ALA A CA 1
ATOM 2780 C C . ALA A 1 356 ? -13.844 11.070 18.218 1.00 94.06 356 ALA A C 1
ATOM 2782 O O . ALA A 1 356 ? -13.942 11.299 19.424 1.00 94.06 356 ALA A O 1
ATOM 2783 N N . PHE A 1 357 ? -13.496 9.850 17.791 1.00 95.31 357 PHE A N 1
ATOM 2784 C CA . PHE A 1 357 ? -13.183 8.767 18.737 1.00 95.31 357 PHE A CA 1
ATOM 2785 C C . PHE A 1 357 ? -11.935 9.029 19.598 1.00 95.31 357 PHE A C 1
ATOM 2787 O O . PHE A 1 357 ? -11.838 8.467 20.692 1.00 95.31 357 PHE A O 1
ATOM 2794 N N . LYS A 1 358 ? -10.991 9.876 19.160 1.00 93.81 358 LYS A N 1
ATOM 2795 C CA . LYS A 1 358 ? -9.742 10.137 19.896 1.00 93.81 358 LYS A CA 1
ATOM 2796 C C . LYS A 1 358 ? -9.963 10.920 21.203 1.00 93.81 358 LYS A C 1
ATOM 2798 O O . LYS A 1 358 ? -10.908 11.714 21.286 1.00 93.81 358 LYS A O 1
ATOM 2803 N N . PRO A 1 359 ? -9.067 10.765 22.202 1.00 92.44 359 PRO A N 1
ATOM 2804 C CA . PRO A 1 359 ? -9.013 11.622 23.388 1.00 92.44 359 PRO A CA 1
ATOM 2805 C C . PRO A 1 359 ? -8.967 13.104 23.020 1.00 92.44 359 PRO A C 1
ATOM 2807 O O . PRO A 1 359 ?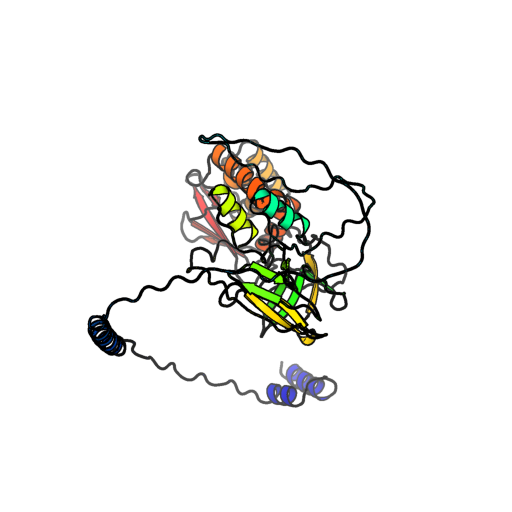 -8.290 13.476 22.066 1.00 92.44 359 PRO A O 1
ATOM 2810 N N . THR A 1 360 ? -9.625 13.970 23.793 1.00 85.88 360 THR A N 1
ATOM 2811 C CA . THR A 1 360 ? -9.752 15.409 23.479 1.00 85.88 360 THR A CA 1
ATOM 2812 C C . THR A 1 360 ? -8.406 16.119 23.278 1.00 85.88 360 THR A C 1
ATOM 2814 O O . THR A 1 360 ? -8.306 17.001 22.436 1.00 85.88 360 THR A O 1
ATOM 2817 N N . ASN A 1 361 ? -7.350 15.700 23.984 1.00 83.44 361 ASN A N 1
ATOM 2818 C CA . ASN A 1 361 ? -5.983 16.223 23.831 1.00 83.44 361 ASN A CA 1
ATOM 2819 C C . ASN A 1 361 ? -5.197 15.635 22.634 1.00 83.44 361 ASN A C 1
ATOM 2821 O O . ASN A 1 361 ? -4.016 15.934 22.473 1.00 83.44 361 ASN A O 1
ATOM 2825 N N . GLU A 1 362 ? -5.823 14.775 21.830 1.00 85.75 362 GLU A N 1
ATOM 2826 C CA . GLU A 1 362 ? -5.327 14.218 20.561 1.00 85.75 362 GLU A CA 1
ATOM 2827 C C . GLU A 1 362 ? -6.304 14.454 19.395 1.00 85.75 362 GLU A C 1
ATOM 2829 O O . GLU A 1 362 ? -6.047 13.987 18.280 1.00 85.75 362 GLU A O 1
ATOM 2834 N N . ARG A 1 363 ? -7.424 15.152 19.631 1.00 84.69 363 ARG A N 1
ATOM 2835 C CA . ARG A 1 363 ? -8.359 15.548 18.574 1.00 84.69 363 ARG A CA 1
ATOM 2836 C C . ARG A 1 363 ? -7.773 16.740 17.805 1.00 84.69 363 ARG A C 1
ATOM 2838 O O . ARG A 1 363 ? -7.570 17.784 18.425 1.00 84.69 363 ARG A O 1
ATOM 2845 N N . PRO A 1 364 ? -7.518 16.626 16.489 1.00 84.06 364 PRO A N 1
ATOM 2846 C CA . PRO A 1 364 ? -7.250 17.795 15.660 1.00 84.06 364 PRO A CA 1
ATOM 2847 C C . PRO A 1 364 ? -8.465 18.731 15.645 1.00 84.06 364 PRO A C 1
ATOM 2849 O O . PRO A 1 364 ? -9.613 18.291 15.738 1.00 84.06 364 PRO A O 1
ATOM 2852 N N . THR A 1 365 ? -8.213 20.028 15.497 1.00 86.06 365 THR A N 1
ATOM 2853 C CA . THR A 1 365 ? -9.251 21.025 15.216 1.00 86.06 365 THR A CA 1
ATOM 2854 C C . THR A 1 365 ? -9.883 20.784 13.844 1.00 86.06 365 THR A C 1
ATOM 2856 O O . THR A 1 365 ? -9.261 20.204 12.953 1.00 86.06 365 THR A O 1
ATOM 2859 N N . GLN A 1 366 ? -11.096 21.300 13.622 1.00 84.25 366 GLN A N 1
ATOM 2860 C CA . GLN A 1 366 ? -11.767 21.183 12.321 1.00 84.25 366 GLN A CA 1
ATOM 2861 C C . GLN A 1 366 ? -10.902 21.724 11.168 1.00 84.25 366 GLN A C 1
ATOM 2863 O O . GLN A 1 366 ? -10.820 21.105 10.111 1.00 84.25 366 GLN A O 1
ATOM 2868 N N . SER A 1 367 ? -10.188 22.832 11.387 1.00 83.75 367 SER A N 1
ATOM 2869 C CA . SER A 1 367 ? -9.256 23.402 10.407 1.00 83.75 367 SER A CA 1
ATOM 2870 C C . SER A 1 367 ? -8.084 22.469 10.084 1.00 83.75 367 SER A C 1
ATOM 2872 O O . SER A 1 367 ? -7.661 22.403 8.933 1.00 83.75 367 SER A O 1
ATOM 2874 N N . GLU A 1 368 ? -7.571 21.719 11.063 1.00 85.75 368 GLU A N 1
ATOM 2875 C CA . GLU A 1 368 ? -6.521 20.715 10.845 1.00 85.75 368 GLU A CA 1
ATOM 2876 C C . GLU A 1 368 ? -7.051 19.472 10.118 1.00 85.75 368 GLU A C 1
ATOM 2878 O O . GLU A 1 368 ? -6.342 18.932 9.271 1.00 85.75 368 GLU A O 1
ATOM 2883 N N . ILE A 1 369 ? -8.296 19.048 10.377 1.00 83.75 369 ILE A N 1
ATOM 2884 C CA . ILE A 1 369 ? -8.950 17.956 9.632 1.00 83.75 369 ILE A CA 1
ATOM 2885 C C . ILE A 1 369 ? -9.157 18.365 8.168 1.00 83.75 369 ILE A C 1
ATOM 2887 O O . ILE A 1 369 ? -8.751 17.635 7.264 1.00 83.75 369 ILE A O 1
ATOM 2891 N N . VAL A 1 370 ? -9.726 19.551 7.926 1.00 84.56 370 VAL A N 1
ATOM 2892 C CA . VAL A 1 370 ? -9.927 20.100 6.574 1.00 84.56 370 VAL A CA 1
ATOM 2893 C C . VAL A 1 370 ? -8.593 20.230 5.843 1.00 84.56 370 VAL A C 1
ATOM 2895 O O . VAL A 1 370 ? -8.477 19.755 4.713 1.00 84.56 370 VAL A O 1
ATOM 2898 N N . LYS A 1 371 ? -7.563 20.785 6.495 1.00 84.12 371 LYS A N 1
ATOM 2899 C CA . LYS A 1 371 ? -6.218 20.880 5.919 1.00 84.12 371 LYS A CA 1
ATOM 2900 C C . LYS A 1 371 ? -5.641 19.500 5.593 1.00 84.12 371 LYS A C 1
ATOM 2902 O O . LYS A 1 371 ? -5.162 19.297 4.487 1.00 84.12 371 LYS A O 1
ATOM 2907 N N . TYR A 1 372 ? -5.736 18.529 6.502 1.00 81.06 372 TYR A N 1
ATOM 2908 C CA . TYR A 1 372 ? -5.266 17.160 6.267 1.00 81.06 372 TYR A CA 1
ATOM 2909 C C . TYR A 1 372 ? -5.946 16.498 5.059 1.00 81.06 372 TYR A C 1
ATOM 2911 O O . TYR A 1 372 ? -5.285 15.804 4.284 1.00 81.06 372 TYR A O 1
ATOM 2919 N N . ILE A 1 373 ? -7.252 16.722 4.875 1.00 79.69 373 ILE A N 1
ATOM 2920 C CA . ILE A 1 373 ? -8.005 16.234 3.712 1.00 79.69 373 ILE A CA 1
ATOM 2921 C C . ILE A 1 373 ? -7.532 16.933 2.431 1.00 79.69 373 ILE A C 1
ATOM 2923 O O . ILE A 1 373 ? -7.265 16.253 1.442 1.00 79.69 373 ILE A O 1
ATOM 2927 N N . GLN A 1 374 ? -7.378 18.260 2.451 1.00 79.56 374 GLN A N 1
ATOM 2928 C CA . GLN A 1 374 ? -6.891 19.046 1.311 1.00 79.56 374 GLN A CA 1
ATOM 2929 C C . GLN A 1 374 ? -5.465 18.651 0.907 1.00 79.56 374 GLN A C 1
ATOM 2931 O O . GLN A 1 374 ? -5.220 18.378 -0.266 1.00 79.56 374 GLN A O 1
ATOM 2936 N N . ASP A 1 375 ? -4.546 18.527 1.865 1.00 73.56 375 ASP A N 1
ATOM 2937 C CA . ASP A 1 375 ? -3.166 18.093 1.631 1.00 73.56 375 ASP A CA 1
ATOM 2938 C C . ASP A 1 375 ? -3.144 16.657 1.060 1.00 73.56 375 ASP A C 1
ATOM 2940 O O . ASP A 1 375 ? -2.446 16.381 0.082 1.00 73.56 375 ASP A O 1
ATOM 2944 N N . LYS A 1 376 ? -3.985 15.740 1.572 1.00 71.00 376 LYS A N 1
ATOM 2945 C CA . LYS A 1 376 ? -4.181 14.401 0.977 1.00 71.00 376 LYS A CA 1
ATOM 2946 C C . LYS A 1 376 ? -4.756 14.440 -0.440 1.00 71.00 376 LYS A C 1
ATOM 2948 O O . LYS A 1 376 ? -4.398 13.583 -1.247 1.00 71.00 376 LYS A O 1
ATOM 2953 N N . GLN A 1 377 ? -5.664 15.360 -0.752 1.00 71.50 377 GLN A N 1
ATOM 2954 C CA . GLN A 1 377 ? -6.228 15.500 -2.097 1.00 71.50 377 GLN A CA 1
ATOM 2955 C C . GLN A 1 377 ? -5.201 16.069 -3.081 1.00 71.50 377 GLN A C 1
ATOM 2957 O O . GLN A 1 377 ? -5.055 15.510 -4.163 1.00 71.50 377 GLN A O 1
ATOM 2962 N N . LYS A 1 378 ? -4.423 17.086 -2.686 1.00 66.19 378 LYS A N 1
ATOM 2963 C CA . LYS A 1 378 ? -3.296 17.613 -3.475 1.00 66.19 378 LYS A CA 1
ATOM 2964 C C . LYS A 1 378 ? -2.261 16.527 -3.785 1.00 66.19 378 LYS A C 1
ATOM 2966 O O . LYS A 1 378 ? -1.899 16.317 -4.934 1.00 66.19 378 LYS A O 1
ATOM 2971 N N . ILE A 1 379 ? -1.811 15.809 -2.754 1.00 59.91 379 ILE A N 1
ATOM 2972 C CA . ILE A 1 379 ? -0.690 14.860 -2.853 1.00 59.91 379 ILE A CA 1
ATOM 2973 C C . ILE A 1 379 ? -1.121 13.506 -3.447 1.00 59.91 379 ILE A C 1
ATOM 2975 O O . ILE A 1 379 ? -0.315 12.806 -4.054 1.00 59.91 379 ILE A O 1
ATOM 2979 N N . ARG A 1 380 ? -2.380 13.091 -3.245 1.00 60.12 380 ARG A N 1
ATOM 2980 C CA . ARG A 1 380 ? -2.861 11.733 -3.563 1.00 60.12 380 ARG A CA 1
ATOM 2981 C C . ARG A 1 380 ? -4.210 11.718 -4.281 1.00 60.12 380 ARG A C 1
ATOM 2983 O O . ARG A 1 380 ? -4.948 10.754 -4.108 1.00 60.12 380 ARG A O 1
ATOM 2990 N N . GLY A 1 381 ? -4.572 12.747 -5.049 1.00 61.59 381 GLY A N 1
ATOM 2991 C CA . GLY A 1 381 ? -5.933 12.941 -5.587 1.00 61.59 381 GLY A CA 1
ATOM 2992 C C . GLY A 1 381 ? -6.604 11.685 -6.165 1.00 61.59 381 GLY A C 1
ATOM 2993 O O . GLY A 1 381 ? -7.760 11.410 -5.851 1.00 61.59 381 GLY A O 1
ATOM 2994 N N . TYR A 1 382 ? -5.854 10.859 -6.902 1.00 58.12 382 TYR A N 1
ATOM 2995 C CA . TYR A 1 382 ? -6.334 9.585 -7.455 1.00 58.12 382 TYR A CA 1
ATOM 2996 C C . TYR A 1 382 ? -6.520 8.459 -6.410 1.00 58.12 382 TYR A C 1
ATOM 2998 O O . TYR A 1 382 ? -7.456 7.670 -6.505 1.00 58.12 382 TYR A O 1
ATOM 3006 N N . TYR A 1 383 ? -5.660 8.384 -5.387 1.00 63.66 383 TYR A N 1
ATOM 3007 C CA . TYR A 1 383 ? -5.696 7.358 -4.328 1.00 63.66 383 TYR A CA 1
ATOM 3008 C C . TYR A 1 383 ? -6.385 7.811 -3.026 1.00 63.66 383 TYR A C 1
ATOM 3010 O O . TYR A 1 383 ? -6.527 7.035 -2.083 1.00 63.66 383 TYR A O 1
ATOM 3018 N N . SER A 1 384 ? -6.911 9.035 -2.982 1.00 67.56 384 SER A N 1
ATOM 3019 C CA . SER A 1 384 ? -7.778 9.535 -1.904 1.00 67.56 384 SER A CA 1
ATOM 3020 C C . SER A 1 384 ? -9.261 9.160 -2.092 1.00 67.56 384 SER A C 1
ATOM 3022 O O . SER A 1 384 ? -10.128 9.752 -1.453 1.00 67.56 384 SER A O 1
ATOM 3024 N N . THR A 1 385 ? -9.584 8.171 -2.937 1.00 80.31 385 THR A N 1
ATOM 3025 C CA . THR A 1 385 ? -10.970 7.699 -3.120 1.00 80.31 385 THR A CA 1
ATOM 3026 C C . THR A 1 385 ? -11.398 6.718 -2.030 1.00 80.31 385 THR A C 1
ATOM 3028 O O . THR A 1 385 ? -10.592 5.965 -1.480 1.00 80.31 385 THR A O 1
ATOM 3031 N N . LYS A 1 386 ? -12.710 6.658 -1.776 1.00 85.19 386 LYS A N 1
ATOM 3032 C CA . LYS A 1 386 ? -13.321 5.717 -0.828 1.00 85.19 386 LYS A CA 1
ATOM 3033 C C . LYS A 1 386 ? -12.992 4.248 -1.133 1.00 85.19 386 LYS A C 1
ATOM 3035 O O . LYS A 1 386 ? -12.703 3.499 -0.208 1.00 85.19 386 LYS A O 1
ATOM 3040 N N . LYS A 1 387 ? -12.961 3.839 -2.413 1.00 87.69 387 LYS A N 1
ATOM 3041 C CA . LYS A 1 387 ? -12.593 2.461 -2.807 1.00 87.69 387 LYS A CA 1
ATOM 3042 C C . LYS A 1 387 ? -11.177 2.104 -2.337 1.00 87.69 387 LYS A C 1
ATOM 3044 O O . LYS A 1 387 ? -10.947 1.006 -1.848 1.00 87.69 387 LYS A O 1
ATOM 3049 N N . ILE A 1 388 ? -10.242 3.047 -2.437 1.00 87.56 388 ILE A N 1
ATOM 3050 C CA . ILE A 1 388 ? -8.850 2.837 -2.028 1.00 87.56 388 ILE A CA 1
ATOM 3051 C C . ILE A 1 388 ? -8.702 2.891 -0.501 1.00 87.56 388 ILE A C 1
ATOM 3053 O O . ILE A 1 388 ? -7.962 2.080 0.050 1.00 87.56 388 ILE A O 1
ATOM 3057 N N . GLN A 1 389 ? -9.437 3.760 0.207 1.00 87.75 389 GLN A N 1
ATOM 3058 C CA . GLN A 1 389 ? -9.453 3.729 1.680 1.00 87.75 389 GLN A CA 1
ATOM 3059 C C . GLN A 1 389 ? -10.016 2.405 2.218 1.00 87.75 389 GLN A C 1
ATOM 3061 O O . GLN A 1 389 ? -9.433 1.840 3.146 1.00 87.75 389 GLN A O 1
ATOM 3066 N N . ARG A 1 390 ? -11.077 1.859 1.603 1.00 91.94 390 ARG A N 1
ATOM 3067 C CA . ARG A 1 390 ? -11.589 0.516 1.922 1.00 91.94 390 ARG A CA 1
ATOM 3068 C C . ARG A 1 390 ? -10.559 -0.575 1.661 1.00 91.94 390 ARG A C 1
ATOM 3070 O O . ARG A 1 390 ? -10.290 -1.341 2.577 1.00 91.94 390 ARG A O 1
ATOM 3077 N N . LEU A 1 391 ? -9.924 -0.586 0.487 1.00 92.94 391 LEU A N 1
ATOM 3078 C CA . LEU A 1 391 ? -8.865 -1.541 0.134 1.00 92.94 391 LEU A CA 1
ATOM 3079 C C . LEU A 1 391 ? -7.713 -1.539 1.159 1.00 92.94 391 LEU A C 1
ATOM 3081 O O . LEU A 1 391 ? -7.303 -2.589 1.654 1.00 92.94 391 LEU A O 1
ATOM 3085 N N . VAL A 1 392 ? -7.206 -0.351 1.507 1.00 90.69 392 VAL A N 1
ATOM 3086 C CA . VAL A 1 392 ? -6.120 -0.182 2.487 1.00 90.69 392 VAL A CA 1
ATOM 3087 C C . VAL A 1 392 ? -6.580 -0.566 3.895 1.00 90.69 392 VAL A C 1
ATOM 3089 O O . VAL A 1 392 ? -5.822 -1.191 4.637 1.00 90.69 392 VAL A O 1
ATOM 3092 N N . SER A 1 393 ? -7.814 -0.238 4.278 1.00 92.19 393 SER A N 1
ATOM 3093 C CA . SER A 1 393 ? -8.358 -0.620 5.586 1.00 92.19 393 SER A CA 1
ATOM 3094 C C . SER A 1 393 ? -8.572 -2.130 5.687 1.00 92.19 393 SER A C 1
ATOM 3096 O O . SER A 1 393 ? -8.198 -2.723 6.691 1.00 92.19 393 SER A O 1
ATOM 3098 N N . ALA A 1 394 ? -9.079 -2.771 4.635 1.00 93.81 394 ALA A N 1
ATOM 3099 C CA . ALA A 1 394 ? -9.232 -4.217 4.555 1.00 93.81 394 ALA A CA 1
ATOM 3100 C C . ALA A 1 394 ? -7.879 -4.935 4.685 1.00 93.81 394 ALA A C 1
ATOM 3102 O O . ALA A 1 394 ? -7.738 -5.854 5.490 1.00 93.81 394 ALA A O 1
ATOM 3103 N N . TYR A 1 395 ? -6.851 -4.466 3.968 1.00 93.06 395 TYR A N 1
ATOM 3104 C CA . TYR A 1 395 ? -5.491 -4.996 4.094 1.00 93.06 395 TYR A CA 1
ATOM 3105 C C . TYR A 1 395 ? -4.964 -4.930 5.542 1.00 93.06 395 TYR A C 1
ATOM 3107 O O . TYR A 1 395 ? -4.461 -5.923 6.062 1.00 93.06 395 TYR A O 1
ATOM 3115 N N . ASN A 1 396 ? -5.115 -3.780 6.211 1.00 91.44 396 ASN A N 1
ATOM 3116 C CA . ASN A 1 396 ? -4.547 -3.548 7.545 1.00 91.44 396 ASN A CA 1
ATOM 3117 C C . ASN A 1 396 ? -5.380 -4.107 8.714 1.00 91.44 396 ASN A C 1
ATOM 3119 O O . ASN A 1 396 ? -4.811 -4.377 9.773 1.00 91.44 396 ASN A O 1
ATOM 3123 N N . TYR A 1 397 ? -6.704 -4.238 8.563 1.00 93.75 397 TYR A N 1
ATOM 3124 C CA . TYR A 1 397 ? -7.628 -4.488 9.679 1.00 93.75 397 TYR A CA 1
ATOM 3125 C C . TYR A 1 397 ? -8.505 -5.745 9.547 1.00 93.75 397 TYR A C 1
ATOM 3127 O O . TYR A 1 397 ? -9.150 -6.108 10.530 1.00 93.75 397 TYR A O 1
ATOM 3135 N N . ASN A 1 398 ? -8.528 -6.455 8.410 1.00 94.00 398 ASN A N 1
ATOM 3136 C CA . ASN A 1 398 ? -9.265 -7.726 8.313 1.00 94.00 398 ASN A CA 1
ATOM 3137 C C . ASN A 1 398 ? -8.705 -8.752 9.304 1.00 94.00 398 ASN A C 1
ATOM 3139 O O . ASN A 1 398 ? -7.516 -9.063 9.249 1.00 94.00 398 ASN A O 1
ATOM 3143 N N . GLY A 1 399 ? -9.544 -9.289 10.191 1.00 92.62 399 GLY A N 1
ATOM 3144 C CA . GLY A 1 399 ? -9.136 -10.087 11.351 1.00 92.62 399 GLY A CA 1
ATOM 3145 C C . GLY A 1 399 ? -9.360 -9.378 12.696 1.00 92.62 399 GLY A C 1
ATOM 3146 O O . GLY A 1 399 ? -9.287 -10.025 13.744 1.00 92.62 399 GLY A O 1
ATOM 3147 N N . ILE A 1 400 ? -9.694 -8.079 12.699 1.00 94.50 400 ILE A N 1
ATOM 3148 C CA . ILE A 1 400 ? -10.067 -7.328 13.911 1.00 94.50 400 ILE A CA 1
ATOM 3149 C C . ILE A 1 400 ? -11.302 -7.916 14.617 1.00 94.50 400 ILE A C 1
ATOM 3151 O O . ILE A 1 400 ? -11.441 -7.803 15.831 1.00 94.50 400 ILE A O 1
ATOM 3155 N N . GLU A 1 401 ? -12.178 -8.612 13.898 1.00 91.62 401 GLU A N 1
ATOM 3156 C CA . GLU A 1 401 ? -13.316 -9.356 14.441 1.00 91.62 401 GLU A CA 1
ATOM 3157 C C . GLU A 1 401 ? -12.914 -10.432 15.469 1.00 91.62 401 GLU A C 1
ATOM 3159 O O . GLU A 1 401 ? -13.682 -10.706 16.391 1.00 91.62 401 GLU A O 1
ATOM 3164 N N . GLY A 1 402 ? -11.704 -10.992 15.350 1.00 91.50 402 GLY A N 1
ATOM 3165 C CA . GLY A 1 402 ? -11.113 -11.942 16.298 1.00 91.50 402 GLY A CA 1
ATOM 3166 C C . GLY A 1 402 ? -10.169 -11.307 17.325 1.00 91.50 402 GLY A C 1
ATOM 3167 O O . GLY A 1 402 ? -9.497 -12.032 18.061 1.00 91.50 402 GLY A O 1
ATOM 3168 N N . ALA A 1 403 ? -10.072 -9.974 17.364 1.00 95.00 403 ALA A N 1
ATOM 3169 C CA . ALA A 1 403 ? -9.106 -9.273 18.199 1.00 95.00 403 ALA A CA 1
ATOM 3170 C C . ALA A 1 403 ? -9.374 -9.435 19.701 1.00 95.00 403 ALA A C 1
ATOM 3172 O O . ALA A 1 403 ? -10.516 -9.500 20.162 1.00 95.00 403 ALA A O 1
ATOM 3173 N N . GLN A 1 404 ? -8.299 -9.409 20.487 1.00 95.12 404 GLN A N 1
ATOM 3174 C CA . GLN A 1 404 ? -8.366 -9.448 21.945 1.00 95.12 404 GLN A CA 1
ATOM 3175 C C . GLN A 1 404 ? -8.007 -8.087 22.536 1.00 95.12 404 GLN A C 1
ATOM 3177 O O . GLN A 1 404 ? -7.107 -7.403 22.050 1.00 95.12 404 GLN A O 1
ATOM 3182 N N . PHE A 1 405 ? -8.714 -7.697 23.597 1.00 97.56 405 PHE A N 1
ATOM 3183 C CA . PHE A 1 405 ? -8.361 -6.527 24.390 1.00 97.56 405 PHE A CA 1
ATOM 3184 C C . PHE A 1 405 ? -7.494 -6.944 25.577 1.00 97.56 405 PHE A C 1
ATOM 3186 O O . PHE A 1 405 ? -7.960 -7.647 26.473 1.00 97.56 405 PHE A O 1
ATOM 3193 N N . GLU A 1 406 ? -6.253 -6.471 25.599 1.00 96.75 406 GLU A N 1
ATOM 3194 C CA . GLU A 1 406 ? -5.355 -6.596 26.742 1.00 96.75 406 GLU A CA 1
ATOM 3195 C C . GLU A 1 406 ? -5.299 -5.264 27.490 1.00 96.75 406 GLU A C 1
ATOM 3197 O O . GLU A 1 406 ? -4.839 -4.257 26.951 1.00 96.75 406 GLU A O 1
ATOM 3202 N N . GLN A 1 407 ? -5.763 -5.248 28.739 1.00 97.12 407 GLN A N 1
ATOM 3203 C CA . GLN A 1 407 ? -5.673 -4.076 29.604 1.00 97.12 407 GLN A CA 1
ATOM 3204 C C . GLN A 1 407 ? -4.295 -4.038 30.286 1.00 97.12 407 GLN A C 1
ATOM 3206 O O . GLN A 1 407 ? -3.937 -4.978 30.993 1.00 97.12 407 GLN A O 1
ATOM 3211 N N . SER A 1 408 ? -3.523 -2.967 30.078 1.00 95.38 408 SER A N 1
ATOM 3212 C CA . SER A 1 408 ? -2.167 -2.799 30.630 1.00 95.38 408 SER A CA 1
ATOM 3213 C C . SER A 1 408 ? -2.142 -2.017 31.946 1.00 95.38 408 SER A C 1
ATOM 3215 O O . SER A 1 408 ? -1.245 -2.225 32.761 1.00 95.38 408 SER A O 1
ATOM 3217 N N . SER A 1 409 ? -3.122 -1.142 32.181 1.00 96.38 409 SER A N 1
ATOM 3218 C CA . SER A 1 409 ? -3.305 -0.417 33.446 1.00 96.38 409 SER A CA 1
ATOM 3219 C C . SER A 1 409 ? -4.787 -0.100 33.681 1.00 96.38 409 SER A C 1
ATOM 3221 O O . SER A 1 409 ? -5.643 -0.458 32.875 1.00 96.38 409 SER A O 1
ATOM 3223 N N . GLU A 1 410 ? -5.146 0.585 34.768 1.00 95.12 410 GLU A N 1
ATOM 3224 C CA . GLU A 1 410 ? -6.538 1.018 34.986 1.00 95.12 410 GLU A CA 1
ATOM 3225 C C . GLU A 1 410 ? -7.084 1.889 33.844 1.00 95.12 410 GLU A C 1
ATOM 3227 O O . GLU A 1 410 ? -8.283 1.829 33.552 1.00 95.12 410 GLU A O 1
ATOM 3232 N N . ILE A 1 411 ? -6.206 2.644 33.176 1.00 96.00 411 ILE A N 1
ATOM 3233 C CA . ILE A 1 411 ? -6.551 3.605 32.124 1.00 96.00 411 ILE A CA 1
ATOM 3234 C C . ILE A 1 411 ? -5.988 3.258 30.741 1.00 96.00 411 ILE A C 1
ATOM 3236 O O . ILE A 1 411 ? -6.373 3.906 29.780 1.00 96.00 411 ILE A O 1
ATOM 3240 N N . GLU A 1 412 ? -5.133 2.248 30.592 1.00 97.38 412 GLU A N 1
ATOM 3241 C CA . GLU A 1 412 ? -4.534 1.872 29.302 1.00 97.38 412 GLU A CA 1
ATOM 3242 C C . GLU A 1 412 ? -4.841 0.423 28.923 1.00 97.38 412 GLU A C 1
ATOM 3244 O O . GLU A 1 412 ? -4.965 -0.467 29.768 1.00 97.38 412 GLU A O 1
ATOM 3249 N N . GLY A 1 413 ? -4.919 0.178 27.620 1.00 97.38 413 GLY A N 1
ATOM 3250 C CA . GLY A 1 413 ? -4.974 -1.157 27.052 1.00 97.38 413 GLY A CA 1
ATOM 3251 C C . GLY A 1 413 ? -4.725 -1.148 25.552 1.00 97.38 413 GLY A C 1
ATOM 3252 O O . GLY A 1 413 ? -4.409 -0.125 24.944 1.00 97.38 413 GLY A O 1
ATOM 3253 N N . THR A 1 414 ? -4.824 -2.310 24.925 1.00 97.69 414 THR A N 1
ATOM 3254 C CA . THR A 1 414 ? -4.533 -2.486 23.503 1.00 97.69 414 THR A CA 1
ATOM 3255 C C . THR A 1 414 ? -5.430 -3.560 22.908 1.00 97.69 414 THR A C 1
ATOM 3257 O O . THR A 1 414 ? -5.565 -4.647 23.464 1.00 97.69 414 THR A O 1
ATOM 3260 N N . ILE A 1 415 ? -6.024 -3.261 21.755 1.00 97.62 415 ILE A N 1
ATOM 3261 C CA . ILE A 1 415 ? -6.637 -4.255 20.874 1.00 97.62 415 ILE A CA 1
ATOM 3262 C C . ILE A 1 415 ? -5.517 -4.880 20.049 1.00 97.62 415 ILE A C 1
ATOM 3264 O O . ILE A 1 415 ? -4.851 -4.158 19.308 1.00 97.62 415 ILE A O 1
ATOM 3268 N N . LYS A 1 416 ? -5.302 -6.191 20.173 1.00 95.75 416 LYS A N 1
ATOM 3269 C CA . LYS A 1 416 ? -4.325 -6.946 19.377 1.00 95.75 416 LYS A CA 1
ATOM 3270 C C . LYS A 1 416 ? -5.020 -7.939 18.459 1.00 95.75 416 LYS A C 1
ATOM 3272 O O . LYS A 1 416 ? -5.938 -8.640 18.885 1.00 95.75 416 LYS A O 1
ATOM 3277 N N . PHE A 1 417 ? -4.542 -8.025 17.225 1.00 94.31 417 PHE A N 1
ATOM 3278 C CA . PHE A 1 417 ? -4.992 -8.994 16.229 1.00 94.31 417 PHE A CA 1
ATOM 3279 C C . PHE A 1 417 ? -3.877 -9.279 15.222 1.00 94.31 417 PHE A C 1
ATOM 3281 O O . PHE A 1 417 ? -2.951 -8.484 15.068 1.00 94.31 417 PHE A O 1
ATOM 3288 N N . THR A 1 418 ? -3.974 -10.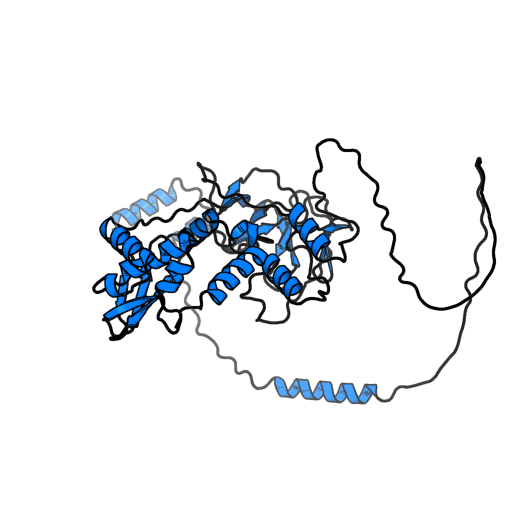402 14.520 1.00 92.38 418 THR A N 1
ATOM 3289 C CA . THR A 1 418 ? -3.150 -10.670 13.336 1.00 92.38 418 THR A CA 1
ATOM 3290 C C . THR A 1 418 ? -3.996 -10.336 12.109 1.00 92.38 418 THR A C 1
ATOM 3292 O O . THR A 1 418 ? -5.093 -10.891 11.997 1.00 92.38 418 THR A O 1
ATOM 3295 N N . PRO A 1 419 ? -3.556 -9.433 11.215 1.00 89.69 419 PRO A N 1
ATOM 3296 C CA . PRO A 1 419 ? -4.254 -9.186 9.961 1.00 89.69 419 PRO A CA 1
ATOM 3297 C C . PRO A 1 419 ? -4.346 -10.452 9.108 1.00 89.69 419 PRO A C 1
ATOM 3299 O O . PRO A 1 419 ? -3.472 -11.312 9.142 1.00 89.69 419 PRO A O 1
ATOM 3302 N N . THR A 1 420 ? -5.370 -10.526 8.265 1.00 88.81 420 THR A N 1
ATOM 3303 C CA . THR A 1 420 ? -5.505 -11.584 7.249 1.00 88.81 420 THR A CA 1
ATOM 3304 C C . THR A 1 420 ? -4.347 -11.548 6.243 1.00 88.81 420 THR A C 1
ATOM 3306 O O . THR A 1 420 ? -3.972 -12.578 5.687 1.00 88.81 420 THR A O 1
ATOM 3309 N N . TYR A 1 421 ? -3.770 -10.363 6.024 1.00 81.62 421 TYR A N 1
ATOM 3310 C CA . TYR A 1 421 ? -2.679 -10.112 5.086 1.00 81.62 421 TYR A CA 1
ATOM 3311 C C . TYR A 1 421 ? -1.447 -9.574 5.830 1.00 81.62 421 TYR A C 1
ATOM 3313 O O . TYR A 1 421 ? -1.131 -8.388 5.776 1.00 81.62 421 TYR A O 1
ATOM 3321 N N . GLY A 1 422 ? -0.758 -10.457 6.558 1.00 72.25 422 GLY A N 1
ATOM 3322 C CA . GLY A 1 422 ? 0.537 -10.162 7.176 1.00 72.25 422 GLY A CA 1
ATOM 3323 C C . GLY A 1 422 ? 0.862 -11.031 8.394 1.00 72.25 422 GLY A C 1
ATOM 3324 O O . GLY A 1 422 ? 0.002 -11.306 9.223 1.00 72.25 422 GLY A O 1
ATOM 3325 N N . ASP A 1 423 ? 2.136 -11.399 8.546 1.00 70.75 423 ASP A N 1
ATOM 3326 C CA . ASP A 1 423 ? 2.625 -12.229 9.664 1.00 70.75 423 ASP A CA 1
ATOM 3327 C C . ASP A 1 423 ? 2.913 -11.430 10.955 1.00 70.75 423 ASP A C 1
ATOM 3329 O O . ASP A 1 423 ? 3.403 -11.974 11.948 1.00 70.75 423 ASP A O 1
ATOM 3333 N N . VAL A 1 424 ? 2.651 -10.119 10.950 1.00 81.69 424 VAL A N 1
ATOM 3334 C CA . VAL A 1 424 ? 2.937 -9.210 12.068 1.00 81.69 424 VAL A CA 1
ATOM 3335 C C . VAL A 1 424 ? 1.635 -8.824 12.760 1.00 81.69 424 VAL A C 1
ATOM 3337 O O . VAL A 1 424 ? 0.694 -8.353 12.128 1.00 81.69 424 VAL A O 1
ATOM 3340 N N . TRP A 1 425 ? 1.599 -8.996 14.080 1.00 85.38 425 TRP A N 1
ATOM 3341 C CA . TRP A 1 425 ? 0.481 -8.567 14.912 1.00 85.38 425 TRP A CA 1
ATOM 3342 C C . TRP A 1 425 ? 0.309 -7.044 14.842 1.00 85.38 425 TRP A C 1
ATOM 3344 O O . TRP A 1 425 ? 1.252 -6.279 15.049 1.00 85.38 425 TRP A O 1
ATOM 3354 N N . MET A 1 426 ? -0.918 -6.615 14.574 1.00 90.38 426 MET A N 1
ATOM 3355 C CA . MET A 1 426 ? -1.328 -5.219 14.593 1.00 90.38 426 MET A CA 1
ATOM 3356 C C . MET A 1 426 ? -1.924 -4.862 15.952 1.00 90.38 426 MET A C 1
ATOM 3358 O O . MET A 1 426 ? -2.432 -5.713 16.692 1.00 90.38 426 MET A O 1
ATOM 3362 N N . LEU A 1 427 ? -1.836 -3.577 16.288 1.00 94.00 427 LEU A N 1
ATOM 3363 C CA . LEU A 1 427 ? -2.278 -3.048 17.569 1.00 94.00 427 LEU A CA 1
ATOM 3364 C C . LEU A 1 427 ? -3.045 -1.735 17.392 1.00 94.00 427 LEU A C 1
ATOM 3366 O O . LEU A 1 427 ? -2.622 -0.859 16.640 1.00 94.00 427 LEU A O 1
ATOM 3370 N N . ILE A 1 428 ? -4.147 -1.580 18.125 1.00 96.06 428 ILE A N 1
ATOM 3371 C CA . ILE A 1 428 ? -4.816 -0.290 18.336 1.00 96.06 428 ILE A CA 1
ATOM 3372 C C . ILE A 1 428 ? -4.730 0.006 19.829 1.00 96.06 428 ILE A C 1
ATOM 3374 O O . ILE A 1 428 ? -5.270 -0.735 20.654 1.00 96.06 428 ILE A O 1
ATOM 3378 N N . ARG A 1 429 ? -4.009 1.070 20.184 1.00 96.88 429 ARG A N 1
ATOM 3379 C CA . ARG A 1 429 ? -3.857 1.498 21.577 1.00 96.88 429 ARG A CA 1
ATOM 3380 C C . ARG A 1 429 ? -5.120 2.198 22.042 1.00 96.88 429 ARG A C 1
ATOM 3382 O O . ARG A 1 429 ? -5.686 2.997 21.302 1.00 96.88 429 ARG A O 1
ATOM 3389 N N . MET A 1 430 ? -5.533 1.913 23.270 1.00 97.75 430 MET A N 1
ATOM 3390 C CA . MET A 1 430 ? -6.749 2.447 23.869 1.00 97.75 430 MET A CA 1
ATOM 3391 C C . MET A 1 430 ? -6.413 3.099 25.209 1.00 97.75 430 MET A C 1
ATOM 3393 O O . MET A 1 430 ? -5.731 2.496 26.037 1.00 97.75 430 MET A O 1
ATOM 3397 N N . ILE A 1 431 ? -6.949 4.293 25.446 1.00 97.12 431 ILE A N 1
ATOM 3398 C CA . ILE A 1 431 ? -6.920 4.965 26.749 1.00 97.12 431 ILE A CA 1
ATOM 3399 C C . ILE A 1 431 ? -8.351 5.163 27.256 1.00 97.12 431 ILE A C 1
ATOM 3401 O O . ILE A 1 431 ? -9.261 5.416 26.470 1.00 97.12 431 ILE A O 1
ATOM 3405 N N . LYS A 1 432 ? -8.573 5.004 28.557 1.00 96.56 432 LYS A N 1
ATOM 3406 C CA . LYS A 1 432 ? -9.863 5.201 29.219 1.00 96.56 432 LYS A CA 1
ATOM 3407 C C . LYS A 1 432 ? -9.941 6.623 29.763 1.00 96.56 432 LYS A C 1
ATOM 3409 O O . LYS A 1 432 ? -9.031 7.054 30.469 1.00 96.56 432 LYS A O 1
ATOM 3414 N N . ASN A 1 433 ? -11.020 7.335 29.458 1.00 94.69 433 ASN A N 1
ATOM 3415 C CA . ASN A 1 433 ? -11.282 8.647 30.041 1.00 94.69 433 ASN A CA 1
ATOM 3416 C C . ASN A 1 433 ? -11.867 8.545 31.468 1.00 94.69 433 ASN A C 1
ATOM 3418 O O . ASN A 1 433 ? -12.168 7.462 31.975 1.00 94.69 433 ASN A O 1
ATOM 3422 N N . ASP A 1 434 ? -12.043 9.697 32.108 1.00 93.62 434 ASP A N 1
ATOM 3423 C CA . ASP A 1 434 ? -12.646 9.871 33.436 1.00 93.62 434 ASP A CA 1
ATOM 3424 C C . ASP A 1 434 ? -14.092 9.346 33.537 1.00 93.62 434 ASP A C 1
ATOM 3426 O O . ASP A 1 434 ? -14.513 8.864 34.588 1.00 93.62 434 ASP A O 1
ATOM 3430 N N . GLN A 1 435 ? -14.841 9.363 32.432 1.00 92.69 435 GLN A N 1
ATOM 3431 C CA . GLN A 1 435 ? -16.187 8.787 32.326 1.00 92.69 435 GLN A CA 1
ATOM 3432 C C . GLN A 1 435 ? -16.197 7.249 32.192 1.00 92.69 435 GLN A C 1
ATOM 3434 O O . GLN A 1 435 ? -17.272 6.638 32.183 1.00 92.69 435 GLN A O 1
ATOM 3439 N N . GLY A 1 436 ? -15.023 6.614 32.098 1.00 95.25 436 GLY A N 1
ATOM 3440 C CA . GLY A 1 436 ? -14.852 5.167 31.963 1.00 95.25 436 GLY A CA 1
ATOM 3441 C C . GLY A 1 436 ? -14.903 4.641 30.522 1.00 95.25 436 GLY A C 1
ATOM 3442 O O . GLY A 1 436 ? -15.002 3.429 30.324 1.00 95.25 436 GLY A O 1
ATOM 3443 N N . ILE A 1 437 ? -14.851 5.526 29.525 1.00 97.19 437 ILE A N 1
ATOM 3444 C CA . ILE A 1 437 ? -15.006 5.222 28.097 1.00 97.19 437 ILE A CA 1
ATOM 3445 C C . ILE A 1 437 ? -13.626 5.028 27.467 1.00 97.19 437 ILE A C 1
ATOM 3447 O O . ILE A 1 437 ? -12.728 5.844 27.661 1.00 97.19 437 ILE A O 1
ATOM 3451 N N . TRP A 1 438 ? -13.455 3.952 26.700 1.00 97.69 438 TRP A N 1
ATOM 3452 C CA . TRP A 1 438 ? -12.211 3.657 25.987 1.00 97.69 438 TRP A CA 1
ATOM 3453 C C . TRP A 1 438 ? -12.132 4.403 24.651 1.00 97.69 438 TRP A C 1
ATOM 3455 O O . TRP A 1 438 ? -13.101 4.440 23.902 1.00 97.69 438 TRP A O 1
ATOM 3465 N N . GLN A 1 439 ? -10.965 4.953 24.327 1.00 97.62 439 GLN A N 1
ATOM 3466 C CA . GLN A 1 439 ? -10.732 5.796 23.154 1.00 97.62 439 GLN A CA 1
ATOM 3467 C C . GLN A 1 439 ? -9.425 5.405 22.440 1.00 97.62 439 GLN A C 1
ATOM 3469 O O . GLN A 1 439 ? -8.406 5.251 23.121 1.00 97.62 439 GLN A O 1
ATOM 3474 N N . PRO A 1 440 ? -9.402 5.270 21.099 1.00 96.94 440 PRO A N 1
ATOM 3475 C CA . PRO A 1 440 ? -8.174 5.023 20.344 1.00 96.94 440 PRO A CA 1
ATOM 3476 C C . PRO A 1 440 ? -7.163 6.170 20.492 1.00 96.94 440 PRO A C 1
ATOM 3478 O O . PRO A 1 440 ? -7.498 7.333 20.266 1.00 96.94 440 PRO A O 1
ATOM 3481 N N . THR A 1 441 ? -5.914 5.853 20.832 1.00 93.50 441 THR A N 1
ATOM 3482 C CA . THR A 1 441 ? -4.817 6.822 21.022 1.00 93.50 441 THR A CA 1
ATOM 3483 C C . THR A 1 441 ? -3.611 6.486 20.143 1.00 93.50 441 THR A C 1
ATOM 3485 O O . THR A 1 441 ? -3.458 5.375 19.635 1.00 93.50 441 THR A O 1
ATOM 3488 N N . THR A 1 442 ? -2.761 7.488 19.937 1.00 79.81 442 THR A N 1
ATOM 3489 C CA . THR A 1 442 ? -1.482 7.395 19.225 1.00 79.81 442 THR A CA 1
ATOM 3490 C C . THR A 1 442 ? -0.252 7.352 20.146 1.00 79.81 442 THR A C 1
ATOM 3492 O O . THR A 1 442 ? 0.864 7.297 19.633 1.00 79.81 442 THR A O 1
ATOM 3495 N N . LYS A 1 443 ? -0.435 7.384 21.475 1.00 61.28 443 LYS A N 1
ATOM 3496 C CA . LYS A 1 443 ? 0.643 7.443 22.484 1.00 61.28 443 LYS A CA 1
ATOM 3497 C C . LYS A 1 443 ? 1.103 6.072 22.972 1.00 61.28 443 LYS A C 1
ATOM 3499 O O . LYS A 1 443 ? 0.266 5.151 23.067 1.00 61.28 443 LYS A O 1
#

Radius of gyration: 31.76 Å; chains: 1; bounding box: 83×97×92 Å

Sequence (443 aa):
MNNFKEQLKQELRTDAPFTVDMKQRIVINKQPKTAPAKKFNWQVSVISLAFVLILGFVVMLQVTPNGATASKTVEILPTDQPNGVTASKMVETLPTDQPNGVTASKTVETLPTDQPNGVTASKTVETLPTDHNELFDLLQQNETVLPIIEPNGQLVIQPTIGYLMGKQFGLSSIPMVIEPDTEIKIGDYIAYYHKKDIIVAPVFGVAGDKIQTSHGQVTLNGNFLALPGAVAPIVFEDAEQENIFKFYFRDLANYHKTKMRYIDVDLDPLHEDEYAVYKNEVGQTVSVINDAQIAGKVIGLKNLEPTFTLTTDEQSLYDAFKENYDLSVLKGTKPLTIAKMYVLAESEGDYETKFAFKPTNERPTQSEIVKYIQDKQKIRGYYSTKKIQRLVSAYNYNGIEGAQFEQSSEIEGTIKFTPTYGDVWMLIRMIKNDQGIWQPTTK

Foldseek 3Di:
DVVVVVVVLVVVPPDDPDDPVVNVVVVDPDDDDDDDDDDDDDDDPPVVVVVVVVVVVVVVPPDDDDDDDDDDDDDDDDDDDDDDDDDDDDDDDDDDDDDDDDDDDDDDPDDDDDDDDDPPLPQWDQDADPDLVSLLVSQVVNEDDFAADALPPADKDQFPAAQHFFLCRVCRRFIFGFDLPDDADQQFWFWFDDPHGIYIWGFHDAAQWKWKDDPQAIDINNTTRSYGSRDDDDDDPDPLSVVLSCLRRDDPPCPVPDDADADIDGDDGAHNFKTWTWDDPPHTYIDIDGSVGTPGTTRHGHQFAAPDDQDPVLVVLLVVCVVPLDLVSCQPPDLLSLVVSLLVCQLQVVVVSNLSLADPVRRDDPVVSVVVLVSCCSNNVPCSDSSNSRRVSRQQCRFSVVWDWAAPDQFWIWTWGDHPRDPDIDIFIWGADPSRGIGTDPD

InterPro domains:
  IPR036286 LexA/Signal peptidase-like superfamily [SSF51306] (175-238)

Organism: NCBI:txid1285586

Secondary structure (DSSP, 8-state):
-HHHHHHHHHHHHHS----HHHHHHHH---PPPPPPP------SSHHHHHHHHHHHHHHTTS-------------PPPP-------------------------------------S-----SEESS--SSHHHHHHHHHHT-----EE--TTSEEE--SEE---GGGGGGTTS-EEEETTS---SSSEEEEEETTEEEEEEEEE-TT--EEEETTEEEETTEEE-STTSSPPP--S-HHHHHHHHHHH--GGGTSSSPPPB--EEPPPPPTTEEEEEE-SSSBEEEEEEGGGEEEEEEEEEP---S----HHHHHHHHHHHHH--GGGGTT--HHHHHHHHHHHHHHT-HHHHHHTS-GGGPPPHHHHHHHHHHHHHHHTTT-SHHHHHHHHHHHHTTGGG-EEEE-SSSEEEEEE--SS-SS-EEEEEEE-TTS-EEEE--

pLDDT: mean 74.43, std 25.75, range [20.89, 98.38]